Protein AF-A0A089L616-F1 (afdb_monomer)

Mean predicted aligned error: 12.12 Å

Solvent-accessible surface area (backbone atoms only — not comparable to full-atom values): 26912 Å² total; per-residue (Å²): 133,70,65,74,60,65,66,65,73,73,79,87,80,86,88,91,88,88,90,80,74,76,77,78,89,85,84,90,83,89,88,90,82,90,86,81,95,71,96,80,83,90,77,79,91,72,74,81,70,86,75,71,69,90,57,81,79,71,62,50,76,66,58,40,66,77,40,44,69,61,55,48,52,52,48,52,37,48,65,38,37,73,47,76,44,73,48,69,47,96,87,68,49,76,47,74,47,68,52,85,46,46,66,61,26,39,53,48,33,52,74,63,56,41,56,92,70,84,60,59,70,56,53,50,51,52,54,51,71,64,32,62,79,74,59,69,85,50,40,56,41,48,57,62,41,40,49,48,56,14,28,44,51,31,44,52,53,54,40,41,67,72,75,40,62,71,70,59,27,54,53,55,50,51,54,51,52,54,51,48,55,49,56,53,48,54,35,26,48,50,50,10,54,56,39,16,40,49,30,34,78,14,73,35,79,70,33,33,63,36,44,25,52,13,48,53,46,45,30,55,52,46,25,49,51,40,43,50,48,42,72,78,37,80,58,60,72,74,30,78,94,45,82,56,37,25,45,76,51,33,61,72,55,48,23,52,34,47,51,49,48,48,41,74,77,49,78,73,82,90,47,70,22,94,60,67,37,32,50,44,38,48,26,43,48,17,39,47,45,43,62,50,55,75,70,62,56,76,94,77,54,56,64,59,31,50,51,58,48,10,49,57,53,6,53,49,49,36,52,48,54,50,46,66,71,71,39,81,51,49,70,74,56,46,55,47,52,52,47,16,54,49,34,44,55,51,51,53,53,49,46,36,38,48,39,39,55,47,50,58,69,39,91,82,52,78,52,48,36,30,37,64,68,80,67,58,62,62,60,20,47,52,44,23,50,56,45,36,55,21,75,74,41,94,52,27,45,61,39,51,51,50,50,52,53,50,41,51,50,53,46,53,51,39,37,70,32,86,74,52,27,54,24,68,40,36,42,71,92,77,44,69,59,51,79,50,55,61,48,59,54,50,35,54,50,49,48,71,75,36,61,84,38,65,67,54,48,70,50,66,46,53,84,61,82,63,64,66,40,78,69,68,131

Secondary structure (DSSP, 8-state):
--THHHHHSS--S-------------------------------------------TT--HHHHHHHHHHHHHHHHHHHHH--EEEEE-TTSPEEEEE---HHHHHHHHHHHTS-SS--HHHHHHHHHHSSTTSGGGGGGGHHHHHHHHHHHHHHHHHHHHHH--HHHHHHHHHHHHHHHHHHHHHHHHHHIIIIIHHHHHTT-TTHHHHHHHHHHHHHHHHHHHHHHHHHH-TTTTS-TTSTTGGGGG-HHHHHHHHHHHHHHH-S----B-TTS-BHHHHHHHHHHHHHHHTT--TTS-TT--HHHHHHHHHHHHHHHHHHHHHS---HHHHHHHHHHHHHHHHHHHHHHHHHHHHHHH-TT-S-SGGG-SPP-HHHHHHHHHHHHHHHTSS-HHHHHHHHHHHHHHHHHHHHHSTTGGGSTT--TTT-GGGG--HHHHHHHHHHHHSTT-HHHHHHH---S---------

pLDDT: mean 75.85, std 23.23, range [20.58, 98.5]

Nearest PDB structures (foldseek):
  5x9h-assembly1_A  TM=2.369E-01  e=8.093E+00  Thermus thermophilus HB8

Structure (mmCIF, N/CA/C/O backbone):
data_AF-A0A089L616-F1
#
_entry.id   AF-A0A089L616-F1
#
loop_
_atom_site.group_PDB
_atom_site.id
_atom_site.type_symbol
_atom_site.label_atom_id
_atom_site.label_alt_id
_atom_site.label_comp_id
_atom_site.label_asym_id
_atom_site.label_entity_id
_atom_site.label_seq_id
_atom_site.pdbx_PDB_ins_code
_atom_site.Cartn_x
_atom_site.Cartn_y
_atom_site.Cartn_z
_atom_site.occupancy
_atom_site.B_iso_or_equiv
_atom_site.auth_seq_id
_atom_site.auth_comp_id
_atom_site.auth_asym_id
_atom_site.auth_atom_id
_atom_site.pdbx_PDB_model_num
ATOM 1 N N . MET A 1 1 ? 11.691 -16.103 -7.403 1.00 32.75 1 MET A N 1
ATOM 2 C CA . MET A 1 1 ? 11.092 -16.399 -8.725 1.00 32.75 1 MET A CA 1
ATOM 3 C C . MET A 1 1 ? 12.062 -15.939 -9.815 1.00 32.75 1 MET A C 1
ATOM 5 O O . MET A 1 1 ? 12.817 -15.007 -9.573 1.00 32.75 1 MET A O 1
ATOM 9 N N . GLN A 1 2 ? 12.169 -16.625 -10.961 1.00 28.02 2 GLN A N 1
ATOM 10 C CA . GLN A 1 2 ? 13.197 -16.324 -11.975 1.00 28.02 2 GLN A CA 1
ATOM 11 C C . GLN A 1 2 ? 12.706 -15.285 -13.004 1.00 28.02 2 GLN A C 1
ATOM 13 O O . GLN A 1 2 ? 12.220 -15.659 -14.068 1.00 28.02 2 GLN A O 1
ATOM 18 N N . LEU A 1 3 ? 12.943 -13.988 -12.753 1.00 32.62 3 LEU A N 1
ATOM 19 C CA . LEU A 1 3 ? 12.859 -12.904 -13.761 1.00 32.62 3 LEU A CA 1
ATOM 20 C C . LEU A 1 3 ? 13.670 -13.182 -15.051 1.00 32.62 3 LEU A C 1
ATOM 22 O O . LEU A 1 3 ? 13.429 -12.573 -16.091 1.00 32.62 3 LEU A O 1
ATOM 26 N N . ASN A 1 4 ? 14.572 -14.171 -15.025 1.00 28.77 4 ASN A N 1
ATOM 27 C CA . ASN A 1 4 ? 15.254 -14.699 -16.208 1.00 28.77 4 ASN A CA 1
ATOM 28 C C . ASN A 1 4 ? 14.307 -15.320 -17.256 1.00 28.77 4 ASN A C 1
ATOM 30 O O . ASN A 1 4 ? 14.674 -15.338 -18.427 1.00 28.77 4 ASN A O 1
ATOM 34 N N . MET A 1 5 ? 13.094 -15.766 -16.899 1.00 28.64 5 MET A N 1
ATOM 35 C CA . MET A 1 5 ? 12.083 -16.147 -17.903 1.00 28.64 5 MET A CA 1
ATOM 36 C C . MET A 1 5 ? 11.415 -14.931 -18.563 1.00 28.64 5 MET A C 1
ATOM 38 O O . MET A 1 5 ? 11.003 -15.014 -19.717 1.00 28.64 5 MET A O 1
ATOM 42 N N . PHE A 1 6 ? 11.347 -13.794 -17.867 1.00 28.36 6 PHE A N 1
ATOM 43 C CA . PHE A 1 6 ? 10.654 -12.595 -18.339 1.00 28.36 6 PHE A CA 1
ATOM 44 C C . PHE A 1 6 ? 11.496 -11.794 -19.349 1.00 28.36 6 PHE A C 1
ATOM 46 O O . PHE A 1 6 ? 10.999 -11.404 -20.402 1.00 28.36 6 PHE A O 1
ATOM 53 N N . ALA A 1 7 ? 12.799 -11.623 -19.091 1.00 26.86 7 ALA A N 1
ATOM 54 C CA . ALA A 1 7 ? 13.676 -10.804 -19.939 1.00 26.86 7 ALA A CA 1
ATOM 55 C C . ALA A 1 7 ? 14.012 -11.427 -21.313 1.00 26.86 7 ALA A C 1
ATOM 57 O O . ALA A 1 7 ? 14.291 -10.702 -22.266 1.00 26.86 7 ALA A O 1
ATOM 58 N N . TYR A 1 8 ? 13.976 -12.760 -21.445 1.00 27.16 8 TYR A N 1
ATOM 59 C CA . TYR A 1 8 ? 14.385 -13.456 -22.678 1.00 27.16 8 TYR A CA 1
ATOM 60 C C . TYR A 1 8 ? 13.226 -13.983 -23.536 1.00 27.16 8 TYR A C 1
ATOM 62 O O . TYR A 1 8 ? 13.454 -14.352 -24.688 1.00 27.16 8 TYR A O 1
ATOM 70 N N . GLY A 1 9 ? 11.988 -13.988 -23.030 1.00 25.88 9 GLY A N 1
ATOM 71 C CA . GLY A 1 9 ? 10.839 -14.582 -23.727 1.00 25.88 9 GLY A CA 1
ATOM 72 C C . GLY A 1 9 ? 10.337 -13.813 -24.958 1.00 25.88 9 GLY A C 1
ATOM 73 O O . GLY A 1 9 ? 9.674 -14.403 -25.806 1.00 25.88 9 GLY A O 1
ATOM 74 N N . PHE A 1 10 ? 10.669 -12.523 -25.099 1.00 26.67 10 PHE A N 1
ATOM 75 C CA . PHE A 1 10 ? 10.043 -11.640 -26.101 1.00 26.67 10 PHE A CA 1
ATOM 76 C C . PHE A 1 10 ? 10.995 -11.045 -27.160 1.00 26.67 10 PHE A C 1
ATOM 78 O O . PHE A 1 10 ? 10.542 -10.395 -28.099 1.00 26.67 10 PHE A O 1
ATOM 85 N N . ALA A 1 11 ? 12.310 -11.282 -27.083 1.00 23.73 11 ALA A N 1
ATOM 86 C CA . ALA A 1 11 ? 13.306 -10.566 -27.896 1.00 23.73 11 ALA A CA 1
ATOM 87 C C . ALA A 1 11 ? 13.568 -11.122 -29.322 1.00 23.73 11 ALA A C 1
ATOM 89 O O . ALA A 1 11 ? 14.501 -10.667 -29.993 1.00 23.73 11 ALA A O 1
ATOM 90 N N . LEU A 1 12 ? 12.761 -12.051 -29.840 1.00 24.08 12 LEU A N 1
ATOM 91 C CA . LEU A 1 12 ? 12.911 -12.593 -31.200 1.00 24.08 12 LEU A CA 1
ATOM 92 C C . LEU A 1 12 ? 11.814 -12.076 -32.142 1.00 24.08 12 LEU A C 1
ATOM 94 O O . LEU A 1 12 ? 10.818 -12.766 -32.345 1.00 24.08 12 LEU A O 1
ATOM 98 N N . ARG A 1 13 ? 12.014 -10.884 -32.735 1.00 25.28 13 ARG A N 1
ATOM 99 C CA . ARG A 1 13 ? 11.576 -10.524 -34.109 1.00 25.28 13 ARG A CA 1
ATOM 100 C C . ARG A 1 13 ? 12.079 -9.127 -34.556 1.00 25.28 13 ARG A C 1
ATOM 102 O O . ARG A 1 13 ? 11.637 -8.118 -34.027 1.00 25.28 13 ARG A O 1
ATOM 109 N N . ASN A 1 14 ? 12.976 -9.160 -35.552 1.00 24.39 14 ASN A N 1
ATOM 110 C CA . ASN A 1 14 ? 13.227 -8.254 -36.699 1.00 24.39 14 ASN A CA 1
ATOM 111 C C . ASN A 1 14 ? 13.780 -6.809 -36.551 1.00 24.39 14 ASN A C 1
ATOM 113 O O . ASN A 1 14 ? 13.037 -5.867 -36.313 1.00 24.39 14 ASN A O 1
ATOM 117 N N . ASP A 1 15 ? 15.099 -6.678 -36.765 1.00 25.00 15 ASP A N 1
ATOM 118 C CA . ASP A 1 15 ? 15.889 -5.997 -37.832 1.00 25.00 15 ASP A CA 1
ATOM 119 C C . ASP A 1 15 ? 15.464 -4.682 -38.568 1.00 25.00 15 ASP A C 1
ATOM 121 O O . ASP A 1 15 ? 14.575 -4.683 -39.415 1.00 25.00 15 ASP A O 1
ATOM 125 N N . SER A 1 16 ? 16.306 -3.644 -38.340 1.00 23.84 16 SER A N 1
ATOM 126 C CA . SER A 1 16 ? 16.995 -2.638 -39.220 1.00 23.84 16 SER A CA 1
ATOM 127 C C . SER A 1 16 ? 16.259 -1.617 -40.132 1.00 23.84 16 SER A C 1
ATOM 129 O O . SER A 1 16 ? 15.502 -2.020 -41.001 1.00 23.84 16 SER A O 1
ATOM 131 N N . TYR A 1 17 ? 16.588 -0.303 -40.011 1.00 24.09 17 TYR A N 1
ATOM 132 C CA . TYR A 1 17 ? 17.373 0.566 -40.955 1.00 24.09 17 TYR A CA 1
ATOM 133 C C . TYR A 1 17 ? 17.248 2.113 -40.686 1.00 24.09 17 TYR A C 1
ATOM 135 O O . TYR A 1 17 ? 16.223 2.721 -40.953 1.00 24.09 17 TYR A O 1
ATOM 143 N N . ILE A 1 18 ? 18.312 2.719 -40.126 1.00 24.08 18 ILE A N 1
ATOM 144 C CA . ILE A 1 18 ? 19.140 3.921 -40.473 1.00 24.08 18 ILE A CA 1
ATOM 145 C C . ILE A 1 18 ? 18.612 5.172 -41.275 1.00 24.08 18 ILE A C 1
ATOM 147 O O . ILE A 1 18 ? 18.378 5.075 -42.474 1.00 24.08 18 ILE A O 1
ATOM 151 N N . ILE A 1 19 ? 18.687 6.357 -40.599 1.00 27.09 19 ILE A N 1
ATOM 152 C CA . ILE A 1 19 ? 19.221 7.714 -41.006 1.00 27.09 19 ILE A CA 1
ATOM 153 C C . ILE A 1 19 ? 18.335 8.630 -41.936 1.00 27.09 19 ILE A C 1
ATOM 155 O O . ILE A 1 19 ? 17.603 8.095 -42.749 1.00 27.09 19 ILE A O 1
ATOM 159 N N . GLU A 1 20 ? 18.236 9.989 -41.922 1.00 23.20 20 GLU A N 1
ATOM 160 C CA . GLU A 1 20 ? 19.085 11.160 -41.549 1.00 23.20 20 GLU A CA 1
ATOM 161 C C . GLU A 1 20 ? 18.270 12.479 -41.329 1.00 23.20 20 GLU A C 1
ATOM 163 O O . GLU A 1 20 ? 17.330 12.741 -42.069 1.00 23.20 20 GLU A O 1
ATOM 168 N N . GLN A 1 21 ? 18.700 13.278 -40.329 1.00 28.70 21 GLN A N 1
ATOM 169 C CA . GLN A 1 21 ? 18.839 14.763 -40.135 1.00 28.70 21 GLN A CA 1
ATOM 170 C C . GLN A 1 21 ? 18.266 15.783 -41.170 1.00 28.70 21 GLN A C 1
ATOM 172 O O . GLN A 1 21 ? 18.397 15.539 -42.358 1.00 28.70 21 GLN A O 1
ATOM 177 N N . LYS A 1 22 ? 17.771 17.016 -40.896 1.00 25.83 22 LYS A N 1
ATOM 178 C CA . LYS A 1 22 ? 17.622 18.031 -39.795 1.00 25.83 22 LYS A CA 1
ATOM 179 C C . LYS A 1 22 ? 17.288 19.391 -40.534 1.00 25.83 22 LYS A C 1
ATOM 181 O O . LYS A 1 22 ? 17.301 19.385 -41.762 1.00 25.83 22 LYS A O 1
ATOM 186 N N . PRO A 1 23 ? 17.357 20.620 -39.951 1.00 33.97 23 PRO A N 1
ATOM 187 C CA . PRO A 1 23 ? 16.734 21.249 -38.769 1.00 33.97 23 PRO A CA 1
ATOM 188 C C . PRO A 1 23 ? 16.130 22.662 -39.096 1.00 33.97 23 PRO A C 1
ATOM 190 O O . PRO A 1 23 ? 16.289 23.167 -40.197 1.00 33.97 23 PRO A O 1
ATOM 193 N N . GLU A 1 24 ? 15.514 23.368 -38.128 1.00 23.92 24 GLU A N 1
ATOM 194 C CA . GLU A 1 24 ? 15.986 24.692 -37.626 1.00 23.92 24 GLU A CA 1
ATOM 195 C C . GLU A 1 24 ? 14.974 25.508 -36.767 1.00 23.92 24 GLU A C 1
ATOM 197 O O . GLU A 1 24 ? 13.850 25.808 -37.154 1.00 23.92 24 GLU A O 1
ATOM 202 N N . ARG A 1 25 ? 15.512 25.933 -35.608 1.00 23.20 25 ARG A N 1
ATOM 203 C CA . ARG A 1 25 ? 15.427 27.217 -34.866 1.00 23.20 25 ARG A CA 1
ATOM 204 C C . ARG A 1 25 ? 14.157 27.716 -34.116 1.00 23.20 25 ARG A C 1
ATOM 206 O O . ARG A 1 25 ? 13.008 27.647 -34.545 1.00 23.20 25 ARG A O 1
ATOM 213 N N . LEU A 1 26 ? 14.520 28.231 -32.930 1.00 26.42 26 LEU A N 1
ATOM 214 C CA . LEU A 1 26 ? 13.873 28.786 -31.714 1.00 26.42 26 LEU A CA 1
ATOM 215 C C . LEU A 1 26 ? 13.306 30.229 -31.939 1.00 26.42 26 LEU A C 1
ATOM 217 O O . LEU A 1 26 ? 13.340 30.626 -33.103 1.00 26.42 26 LEU A O 1
ATOM 221 N N . PRO A 1 27 ? 12.872 31.076 -30.948 1.00 35.09 27 PRO A N 1
ATOM 222 C CA . PRO A 1 27 ? 12.953 30.995 -29.462 1.00 35.09 27 PRO A CA 1
ATOM 223 C C . PRO A 1 27 ? 11.804 31.638 -28.606 1.00 35.09 27 PRO A C 1
ATOM 225 O O . PRO A 1 27 ? 10.951 32.350 -29.123 1.00 35.09 27 PRO A O 1
ATOM 228 N N . SER A 1 28 ? 11.938 31.524 -27.261 1.00 26.45 28 SER A N 1
ATOM 229 C CA . SER A 1 28 ? 11.566 32.529 -26.211 1.00 26.45 28 SER A CA 1
ATOM 230 C C . SER A 1 28 ? 10.058 32.658 -25.836 1.00 26.45 28 SER A C 1
ATOM 232 O O . SER A 1 28 ? 9.227 32.420 -26.694 1.00 26.45 28 SER A O 1
ATOM 234 N N . VAL A 1 29 ? 9.553 33.018 -24.635 1.00 25.28 29 VAL A N 1
ATOM 235 C CA . VAL A 1 29 ? 10.058 33.622 -23.376 1.00 25.28 29 VAL A CA 1
ATOM 236 C C . VAL A 1 29 ? 8.946 33.556 -22.275 1.00 25.28 29 VAL A C 1
ATOM 238 O O . VAL A 1 29 ? 7.778 33.362 -22.593 1.00 25.28 29 VAL A O 1
ATOM 241 N N . THR A 1 30 ? 9.355 33.710 -21.004 1.00 26.95 30 THR A N 1
ATOM 242 C CA . THR A 1 30 ? 8.672 33.919 -19.682 1.00 26.95 30 THR A CA 1
ATOM 243 C C . THR A 1 30 ? 7.199 34.407 -19.638 1.00 26.95 30 THR A C 1
ATOM 245 O O . THR A 1 30 ? 6.821 35.219 -20.473 1.00 26.95 30 THR A O 1
ATOM 248 N N . SER A 1 31 ? 6.345 34.095 -18.637 1.00 28.25 31 SER A N 1
ATOM 249 C CA . SER A 1 31 ? 6.329 34.649 -17.249 1.00 28.25 31 SER A CA 1
ATOM 250 C C . SER A 1 31 ? 5.044 34.225 -16.441 1.00 28.25 31 SER A C 1
ATOM 252 O O . SER A 1 31 ? 4.195 33.554 -17.025 1.00 28.25 31 SER A O 1
ATOM 254 N N . PRO A 1 32 ? 4.884 34.584 -15.134 1.00 38.91 32 PRO A N 1
ATOM 255 C CA . PRO A 1 32 ? 4.115 33.880 -14.072 1.00 38.91 32 PRO A CA 1
ATOM 256 C C . PRO A 1 32 ? 2.752 34.509 -13.680 1.00 38.91 32 PRO A C 1
ATOM 258 O O . PRO A 1 32 ? 2.458 35.590 -14.170 1.00 38.91 32 PRO A O 1
ATOM 261 N N . ILE A 1 33 ? 1.989 33.877 -12.751 1.00 24.83 33 ILE A N 1
ATOM 262 C CA . ILE A 1 33 ? 1.059 34.452 -11.717 1.00 24.83 33 ILE A CA 1
ATOM 263 C C . ILE A 1 33 ? 0.499 33.305 -10.811 1.00 24.83 33 ILE A C 1
ATOM 265 O O . ILE A 1 33 ? 0.012 32.312 -11.338 1.00 24.83 33 ILE A O 1
ATOM 269 N N . ALA A 1 34 ? 0.802 33.301 -9.493 1.00 23.38 34 ALA A N 1
ATOM 270 C CA . ALA A 1 34 ? -0.050 33.476 -8.276 1.00 23.38 34 ALA A CA 1
ATOM 271 C C . ALA A 1 34 ? -1.347 32.629 -8.153 1.00 23.38 34 ALA A C 1
ATOM 273 O O . ALA A 1 34 ? -2.080 32.497 -9.118 1.00 23.38 34 ALA A O 1
ATOM 274 N N . GLY A 1 35 ? -1.784 32.093 -7.004 1.00 22.47 35 GLY A N 1
ATOM 275 C CA . GLY A 1 35 ? -1.325 32.088 -5.610 1.00 22.47 35 GLY A CA 1
ATOM 276 C C . GLY A 1 35 ? -2.412 31.436 -4.723 1.00 22.47 35 GLY A C 1
ATOM 277 O O . GLY A 1 35 ? -3.598 31.649 -4.959 1.00 22.47 35 GLY A O 1
ATOM 278 N N . SER A 1 36 ? -2.028 30.648 -3.713 1.00 22.72 36 SER A N 1
ATOM 279 C CA . SER A 1 36 ? -2.932 30.076 -2.698 1.00 22.72 36 SER A CA 1
ATOM 280 C C . SER A 1 36 ? -2.318 30.245 -1.306 1.00 22.72 36 SER A C 1
ATOM 282 O O . SER A 1 36 ? -1.165 29.883 -1.077 1.00 22.72 36 SER A O 1
ATOM 284 N N . PHE A 1 37 ? -3.086 30.849 -0.399 1.00 21.94 37 PHE A N 1
ATOM 285 C CA . PHE A 1 37 ? -2.690 31.223 0.957 1.00 21.94 37 PHE A CA 1
ATOM 286 C C . PHE A 1 37 ? -2.471 29.993 1.856 1.00 21.94 37 PHE A C 1
ATOM 288 O O . PHE A 1 37 ? -3.332 29.124 1.945 1.00 21.94 37 PHE A O 1
ATOM 295 N N . SER A 1 38 ? -1.331 29.959 2.553 1.00 24.80 38 SER A N 1
ATOM 296 C CA . SER A 1 38 ? -0.980 29.004 3.614 1.00 24.80 38 SER A CA 1
ATOM 297 C C . SER A 1 38 ? -0.794 29.788 4.916 1.00 24.80 38 SER A C 1
ATOM 299 O O . SER A 1 38 ? -0.076 30.790 4.927 1.00 24.80 38 SER A O 1
ATOM 301 N N . THR A 1 39 ? -1.404 29.347 6.014 1.00 25.00 39 THR A N 1
ATOM 302 C CA . THR A 1 39 ? -1.308 29.965 7.351 1.00 25.00 39 THR A CA 1
ATOM 303 C C . THR A 1 39 ? 0.007 29.633 8.063 1.00 25.00 39 THR A C 1
ATOM 305 O O . THR A 1 39 ? 0.016 29.243 9.225 1.00 25.00 39 THR A O 1
ATOM 308 N N . ASN A 1 40 ? 1.135 29.815 7.378 1.00 26.94 40 ASN A N 1
ATOM 309 C CA . ASN A 1 40 ? 2.466 29.758 7.973 1.00 26.94 40 ASN A CA 1
ATOM 310 C C . ASN A 1 40 ? 3.023 31.172 8.085 1.00 26.94 40 ASN A C 1
ATOM 312 O O . ASN A 1 40 ? 3.823 31.597 7.255 1.00 26.94 40 ASN A O 1
ATOM 316 N N . SER A 1 41 ? 2.583 31.920 9.093 1.00 28.00 41 SER A N 1
ATOM 317 C CA . SER A 1 41 ? 3.385 32.983 9.702 1.00 28.00 41 SER A CA 1
ATOM 318 C C . SER A 1 41 ? 2.650 33.599 10.876 1.00 28.00 41 SER A C 1
ATOM 320 O O . SER A 1 41 ? 1.485 33.956 10.742 1.00 28.00 41 SER A O 1
ATOM 322 N N . LEU A 1 42 ? 3.412 33.761 11.961 1.00 24.97 42 LEU A N 1
ATOM 323 C CA . LEU A 1 42 ? 3.230 34.617 13.141 1.00 24.97 42 LEU A CA 1
ATOM 324 C C . LEU A 1 42 ? 3.285 33.853 14.470 1.00 24.97 42 LEU A C 1
ATOM 326 O O . LEU A 1 42 ? 2.359 33.980 15.250 1.00 24.97 42 LEU A O 1
ATOM 330 N N . LEU A 1 43 ? 4.392 33.157 14.772 1.00 25.20 43 LEU A N 1
ATOM 331 C CA . LEU A 1 43 ? 4.945 33.050 16.136 1.00 25.20 43 LEU A CA 1
ATOM 332 C C . LEU A 1 43 ? 6.477 32.828 16.071 1.00 25.20 43 LEU A C 1
ATOM 334 O O . LEU A 1 43 ? 6.968 32.007 15.301 1.00 25.20 43 LEU A O 1
ATOM 338 N N . GLN A 1 44 ? 7.225 33.611 16.857 1.00 24.66 44 GLN A N 1
ATOM 339 C CA . GLN A 1 44 ? 8.677 33.510 17.114 1.00 24.66 44 GLN A CA 1
ATOM 340 C C . GLN A 1 44 ? 9.019 32.229 17.921 1.00 24.66 44 GLN A C 1
ATOM 342 O O . GLN A 1 44 ? 8.106 31.598 18.455 1.00 24.66 44 GLN A O 1
ATOM 347 N N . PRO A 1 45 ? 10.300 31.798 17.980 1.00 27.14 45 PRO A N 1
ATOM 348 C CA . PRO A 1 45 ? 10.690 30.392 18.017 1.00 27.14 45 PRO A CA 1
ATOM 349 C C . PRO A 1 45 ? 10.334 29.750 19.354 1.00 27.14 45 PRO A C 1
ATOM 351 O O . PRO A 1 45 ? 11.010 29.932 20.368 1.00 27.14 45 PRO A O 1
ATOM 354 N N . TRP A 1 46 ? 9.258 28.974 19.346 1.00 22.25 46 TRP A N 1
ATOM 355 C CA . TRP A 1 46 ? 8.949 28.085 20.446 1.00 22.25 46 TRP A CA 1
ATOM 356 C C . TRP A 1 46 ? 9.867 26.869 20.361 1.00 22.25 46 TRP A C 1
ATOM 358 O O . TRP A 1 46 ? 10.047 26.273 19.296 1.00 22.25 46 TRP A O 1
ATOM 368 N N . LYS A 1 47 ? 10.462 26.528 21.508 1.00 22.19 47 LYS A N 1
ATOM 369 C CA . LYS A 1 47 ? 11.088 25.229 21.779 1.00 22.19 47 LYS A CA 1
ATOM 370 C C . LYS A 1 47 ? 10.225 24.130 21.162 1.00 22.19 47 LYS A C 1
ATOM 372 O O . LYS A 1 47 ? 9.004 24.273 21.234 1.00 22.19 47 LYS A O 1
ATOM 377 N N . PRO A 1 48 ? 10.823 23.077 20.576 1.00 23.94 48 PRO A N 1
ATOM 378 C CA . PRO A 1 48 ? 10.065 22.071 19.857 1.00 23.94 48 PRO A CA 1
ATOM 379 C C . PRO A 1 48 ? 8.956 21.564 20.771 1.00 23.94 48 PRO A C 1
ATOM 381 O O . PRO A 1 48 ? 9.212 20.876 21.760 1.00 23.94 48 PRO A O 1
ATOM 384 N N . ALA A 1 49 ? 7.720 21.947 20.437 1.00 21.73 49 ALA A N 1
ATOM 385 C CA . ALA A 1 49 ? 6.583 21.123 20.759 1.00 21.73 49 ALA A CA 1
ATOM 386 C C . ALA A 1 49 ? 6.997 19.735 20.287 1.00 21.73 49 ALA A C 1
ATOM 388 O O . ALA A 1 49 ? 7.477 19.579 19.159 1.00 21.73 49 ALA A O 1
ATOM 389 N N . ILE A 1 50 ? 6.924 18.765 21.187 1.00 25.33 50 ILE A N 1
ATOM 390 C CA . ILE A 1 50 ? 7.077 17.365 20.841 1.00 25.33 50 ILE A CA 1
ATOM 391 C C . ILE A 1 50 ? 5.890 17.066 19.919 1.00 25.33 50 ILE A C 1
ATOM 393 O O . ILE A 1 50 ? 4.816 16.660 20.346 1.00 25.33 50 ILE A O 1
ATOM 397 N N . ILE A 1 51 ? 6.066 17.382 18.637 1.00 20.58 51 ILE A N 1
ATOM 398 C CA . ILE A 1 51 ? 5.253 16.894 17.543 1.00 20.58 51 ILE A CA 1
ATOM 399 C C . ILE A 1 51 ? 5.724 15.455 17.401 1.00 20.58 51 ILE A C 1
ATOM 401 O O . ILE A 1 51 ? 6.603 15.137 16.604 1.00 20.58 51 ILE A O 1
ATOM 405 N N . LEU A 1 52 ? 5.181 14.588 18.253 1.00 23.61 52 LEU A N 1
ATOM 406 C CA . LEU A 1 52 ? 5.093 13.178 17.932 1.00 23.61 52 LEU A CA 1
ATOM 407 C C . LEU A 1 52 ? 4.102 13.118 16.779 1.00 23.61 52 LEU A C 1
ATOM 409 O O . LEU A 1 52 ? 2.893 13.008 16.970 1.00 23.61 52 LEU A O 1
ATOM 413 N N . THR A 1 53 ? 4.618 13.251 15.558 1.00 22.11 53 THR A N 1
ATOM 414 C CA . THR A 1 53 ? 4.006 12.564 14.430 1.00 22.11 53 THR A CA 1
ATOM 415 C C . THR A 1 53 ? 3.683 11.165 14.926 1.00 22.11 53 THR A C 1
ATOM 417 O O . THR A 1 53 ? 4.578 10.488 15.434 1.00 22.11 53 THR A O 1
ATOM 420 N N . ASN A 1 54 ? 2.410 10.780 14.842 1.00 25.62 54 ASN A N 1
ATOM 421 C CA . ASN A 1 54 ? 1.914 9.444 15.145 1.00 25.62 54 ASN A CA 1
ATOM 422 C C . ASN A 1 54 ? 2.502 8.475 14.099 1.00 25.62 54 ASN A C 1
ATOM 424 O O . ASN A 1 54 ? 1.824 7.960 13.223 1.00 25.62 54 ASN A O 1
ATOM 428 N N . GLN A 1 55 ? 3.820 8.305 14.127 1.00 24.30 55 GLN A N 1
ATOM 429 C CA . GLN A 1 55 ? 4.538 7.238 13.476 1.00 24.30 55 GLN A CA 1
ATOM 430 C C . GLN A 1 55 ? 4.586 6.120 14.508 1.00 24.30 55 GLN A C 1
ATOM 432 O O . GLN A 1 55 ? 5.548 5.981 15.254 1.00 24.30 55 GLN A O 1
ATOM 437 N N . MET A 1 56 ? 3.540 5.292 14.530 1.00 29.17 56 MET A N 1
ATOM 438 C CA . MET A 1 56 ? 3.703 3.916 15.015 1.00 29.17 56 MET A CA 1
ATOM 439 C C . MET A 1 56 ? 4.671 3.113 14.117 1.00 29.17 56 MET A C 1
ATOM 441 O O . MET A 1 56 ? 5.044 1.993 14.444 1.00 29.17 56 MET A O 1
ATOM 445 N N . ASN A 1 57 ? 5.162 3.713 13.030 1.00 31.41 57 ASN A N 1
ATOM 446 C CA . ASN A 1 57 ? 6.231 3.203 12.186 1.00 31.41 57 ASN A CA 1
ATOM 447 C C . ASN A 1 57 ? 7.597 3.601 12.772 1.00 31.41 57 ASN A C 1
ATOM 449 O O . ASN A 1 57 ? 8.100 4.663 12.417 1.00 31.41 57 ASN A O 1
ATOM 453 N N . ALA A 1 58 ? 8.150 2.770 13.670 1.00 30.81 58 ALA A N 1
ATOM 454 C CA . ALA A 1 58 ? 9.589 2.617 14.009 1.00 30.81 58 ALA A CA 1
ATOM 455 C C . ALA A 1 58 ? 9.887 2.358 15.502 1.00 30.81 58 ALA A C 1
ATOM 457 O O . ALA A 1 58 ? 11.040 2.453 15.911 1.00 30.81 58 ALA A O 1
ATOM 458 N N . ILE A 1 59 ? 8.900 2.015 16.333 1.00 35.19 59 ILE A N 1
ATOM 459 C CA . ILE A 1 59 ? 9.189 1.514 17.683 1.00 35.19 59 ILE A CA 1
ATOM 460 C C . ILE A 1 59 ? 9.133 -0.012 17.605 1.00 35.19 59 ILE A C 1
ATOM 462 O O . ILE A 1 59 ? 8.061 -0.588 17.428 1.00 35.19 59 ILE A O 1
ATOM 466 N N . GLY A 1 60 ? 10.290 -0.674 17.681 1.00 36.19 60 GLY A N 1
ATOM 467 C CA . GLY A 1 60 ? 10.327 -2.131 17.799 1.00 36.19 60 GLY A CA 1
ATOM 468 C C . GLY A 1 60 ? 9.530 -2.581 19.028 1.00 36.19 60 GLY A C 1
ATOM 469 O O . GLY A 1 60 ? 9.428 -1.843 20.007 1.00 36.19 60 GLY A O 1
ATOM 470 N N . ILE A 1 61 ? 8.973 -3.797 19.014 1.00 40.84 61 ILE A N 1
ATOM 471 C CA . ILE A 1 61 ? 8.210 -4.355 20.153 1.00 40.84 61 ILE A CA 1
ATOM 472 C C . ILE A 1 61 ? 8.982 -4.211 21.483 1.00 40.84 61 ILE A C 1
ATOM 474 O O . ILE A 1 61 ? 8.375 -4.013 22.535 1.00 40.84 61 ILE A O 1
ATOM 478 N N . GLU A 1 62 ? 10.316 -4.262 21.444 1.00 41.12 62 GLU A N 1
ATOM 479 C CA . GLU A 1 62 ? 11.183 -4.055 22.610 1.00 41.12 62 GLU A CA 1
ATOM 480 C C . GLU A 1 62 ? 11.217 -2.600 23.106 1.00 41.12 62 GLU A C 1
ATOM 482 O O . GLU A 1 62 ? 11.028 -2.369 24.302 1.00 41.12 62 GLU A O 1
ATOM 487 N N . ASP A 1 63 ? 11.360 -1.617 22.213 1.00 38.69 63 ASP A N 1
ATOM 488 C CA . ASP A 1 63 ? 11.313 -0.190 22.565 1.00 38.69 63 ASP A CA 1
ATOM 489 C C . ASP A 1 63 ? 9.918 0.228 23.051 1.00 38.69 63 ASP A C 1
ATOM 491 O O . ASP A 1 63 ? 9.781 1.091 23.923 1.00 38.69 63 ASP A O 1
ATOM 495 N N . TYR A 1 64 ? 8.871 -0.419 22.533 1.00 43.59 64 TYR A N 1
ATOM 496 C CA . TYR A 1 64 ? 7.503 -0.206 22.987 1.00 43.59 64 TYR A CA 1
ATOM 497 C C . TYR A 1 64 ? 7.333 -0.734 24.411 1.00 43.59 64 TYR A C 1
ATOM 499 O O . TYR A 1 64 ? 6.836 -0.021 25.277 1.00 43.59 64 TYR A O 1
ATOM 507 N N . ARG A 1 65 ? 7.799 -1.958 24.698 1.00 48.53 65 ARG A N 1
ATOM 508 C CA . ARG A 1 65 ? 7.758 -2.530 26.056 1.00 48.53 65 ARG A CA 1
ATOM 509 C C . ARG A 1 65 ? 8.534 -1.678 27.059 1.00 48.53 65 ARG A C 1
ATOM 511 O O . ARG A 1 65 ? 8.058 -1.493 28.176 1.00 48.53 65 ARG A O 1
ATOM 518 N N . ALA A 1 66 ? 9.682 -1.130 26.659 1.00 47.12 66 ALA A N 1
ATOM 519 C CA . ALA A 1 66 ? 10.484 -0.247 27.504 1.00 47.12 66 ALA A CA 1
ATOM 520 C C . ALA A 1 66 ? 9.771 1.080 27.838 1.00 47.12 66 ALA A C 1
ATOM 522 O O . ALA A 1 66 ? 9.984 1.630 28.917 1.00 47.12 66 ALA A O 1
ATOM 523 N N . ASN A 1 67 ? 8.898 1.569 26.948 1.00 47.56 67 ASN A N 1
ATOM 524 C CA . ASN A 1 67 ? 8.228 2.869 27.072 1.00 47.56 67 ASN A CA 1
ATOM 525 C C . ASN A 1 67 ? 6.706 2.785 27.286 1.00 47.56 67 ASN A C 1
ATOM 527 O O . ASN A 1 67 ? 6.041 3.823 27.338 1.00 47.56 67 ASN A O 1
ATOM 531 N N . ALA A 1 68 ? 6.146 1.582 27.447 1.00 54.25 68 ALA A N 1
ATOM 532 C CA . ALA A 1 68 ? 4.704 1.325 27.430 1.00 54.25 68 ALA A CA 1
ATOM 533 C C . ALA A 1 68 ? 3.924 2.205 28.417 1.00 54.25 68 ALA A C 1
ATOM 535 O O . ALA A 1 68 ? 2.878 2.750 28.072 1.00 54.25 68 ALA A O 1
ATOM 536 N N . ASN A 1 69 ? 4.466 2.418 29.620 1.00 58.69 69 ASN A N 1
ATOM 537 C CA . ASN A 1 69 ? 3.836 3.266 30.634 1.00 58.69 69 ASN A CA 1
ATOM 538 C C . ASN A 1 69 ? 3.780 4.742 30.212 1.00 58.69 69 ASN A C 1
ATOM 540 O O . ASN A 1 69 ? 2.746 5.382 30.376 1.00 58.69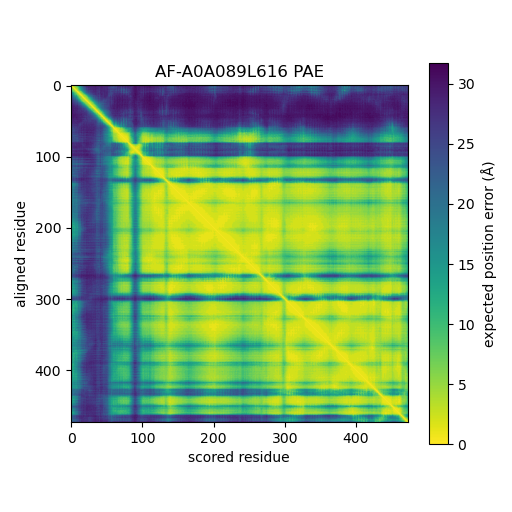 69 ASN A O 1
ATOM 544 N N . SER A 1 70 ? 4.859 5.271 29.624 1.00 57.31 70 SER A N 1
ATOM 545 C CA . SER A 1 70 ? 4.905 6.661 29.152 1.00 57.31 70 SER A CA 1
ATOM 546 C C . SER A 1 70 ? 4.004 6.871 27.933 1.00 57.31 70 SER A C 1
ATOM 548 O O . SER A 1 70 ? 3.278 7.861 27.860 1.00 57.31 70 SER A O 1
ATOM 550 N N . MET A 1 71 ? 3.984 5.916 26.999 1.00 57.50 71 MET A N 1
ATOM 551 C CA . MET A 1 71 ? 3.098 5.970 25.831 1.00 57.50 71 MET A CA 1
ATOM 552 C C . MET A 1 71 ? 1.625 5.868 26.235 1.00 57.50 71 MET A C 1
ATOM 554 O O . MET A 1 71 ? 0.786 6.583 25.685 1.00 57.50 71 MET A O 1
ATOM 558 N N . ARG A 1 72 ? 1.315 5.028 27.230 1.00 65.50 72 ARG A N 1
ATOM 559 C CA . ARG A 1 72 ? -0.018 4.934 27.827 1.00 65.50 72 ARG A CA 1
ATOM 560 C C . ARG A 1 72 ? -0.422 6.254 28.474 1.00 65.50 72 ARG A C 1
ATOM 562 O O . ARG A 1 72 ? -1.500 6.750 28.179 1.00 65.50 72 ARG A O 1
ATOM 569 N N . GLU A 1 73 ? 0.439 6.861 29.285 1.00 66.44 73 GLU A N 1
ATOM 570 C CA . GLU A 1 73 ? 0.166 8.159 29.916 1.00 66.44 73 GLU A CA 1
ATOM 571 C C . GLU A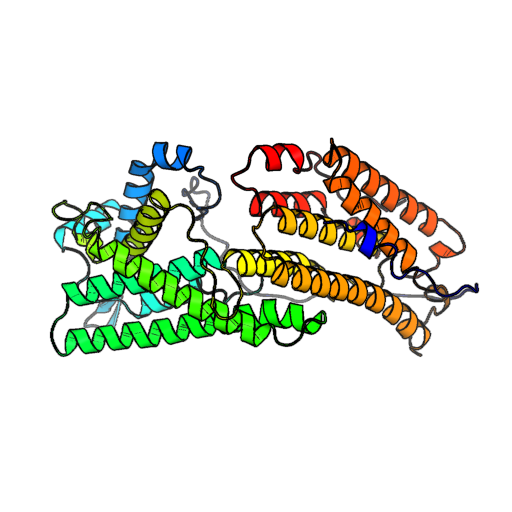 1 73 ? -0.082 9.268 28.880 1.00 66.44 73 GLU A C 1
ATOM 573 O O . GLU A 1 73 ? -1.045 10.027 28.989 1.00 66.44 73 GLU A O 1
ATOM 578 N N . GLN A 1 74 ? 0.703 9.304 27.802 1.00 65.00 74 GLN A N 1
ATOM 579 C CA . GLN A 1 74 ? 0.462 10.227 26.692 1.00 65.00 74 GLN A CA 1
ATOM 580 C C . GLN A 1 74 ? -0.870 9.964 25.980 1.00 65.00 74 GLN A C 1
ATOM 582 O O . GLN A 1 74 ? -1.564 10.917 25.631 1.00 65.00 74 GLN A O 1
ATOM 587 N N . ALA A 1 75 ? -1.250 8.702 25.765 1.00 65.88 75 ALA A N 1
ATOM 588 C CA . ALA A 1 75 ? -2.537 8.356 25.163 1.00 65.88 75 ALA A CA 1
ATOM 589 C C . ALA A 1 75 ? -3.716 8.809 26.042 1.00 65.88 75 ALA A C 1
ATOM 591 O O . ALA A 1 75 ? -4.691 9.350 25.523 1.00 65.88 75 ALA A O 1
ATOM 592 N N . ILE A 1 76 ? -3.590 8.682 27.367 1.00 68.75 76 ILE A N 1
ATOM 593 C CA . ILE A 1 76 ? -4.575 9.180 28.340 1.00 68.75 76 ILE A CA 1
ATOM 594 C C . ILE A 1 76 ? -4.704 10.705 28.249 1.00 68.75 76 ILE A C 1
ATOM 596 O O . ILE A 1 76 ? -5.815 11.231 28.177 1.00 68.75 76 ILE A O 1
ATOM 600 N N . LEU A 1 77 ? -3.581 11.427 28.186 1.00 68.56 77 LEU A N 1
ATOM 601 C CA . LEU A 1 77 ? -3.589 12.885 28.033 1.00 68.56 77 LEU A CA 1
ATOM 602 C C . LEU A 1 77 ? -4.191 13.322 26.689 1.00 68.56 77 LEU A C 1
ATOM 604 O O . LEU A 1 77 ? -4.962 14.282 26.650 1.00 68.56 77 LEU A O 1
ATOM 608 N N . ARG A 1 78 ? -3.907 12.609 25.590 1.00 69.38 78 ARG A N 1
ATOM 609 C CA . ARG A 1 78 ? -4.543 12.858 24.281 1.00 69.38 78 ARG A CA 1
ATOM 610 C C . ARG A 1 78 ? -6.053 12.640 24.341 1.00 69.38 78 ARG A C 1
ATOM 612 O O . ARG A 1 78 ? -6.806 13.489 23.874 1.00 69.38 78 ARG A O 1
ATOM 619 N N . ALA A 1 79 ? -6.499 11.551 24.965 1.00 72.62 79 ALA A N 1
ATOM 620 C CA . ALA A 1 79 ? -7.919 11.265 25.153 1.00 72.62 79 ALA A CA 1
ATOM 621 C C . ALA A 1 79 ? -8.623 12.325 26.020 1.00 72.62 79 ALA A C 1
ATOM 623 O O . ALA A 1 79 ? -9.802 12.606 25.817 1.00 72.62 79 ALA A O 1
ATOM 624 N N . ALA A 1 80 ? -7.908 12.935 26.971 1.00 72.25 80 ALA A N 1
ATOM 625 C CA . ALA A 1 80 ? -8.451 13.989 27.822 1.00 72.25 80 ALA A CA 1
ATOM 626 C C . ALA A 1 80 ? -8.532 15.353 27.112 1.00 72.25 80 ALA A C 1
ATOM 628 O O . ALA A 1 80 ? -9.432 16.142 27.396 1.00 72.25 80 ALA A O 1
ATOM 629 N N . THR A 1 81 ? -7.607 15.628 26.187 1.00 67.50 81 THR A N 1
ATOM 630 C CA . THR A 1 81 ? -7.444 16.931 25.511 1.00 67.50 81 THR A CA 1
ATOM 631 C C . THR A 1 81 ? -8.125 17.030 24.145 1.00 67.50 81 THR A C 1
ATOM 633 O O . THR A 1 81 ? -8.165 18.115 23.567 1.00 67.50 81 THR A O 1
ATOM 636 N N . SER A 1 82 ? -8.711 15.943 23.634 1.00 54.25 82 SER A N 1
ATOM 637 C CA . SER A 1 82 ? -9.281 15.828 22.279 1.00 54.25 82 SER A CA 1
ATOM 638 C C . SER A 1 82 ? -10.542 16.665 21.996 1.00 54.25 82 SER A C 1
ATOM 640 O O . SER A 1 82 ? -11.204 16.465 20.980 1.00 54.25 82 SER A O 1
ATOM 642 N N . THR A 1 83 ? -10.884 17.647 22.831 1.00 50.12 83 THR A N 1
ATOM 643 C CA . THR A 1 83 ? -12.076 18.481 22.640 1.00 50.12 83 THR A CA 1
ATOM 644 C C . THR A 1 83 ? -11.729 19.964 22.553 1.00 50.12 83 THR A C 1
ATOM 646 O O . THR A 1 83 ? -11.505 20.607 23.577 1.00 50.12 83 THR A O 1
ATOM 649 N N . ILE A 1 84 ? -11.802 20.540 21.345 1.00 50.66 84 ILE A N 1
ATOM 650 C CA . ILE A 1 84 ? -12.258 21.931 21.222 1.00 50.66 84 ILE A CA 1
ATOM 651 C C . ILE A 1 84 ? -13.750 21.881 21.517 1.00 50.66 84 ILE A C 1
ATOM 653 O O . ILE A 1 84 ? -14.539 21.384 20.710 1.00 50.66 84 ILE A O 1
ATOM 657 N N . ARG A 1 85 ? -14.145 22.355 22.693 1.00 49.56 85 ARG A N 1
ATOM 658 C CA . ARG A 1 85 ? -15.563 22.460 23.019 1.00 49.56 85 ARG A CA 1
ATOM 659 C C . ARG A 1 85 ? -16.084 23.745 22.406 1.00 49.56 85 ARG A C 1
ATOM 661 O O . ARG A 1 85 ? -15.573 24.819 22.704 1.00 49.56 85 ARG A O 1
ATOM 668 N N . ILE A 1 86 ? -17.067 23.615 21.522 1.00 47.12 86 ILE A N 1
ATOM 669 C CA . ILE A 1 86 ? -17.745 24.746 20.895 1.00 47.12 86 ILE A CA 1
ATOM 670 C C . ILE A 1 86 ? -19.182 24.724 21.389 1.00 47.12 86 ILE A C 1
ATOM 672 O O . ILE A 1 86 ? -19.905 23.759 21.143 1.00 47.12 86 ILE A O 1
ATOM 676 N N . GLY A 1 87 ? -19.598 25.773 22.082 1.00 46.62 87 GLY A N 1
ATOM 677 C CA . GLY A 1 87 ? -20.976 25.924 22.524 1.00 46.62 87 GLY A CA 1
ATOM 678 C C . GLY A 1 87 ? -21.501 27.318 22.236 1.00 46.62 87 GLY A C 1
ATOM 679 O O . GLY A 1 87 ? -20.779 28.190 21.753 1.00 46.62 87 GLY A O 1
ATOM 680 N N . ARG A 1 88 ? -22.790 27.518 22.498 1.00 48.78 88 ARG A N 1
ATOM 681 C CA . ARG A 1 88 ? -23.461 28.799 22.292 1.00 48.78 88 ARG A CA 1
ATOM 682 C C . ARG A 1 88 ? -24.002 29.295 23.625 1.00 48.78 88 ARG A C 1
ATOM 684 O O . ARG A 1 88 ? -24.715 28.559 24.299 1.00 48.78 88 ARG A O 1
ATOM 691 N N . ASN A 1 89 ? -23.632 30.509 24.001 1.00 63.88 89 ASN A N 1
ATOM 692 C CA . ASN A 1 89 ? -24.160 31.188 25.177 1.00 63.88 89 ASN A CA 1
ATOM 693 C C . ASN A 1 89 ? -25.623 31.603 24.943 1.00 63.88 89 ASN A C 1
ATOM 695 O O . ASN A 1 89 ? -26.086 31.673 23.800 1.00 63.88 89 ASN A O 1
ATOM 699 N N . GLU A 1 90 ? -26.344 31.921 26.022 1.00 57.12 90 GLU A N 1
ATOM 700 C CA . GLU A 1 90 ? -27.738 32.398 25.966 1.00 57.12 90 GLU A CA 1
ATOM 701 C C . GLU A 1 90 ? -27.897 33.694 25.150 1.00 57.12 90 GLU A C 1
ATOM 703 O O . GLU A 1 90 ? -28.938 33.920 24.538 1.00 57.12 90 GLU A O 1
ATOM 708 N N . ASP A 1 91 ? -26.845 34.515 25.071 1.00 64.94 91 ASP A N 1
ATOM 709 C CA . ASP A 1 91 ? -26.792 35.736 24.254 1.00 64.94 91 ASP A CA 1
ATOM 710 C C . ASP A 1 91 ? -26.521 35.472 22.758 1.00 64.94 91 ASP A C 1
ATOM 712 O O . ASP A 1 91 ? -26.429 36.398 21.950 1.00 64.94 91 ASP A O 1
ATOM 716 N N . GLY A 1 92 ? -26.391 34.200 22.373 1.00 47.06 92 GLY A N 1
ATOM 717 C CA . GLY A 1 92 ? -26.144 33.770 21.005 1.00 47.06 92 GLY A CA 1
ATOM 718 C C . GLY A 1 92 ? -24.676 33.792 20.573 1.00 47.06 92 GLY A C 1
ATOM 719 O O . GLY A 1 92 ? -24.413 33.367 19.440 1.00 47.06 92 GLY A O 1
ATOM 720 N N . SER A 1 93 ? -23.742 34.225 21.427 1.00 47.31 93 SER A N 1
ATOM 721 C CA . SER A 1 93 ? -22.298 34.165 21.169 1.00 47.31 93 SER A CA 1
ATOM 722 C C . SER A 1 93 ? -21.775 32.727 21.220 1.00 47.31 93 SER A C 1
ATOM 724 O O . SER A 1 93 ? -22.324 31.871 21.913 1.00 47.31 93 SER A O 1
ATOM 726 N N . ILE A 1 94 ? -20.731 32.438 20.443 1.00 44.53 94 ILE A N 1
ATOM 727 C CA . ILE A 1 94 ? -20.083 31.123 20.421 1.00 44.53 94 ILE A CA 1
ATOM 728 C C . ILE A 1 94 ? -18.901 31.164 21.386 1.00 44.53 94 ILE A C 1
ATOM 730 O O . ILE A 1 94 ? -18.047 32.040 21.261 1.00 44.53 94 ILE A O 1
ATOM 734 N N . TRP A 1 95 ? -18.832 30.216 22.317 1.00 53.41 95 TRP A N 1
ATOM 735 C CA . TRP A 1 95 ? -17.638 29.994 23.123 1.00 53.41 95 TRP A CA 1
ATOM 736 C C . TRP A 1 95 ? -16.839 28.824 22.558 1.00 53.41 95 TRP A C 1
ATOM 738 O O . TRP A 1 95 ? -17.402 27.841 22.074 1.00 53.41 95 TRP A O 1
ATOM 748 N N . THR A 1 96 ? -15.518 28.951 22.619 1.00 41.47 96 THR A N 1
ATOM 749 C CA . THR A 1 96 ? -14.570 27.893 22.277 1.00 41.47 96 THR A CA 1
ATOM 750 C C . THR A 1 96 ? -13.663 27.666 23.476 1.00 41.47 96 THR A C 1
ATOM 752 O O . THR A 1 96 ? -12.890 28.555 23.831 1.00 41.47 96 THR A O 1
ATOM 755 N N . GLU A 1 97 ? -13.746 26.501 24.105 1.00 51.41 97 GLU A N 1
ATOM 756 C CA . GLU A 1 97 ? -12.806 26.090 25.143 1.00 51.41 97 GLU A CA 1
ATOM 757 C C . GLU A 1 97 ? -11.797 25.140 24.500 1.00 51.41 97 GLU A C 1
ATOM 759 O O . GLU A 1 97 ? -12.114 24.007 24.135 1.00 51.41 97 GLU A O 1
ATOM 764 N N . SER A 1 98 ? -10.583 25.648 24.297 1.00 51.88 98 SER A N 1
ATOM 765 C CA . SER A 1 98 ? -9.417 24.813 24.049 1.00 51.88 98 SER A CA 1
ATOM 766 C C . SER A 1 98 ? -8.864 24.461 25.417 1.00 51.88 98 SER A C 1
ATOM 768 O O . SER A 1 98 ? -8.354 25.349 26.101 1.00 51.88 98 SER A O 1
ATOM 770 N N . ILE A 1 99 ? -8.948 23.197 25.829 1.00 52.59 99 ILE A N 1
ATOM 771 C CA . ILE A 1 99 ? -8.255 22.778 27.045 1.00 52.59 99 ILE A CA 1
ATOM 772 C C . ILE A 1 99 ? -6.761 22.700 26.708 1.00 52.59 99 ILE A C 1
ATOM 774 O O . ILE A 1 99 ? -6.246 21.671 26.287 1.00 52.59 99 ILE A O 1
ATOM 778 N N . SER A 1 100 ? -6.073 23.838 26.808 1.00 56.81 100 SER A N 1
ATOM 779 C CA . SER A 1 100 ? -4.633 23.953 26.556 1.00 56.81 100 SER A CA 1
ATOM 780 C C . SER A 1 100 ? -3.779 23.393 27.696 1.00 56.81 100 SER A C 1
ATOM 782 O O . SER A 1 100 ? -2.564 23.317 27.547 1.00 56.81 100 SER A O 1
ATOM 784 N N . ASP A 1 101 ? -4.402 23.031 28.823 1.00 71.19 101 ASP A N 1
ATOM 785 C CA . ASP A 1 101 ? -3.764 22.389 29.972 1.00 71.19 101 ASP A CA 1
ATOM 786 C C . ASP A 1 101 ? -4.198 20.910 30.073 1.00 71.19 101 ASP A C 1
ATOM 788 O O . ASP A 1 101 ? -5.307 20.619 30.539 1.00 71.19 101 ASP A O 1
ATOM 792 N N . PRO A 1 102 ? -3.346 19.965 29.634 1.00 71.31 102 PRO A N 1
ATOM 793 C CA . PRO A 1 102 ? -3.646 18.537 29.666 1.00 71.31 102 PRO A CA 1
ATOM 794 C C . PRO A 1 102 ? -3.972 17.987 31.057 1.00 71.31 102 PRO A C 1
ATOM 796 O O . PRO A 1 102 ? -4.784 17.067 31.171 1.00 71.31 102 PRO A O 1
ATOM 799 N N . GLU A 1 103 ? -3.382 18.549 32.114 1.00 77.81 103 GLU A N 1
ATOM 800 C CA . GLU A 1 103 ? -3.607 18.084 33.485 1.00 77.81 103 GLU A CA 1
ATOM 801 C C . GLU A 1 103 ? -4.993 18.500 33.982 1.00 77.81 103 GLU A C 1
ATOM 803 O O . GLU A 1 103 ? -5.716 17.687 34.565 1.00 77.81 103 GLU A O 1
ATOM 808 N N . ALA A 1 104 ? -5.413 19.732 33.680 1.00 79.88 104 ALA A N 1
ATOM 809 C CA . ALA A 1 104 ? -6.764 20.202 33.974 1.00 79.88 104 ALA A CA 1
ATOM 810 C C . ALA A 1 104 ? -7.831 19.407 33.197 1.00 79.88 104 ALA A C 1
ATOM 812 O O . ALA A 1 104 ? -8.868 19.051 33.765 1.00 79.88 104 ALA A O 1
ATOM 813 N N . ALA A 1 105 ? -7.563 19.071 31.928 1.00 77.81 105 ALA A N 1
ATOM 814 C CA . ALA A 1 105 ? -8.441 18.228 31.108 1.00 77.81 105 ALA A CA 1
ATOM 815 C C . ALA A 1 105 ? -8.642 16.846 31.738 1.00 77.81 105 ALA A C 1
ATOM 817 O O . ALA A 1 105 ? -9.768 16.361 31.881 1.00 77.81 105 ALA A O 1
ATOM 818 N N . LEU A 1 106 ? -7.532 16.227 32.147 1.00 83.12 106 LEU A N 1
ATOM 819 C CA . LEU A 1 106 ? -7.526 14.918 32.781 1.00 83.12 106 LEU A CA 1
ATOM 820 C C . LEU A 1 106 ? -8.265 14.949 34.121 1.00 83.12 106 LEU A C 1
ATOM 822 O O . LEU A 1 106 ? -9.125 14.103 34.363 1.00 83.12 106 LEU A O 1
ATOM 826 N N . ALA A 1 107 ? -7.990 15.944 34.969 1.00 86.12 107 ALA A N 1
ATOM 827 C CA . ALA A 1 107 ? -8.676 16.115 36.247 1.00 86.12 107 ALA A CA 1
ATOM 828 C C . ALA A 1 107 ? -10.193 16.270 36.061 1.00 86.12 107 ALA A C 1
ATOM 830 O O . ALA A 1 107 ? -10.971 15.636 36.775 1.00 86.12 107 ALA A O 1
ATOM 831 N N . TYR A 1 108 ? -10.620 17.047 35.062 1.00 84.19 108 TYR A N 1
ATOM 832 C CA . TYR A 1 108 ? -12.030 17.190 34.714 1.00 84.19 108 TYR A CA 1
ATOM 833 C C . TYR A 1 108 ? -12.655 15.859 34.274 1.00 84.19 108 TYR A C 1
ATOM 835 O O . TYR A 1 108 ? -13.734 15.501 34.748 1.00 84.19 108 TYR A O 1
ATOM 843 N N . LYS A 1 109 ? -11.996 15.099 33.390 1.00 86.88 109 LYS A N 1
ATOM 844 C CA . LYS A 1 109 ? -12.506 13.800 32.918 1.00 86.88 109 LYS A CA 1
ATOM 845 C C . LYS A 1 109 ? -12.628 12.786 34.056 1.00 86.88 109 LYS A C 1
ATOM 847 O O . LYS A 1 109 ? -13.664 12.136 34.170 1.00 86.88 109 LYS A O 1
ATOM 852 N N . ARG A 1 110 ? -11.640 12.735 34.955 1.00 89.50 110 ARG A N 1
ATOM 853 C CA . ARG A 1 110 ? -11.694 11.921 36.182 1.00 89.50 110 ARG A CA 1
ATOM 854 C C . ARG A 1 110 ? -12.834 12.339 37.111 1.00 89.50 110 ARG A C 1
ATOM 856 O O . ARG A 1 110 ? -13.501 11.482 37.675 1.00 89.50 110 ARG A O 1
ATOM 863 N N . ALA A 1 111 ? -13.087 13.641 37.244 1.00 87.75 111 ALA A N 1
ATOM 864 C CA . ALA A 1 111 ? -14.174 14.155 38.076 1.00 87.75 111 ALA A CA 1
ATOM 865 C C . ALA A 1 111 ? -15.572 13.907 37.480 1.00 87.75 111 ALA A C 1
ATOM 867 O O . ALA A 1 111 ? -16.541 13.796 38.226 1.00 87.75 111 ALA A O 1
ATOM 868 N N . THR A 1 112 ? -15.689 13.846 36.151 1.00 85.81 112 THR A N 1
ATOM 869 C CA . THR A 1 112 ? -16.977 13.734 35.440 1.00 85.81 112 THR A CA 1
ATOM 870 C C . THR A 1 112 ? -17.318 12.324 34.968 1.00 85.81 112 THR A C 1
ATOM 872 O O . THR A 1 112 ? -18.469 12.075 34.626 1.00 85.81 112 THR A O 1
ATOM 875 N N . GLY A 1 113 ? -16.356 11.396 34.966 1.00 85.00 113 GLY A N 1
ATOM 876 C CA . GLY A 1 113 ? -16.573 10.018 34.517 1.00 85.00 113 GLY A CA 1
ATOM 877 C C . GLY A 1 113 ? -16.591 9.848 32.994 1.00 85.00 113 GLY A C 1
ATOM 878 O O . GLY A 1 113 ? -16.990 8.796 32.504 1.00 85.00 113 GLY A O 1
ATOM 879 N N . GLY A 1 114 ? -16.133 10.850 32.237 1.00 84.00 114 GLY A N 1
ATOM 880 C CA . GLY A 1 114 ? -16.055 10.790 30.775 1.00 84.00 114 GLY A CA 1
ATOM 881 C C . GLY A 1 114 ? -17.311 11.305 30.071 1.00 84.00 114 GLY A C 1
ATOM 882 O O . GLY A 1 114 ? -18.053 12.116 30.621 1.00 84.00 114 GLY A O 1
ATOM 883 N N . ASP A 1 115 ? -17.518 10.883 28.821 1.00 83.44 115 ASP A N 1
ATOM 884 C CA . ASP A 1 115 ? -18.625 11.369 27.988 1.00 83.44 115 ASP A CA 1
ATOM 885 C C . ASP A 1 115 ? -19.785 10.364 27.960 1.00 83.44 115 ASP A C 1
ATOM 887 O O . ASP A 1 115 ? -19.617 9.192 27.608 1.00 83.44 115 ASP A O 1
ATOM 891 N N . SER A 1 116 ? -20.992 10.832 28.284 1.00 84.62 116 SER A N 1
ATOM 892 C CA . SER A 1 116 ? -22.207 10.006 28.249 1.00 84.62 116 SER A CA 1
ATOM 893 C C . SER A 1 116 ? -22.712 9.750 26.827 1.00 84.62 116 SER A C 1
ATOM 895 O O . SER A 1 116 ? -23.192 8.661 26.534 1.00 84.62 116 SER A O 1
ATOM 897 N N . ALA A 1 117 ? -22.564 10.722 25.923 1.00 88.69 117 ALA A N 1
ATOM 898 C CA . ALA A 1 117 ? -22.972 10.601 24.526 1.00 88.69 117 ALA A CA 1
ATOM 899 C C . ALA A 1 117 ? -21.821 10.137 23.619 1.00 88.69 117 ALA A C 1
ATOM 901 O O . ALA A 1 117 ? -20.645 10.434 23.861 1.00 88.69 117 ALA A O 1
ATOM 902 N N . ILE A 1 118 ? -22.163 9.451 22.525 1.00 91.25 118 ILE A N 1
ATOM 903 C CA . ILE A 1 118 ? -21.228 9.164 21.434 1.00 91.25 118 ILE A CA 1
ATOM 904 C C . ILE A 1 118 ? -21.220 10.357 20.474 1.00 91.25 118 ILE A C 1
ATOM 906 O O . ILE A 1 118 ? -22.246 10.744 19.913 1.00 91.25 118 ILE A O 1
ATOM 910 N N . SER A 1 119 ? -20.042 10.943 20.254 1.00 90.25 119 SER A N 1
ATOM 911 C CA . SER A 1 119 ? -19.865 11.989 19.245 1.00 90.25 119 SER A CA 1
ATOM 912 C C . SER A 1 119 ? -19.748 11.365 17.853 1.00 90.25 119 SER A C 1
ATOM 914 O O . SER A 1 119 ? -18.652 11.202 17.326 1.00 90.25 119 SER A O 1
ATOM 916 N N . TRP A 1 120 ? -20.877 11.024 17.230 1.00 91.31 120 TRP A N 1
ATOM 917 C CA . TRP A 1 120 ? -20.906 10.399 15.898 1.00 91.31 120 TRP A CA 1
ATOM 918 C C . TRP A 1 120 ? -20.180 11.202 14.817 1.00 91.31 120 TRP A C 1
ATOM 920 O O . TRP A 1 120 ? -19.573 10.625 13.926 1.00 91.31 120 TRP A O 1
ATOM 930 N N . LYS A 1 121 ? -20.169 12.535 14.920 1.00 86.94 121 LYS A N 1
ATOM 931 C CA . LYS A 1 121 ? -19.393 13.391 14.011 1.00 86.94 121 LYS A CA 1
ATOM 932 C C . LYS A 1 121 ? -17.883 13.173 14.155 1.00 86.94 121 LYS A C 1
ATOM 934 O O . LYS A 1 121 ? -17.166 13.234 13.164 1.00 86.94 121 LYS A O 1
ATOM 939 N N . HIS A 1 122 ? -17.409 12.953 15.381 1.00 81.94 122 HIS A N 1
ATOM 940 C CA . HIS A 1 122 ? -16.006 12.641 15.651 1.00 81.94 122 HIS A CA 1
ATOM 941 C C . HIS A 1 122 ? -15.652 11.241 15.153 1.00 81.94 122 HIS A C 1
ATOM 943 O O . HIS A 1 122 ? -14.648 11.090 14.468 1.00 81.94 122 HIS A O 1
ATOM 949 N N . VAL A 1 123 ? -16.523 10.254 15.403 1.00 87.19 123 VAL A N 1
ATOM 950 C CA . VAL A 1 123 ? -16.368 8.895 14.855 1.00 87.19 123 VAL A CA 1
ATOM 951 C C . VAL A 1 123 ? -16.247 8.947 13.335 1.00 87.19 123 VAL A C 1
ATOM 953 O O . VAL A 1 123 ? -15.280 8.444 12.778 1.00 87.19 123 VAL A O 1
ATOM 956 N N . ASP A 1 124 ? -17.176 9.630 12.666 1.00 85.31 124 ASP A N 1
ATOM 957 C CA . ASP A 1 124 ? -17.173 9.760 11.212 1.00 85.31 124 ASP A CA 1
ATOM 958 C C . ASP A 1 124 ? -15.896 10.432 10.687 1.00 85.31 124 ASP A C 1
ATOM 960 O O . ASP A 1 124 ? -15.276 9.943 9.745 1.00 85.31 124 ASP A O 1
ATOM 964 N N . PHE A 1 125 ? -15.459 11.522 11.324 1.00 80.88 125 PHE A N 1
ATOM 965 C CA . PHE A 1 125 ? -14.217 12.208 10.967 1.00 80.88 125 PHE A CA 1
ATOM 966 C C . PHE A 1 125 ? -12.987 11.303 11.128 1.00 80.88 125 PHE A C 1
ATOM 968 O O . PHE A 1 125 ? -12.113 11.269 10.259 1.00 80.88 125 PHE A O 1
ATOM 975 N N . ASN A 1 126 ? -12.927 10.525 12.205 1.00 81.12 126 ASN A N 1
ATOM 976 C CA . ASN A 1 126 ? -11.839 9.586 12.447 1.00 81.12 126 ASN A CA 1
ATOM 977 C C . ASN A 1 126 ? -11.830 8.442 11.427 1.00 81.12 126 ASN A C 1
ATOM 979 O O . ASN A 1 126 ? -10.779 8.128 10.869 1.00 81.12 126 ASN A O 1
ATOM 983 N N . LEU A 1 127 ? -12.996 7.887 11.090 1.00 84.44 127 LEU A N 1
ATOM 984 C CA . LEU A 1 127 ? -13.121 6.880 10.035 1.00 84.44 127 LEU A CA 1
ATOM 985 C C . LEU A 1 127 ? -12.725 7.433 8.660 1.00 84.44 127 LEU A C 1
ATOM 987 O O . LEU A 1 127 ? -12.096 6.723 7.883 1.00 84.44 127 LEU A O 1
ATOM 991 N N . GLN A 1 128 ? -13.054 8.692 8.355 1.00 81.44 128 GLN A N 1
ATOM 992 C CA . GLN A 1 128 ? -12.642 9.341 7.107 1.00 81.44 128 GLN A CA 1
ATOM 993 C C . GLN A 1 128 ? -11.129 9.570 7.038 1.00 81.44 128 GLN A C 1
ATOM 995 O O . GLN A 1 128 ? -10.525 9.325 5.999 1.00 81.44 128 GLN A O 1
ATOM 1000 N N . THR A 1 129 ? -10.518 10.047 8.125 1.00 74.06 129 THR A N 1
ATOM 1001 C CA . THR A 1 129 ? -9.076 10.353 8.175 1.00 74.06 129 THR A CA 1
ATOM 1002 C C . THR A 1 129 ? -8.202 9.104 8.139 1.00 74.06 129 THR A C 1
ATOM 1004 O O . THR A 1 129 ? -7.115 9.151 7.572 1.00 74.06 129 THR A O 1
ATOM 1007 N N . HIS A 1 130 ? -8.692 7.989 8.685 1.00 72.56 130 HIS A N 1
ATOM 1008 C CA . HIS A 1 130 ? -8.069 6.670 8.538 1.00 72.56 130 HIS A CA 1
ATOM 1009 C C . HIS A 1 130 ? -8.535 5.947 7.264 1.00 72.56 130 HIS A C 1
ATOM 1011 O O . HIS A 1 130 ? -7.981 4.920 6.884 1.00 72.56 130 HIS A O 1
ATOM 1017 N N . GLY A 1 131 ? -9.546 6.479 6.579 1.00 59.94 131 GLY A N 1
ATOM 1018 C CA . GLY A 1 131 ? -9.974 6.041 5.262 1.00 59.94 131 GLY A CA 1
ATOM 1019 C C . GLY A 1 131 ? -8.895 6.314 4.212 1.00 59.94 131 GLY A C 1
ATOM 1020 O O . GLY A 1 131 ? -8.345 7.412 4.164 1.00 59.94 131 GLY A O 1
ATOM 1021 N N . MET A 1 132 ? -8.659 5.387 3.277 1.00 62.72 132 MET A N 1
ATOM 1022 C CA . MET A 1 132 ? -7.839 5.607 2.064 1.00 62.72 132 MET A CA 1
ATOM 1023 C C . MET A 1 132 ? -8.423 6.658 1.097 1.00 62.72 132 MET A C 1
ATOM 1025 O O . MET A 1 132 ? -8.072 6.712 -0.073 1.00 62.72 132 MET A O 1
ATOM 1029 N N . MET A 1 133 ? -9.322 7.523 1.558 1.00 55.91 133 MET A N 1
ATOM 1030 C CA . MET A 1 133 ? -10.032 8.512 0.749 1.00 55.91 133 MET A CA 1
ATOM 1031 C C . MET A 1 133 ? -9.104 9.623 0.217 1.00 55.91 133 MET A C 1
ATOM 1033 O O . MET A 1 133 ? -9.519 10.420 -0.623 1.00 55.91 133 MET A O 1
ATOM 1037 N N . ILE A 1 134 ? -7.846 9.686 0.679 1.00 47.84 134 ILE A N 1
ATOM 1038 C CA . ILE A 1 134 ? -6.860 10.711 0.309 1.00 47.84 134 ILE A CA 1
ATOM 1039 C C . ILE A 1 134 ? -5.709 10.084 -0.503 1.00 47.84 134 ILE A C 1
ATOM 1041 O O . ILE A 1 134 ? -4.564 10.014 -0.066 1.00 47.84 134 ILE A O 1
ATOM 1045 N N . GLY A 1 135 ? -6.015 9.670 -1.734 1.00 55.59 135 GLY A N 1
ATOM 1046 C CA . GLY A 1 135 ? -5.026 9.373 -2.777 1.00 55.59 135 GLY A CA 1
ATOM 1047 C C . GLY A 1 135 ? -4.211 8.081 -2.605 1.00 55.59 135 GLY A C 1
ATOM 1048 O O . GLY A 1 135 ? -4.401 7.289 -1.695 1.00 55.59 135 GLY A O 1
ATOM 1049 N N . GLN A 1 136 ? -3.259 7.863 -3.517 1.00 61.03 136 GLN A N 1
ATOM 1050 C CA . GLN A 1 136 ? -2.511 6.598 -3.646 1.00 61.03 136 GLN A CA 1
ATOM 1051 C C . GLN A 1 136 ? -1.434 6.371 -2.563 1.00 61.03 136 GLN A C 1
ATOM 1053 O O . GLN A 1 136 ? -0.641 5.435 -2.662 1.00 61.03 136 GLN A O 1
ATOM 1058 N N . THR A 1 137 ? -1.338 7.238 -1.554 1.00 65.31 137 THR A N 1
ATOM 1059 C CA . THR A 1 137 ? -0.219 7.250 -0.599 1.00 65.31 137 THR A CA 1
ATOM 1060 C C . THR A 1 137 ? -0.318 6.211 0.515 1.00 65.31 137 THR A C 1
ATOM 1062 O O . THR A 1 137 ? 0.702 5.970 1.152 1.00 65.31 137 THR A O 1
ATOM 1065 N N . THR A 1 138 ? -1.480 5.588 0.726 1.00 73.44 138 THR A N 1
ATOM 1066 C CA . THR A 1 138 ? -1.743 4.647 1.837 1.00 73.44 138 THR A CA 1
ATOM 1067 C C . THR A 1 138 ? -2.191 3.255 1.373 1.00 73.44 138 THR A C 1
ATOM 1069 O O . THR A 1 138 ? -2.647 2.443 2.172 1.00 73.44 138 THR A O 1
ATOM 1072 N N . LEU A 1 139 ? -2.051 2.933 0.078 1.00 83.94 139 LEU A N 1
ATOM 1073 C CA . LEU A 1 139 ? -2.453 1.621 -0.463 1.00 83.94 139 LEU A CA 1
ATOM 1074 C C . LEU A 1 139 ? -1.679 0.445 0.167 1.00 83.94 139 LEU A C 1
ATOM 1076 O O . LEU A 1 139 ? -2.155 -0.682 0.179 1.00 83.94 139 LEU A O 1
ATOM 1080 N N . ASP A 1 140 ? -0.488 0.696 0.696 1.00 83.31 140 ASP A N 1
ATOM 1081 C CA . ASP A 1 140 ? 0.343 -0.260 1.427 1.00 83.31 140 ASP A CA 1
ATOM 1082 C C . ASP A 1 140 ? -0.070 -0.449 2.895 1.00 83.31 140 ASP A C 1
ATOM 1084 O O . ASP A 1 140 ? 0.564 -1.224 3.596 1.00 83.31 140 ASP A O 1
ATOM 1088 N N . GLU A 1 141 ? -1.118 0.219 3.380 1.00 81.31 141 GLU A N 1
ATOM 1089 C CA . GLU A 1 141 ? -1.563 0.161 4.784 1.00 81.31 141 GLU A CA 1
ATOM 1090 C C . GLU A 1 141 ? -2.919 -0.556 4.945 1.00 81.31 141 GLU A C 1
ATOM 1092 O O . GLU A 1 141 ? -3.570 -0.461 5.986 1.00 81.31 141 GLU A O 1
ATOM 1097 N N . VAL A 1 142 ? -3.353 -1.313 3.928 1.00 87.38 142 VAL A N 1
ATOM 1098 C CA . VAL A 1 142 ? -4.681 -1.953 3.879 1.00 87.38 142 VAL A CA 1
ATOM 1099 C C . VAL A 1 142 ? -4.989 -2.849 5.077 1.00 87.38 142 VAL A C 1
ATOM 1101 O O . VAL A 1 142 ? -6.097 -2.784 5.609 1.00 87.38 142 VAL A O 1
ATOM 1104 N N . GLY A 1 143 ? -4.018 -3.629 5.562 1.00 85.62 143 GLY A N 1
ATOM 1105 C CA . GLY A 1 143 ? -4.210 -4.447 6.760 1.00 85.62 143 GLY A CA 1
ATOM 1106 C C . GLY A 1 143 ? -4.489 -3.612 8.006 1.00 85.62 143 GLY A C 1
ATOM 1107 O O . GLY A 1 143 ? -5.456 -3.873 8.720 1.00 85.62 143 GLY A O 1
ATOM 1108 N N . GLN A 1 144 ? -3.699 -2.557 8.222 1.00 82.56 144 GLN A N 1
ATOM 1109 C CA . GLN A 1 144 ? -3.859 -1.657 9.368 1.00 82.56 144 GLN A CA 1
ATOM 1110 C C . GLN A 1 144 ? -5.199 -0.923 9.321 1.00 82.56 144 GLN A C 1
ATOM 1112 O O . GLN A 1 144 ? -5.846 -0.737 10.349 1.00 82.56 144 GLN A O 1
ATOM 1117 N N . GLN A 1 145 ? -5.637 -0.538 8.124 1.00 85.69 145 GLN A N 1
ATOM 1118 C CA . GLN A 1 145 ? -6.913 0.129 7.926 1.00 85.69 145 GLN A CA 1
ATOM 1119 C C . GLN A 1 145 ? -8.101 -0.789 8.237 1.00 85.69 145 GLN A C 1
ATOM 1121 O O . GLN A 1 145 ? -9.035 -0.384 8.932 1.00 85.69 145 GLN A O 1
ATOM 1126 N N . ILE A 1 146 ? -8.074 -2.027 7.736 1.00 89.75 146 ILE A N 1
ATOM 1127 C CA . ILE A 1 146 ? -9.124 -3.005 8.031 1.00 89.75 146 ILE A CA 1
ATOM 1128 C C . ILE A 1 146 ? -9.183 -3.267 9.540 1.00 89.75 146 ILE A C 1
ATOM 1130 O O . ILE A 1 146 ? -10.274 -3.271 10.114 1.00 89.75 146 ILE A O 1
ATOM 1134 N N . ASP A 1 147 ? -8.028 -3.406 10.195 1.00 87.62 147 ASP A N 1
ATOM 1135 C CA . ASP A 1 147 ? -7.955 -3.573 11.647 1.00 87.62 147 ASP A CA 1
ATOM 1136 C C . ASP A 1 147 ? -8.476 -2.352 12.404 1.00 87.62 147 ASP A C 1
ATOM 1138 O O . ASP A 1 147 ? -9.193 -2.507 13.396 1.00 87.62 147 ASP A O 1
ATOM 1142 N N . TYR A 1 148 ? -8.188 -1.140 11.927 1.00 89.44 148 TYR A N 1
ATOM 1143 C CA . TYR A 1 148 ? -8.755 0.087 12.474 1.00 89.44 148 TYR A CA 1
ATOM 1144 C C . TYR A 1 148 ? -10.286 0.050 12.423 1.00 89.44 148 TYR A C 1
ATOM 1146 O O . TYR A 1 148 ? -10.931 0.113 13.466 1.00 89.44 148 TYR A O 1
ATOM 1154 N N . PHE A 1 149 ? -10.886 -0.168 11.250 1.00 93.00 149 PHE A N 1
ATOM 1155 C CA . PHE A 1 149 ? -12.344 -0.235 11.137 1.00 93.00 149 PHE A CA 1
ATOM 1156 C C . PHE A 1 149 ? -12.959 -1.350 11.989 1.00 93.00 149 PHE A C 1
ATOM 1158 O O . PHE A 1 149 ? -13.992 -1.151 12.629 1.00 93.00 149 PHE A O 1
ATOM 1165 N N . ALA A 1 150 ? -12.355 -2.534 11.994 1.00 94.56 150 ALA A N 1
ATOM 1166 C CA . ALA A 1 150 ? -12.893 -3.684 12.708 1.00 94.56 150 ALA A CA 1
ATOM 1167 C C . ALA A 1 150 ? -12.871 -3.477 14.232 1.00 94.56 150 ALA A C 1
ATOM 1169 O O . ALA A 1 150 ? -13.866 -3.739 14.913 1.00 94.56 150 ALA A O 1
ATOM 1170 N N . SER A 1 151 ? -11.757 -2.968 14.759 1.00 93.00 151 SER A N 1
ATOM 1171 C CA . SER A 1 151 ? -11.598 -2.688 16.189 1.00 93.00 151 SER A CA 1
ATOM 1172 C C . SER A 1 151 ? -12.453 -1.511 16.659 1.00 93.00 151 SER A C 1
ATOM 1174 O O . SER A 1 151 ? -13.075 -1.619 17.716 1.00 93.00 151 SER A O 1
ATOM 1176 N N . GLU A 1 152 ? -12.555 -0.429 15.877 1.00 94.31 152 GLU A N 1
ATOM 1177 C CA . GLU A 1 152 ? -13.426 0.705 16.211 1.00 94.31 152 GLU A CA 1
ATOM 1178 C C . GLU A 1 152 ? -14.901 0.280 16.253 1.00 94.31 152 GLU A C 1
ATOM 1180 O O . GLU A 1 152 ? -15.615 0.604 17.204 1.00 94.31 152 GLU A O 1
ATOM 1185 N N . TYR A 1 153 ? -15.354 -0.519 15.280 1.00 98.19 153 TYR A N 1
ATOM 1186 C CA . TYR A 1 153 ? -16.711 -1.066 15.307 1.00 98.19 153 TYR A CA 1
ATOM 1187 C C . TYR A 1 153 ? -16.943 -1.907 16.570 1.00 98.19 153 TYR A C 1
ATOM 1189 O O . TYR A 1 153 ? -17.933 -1.719 17.280 1.00 98.19 153 TYR A O 1
ATOM 1197 N N . ALA A 1 154 ? -16.024 -2.832 16.870 1.00 97.69 154 ALA A N 1
ATOM 1198 C CA . ALA A 1 154 ? -16.159 -3.743 18.000 1.00 97.69 154 ALA A CA 1
ATOM 1199 C C . ALA A 1 154 ? -16.206 -2.997 19.345 1.00 97.69 154 ALA A C 1
ATOM 1201 O O . ALA A 1 154 ? -17.074 -3.288 20.176 1.00 97.69 154 ALA A O 1
ATOM 1202 N N . GLN A 1 155 ? -15.329 -2.006 19.554 1.00 95.94 155 GLN A N 1
ATOM 1203 C CA . GLN A 1 155 ? -15.325 -1.232 20.798 1.00 95.94 155 GLN A CA 1
ATOM 1204 C C . GLN A 1 155 ? -16.571 -0.349 20.926 1.00 95.94 155 GLN A C 1
ATOM 1206 O O . GLN A 1 155 ? -17.182 -0.344 21.998 1.00 95.94 155 GLN A O 1
ATOM 1211 N N . TYR A 1 156 ? -17.029 0.314 19.852 1.00 97.69 156 TYR A N 1
ATOM 1212 C CA . TYR A 1 156 ? -18.234 1.146 19.932 1.00 97.69 156 TYR A CA 1
ATOM 1213 C C . TYR A 1 156 ? -19.480 0.295 20.161 1.00 97.69 156 TYR A C 1
ATOM 1215 O O . TYR A 1 156 ? -20.331 0.672 20.964 1.00 97.69 156 TYR A O 1
ATOM 1223 N N . LYS A 1 157 ? -19.566 -0.892 19.553 1.00 97.94 157 LYS A N 1
ATOM 1224 C CA . LYS A 1 157 ? -20.643 -1.849 19.831 1.00 97.94 157 LYS A CA 1
ATOM 1225 C C . LYS A 1 157 ? -20.655 -2.282 21.299 1.00 97.94 157 LYS A C 1
ATOM 1227 O O . LYS A 1 157 ? -21.715 -2.296 21.925 1.00 97.94 157 LYS A O 1
ATOM 1232 N N . SER A 1 158 ? -19.483 -2.582 21.864 1.00 95.94 158 SER A N 1
ATOM 1233 C CA . SER A 1 158 ? -19.331 -2.918 23.287 1.00 95.94 158 SER A CA 1
ATOM 1234 C C . SER A 1 158 ? -19.702 -1.743 24.201 1.00 95.94 158 SER A C 1
ATOM 1236 O O . SER A 1 158 ? -20.426 -1.909 25.182 1.00 95.94 158 SER A O 1
ATOM 1238 N N . ARG A 1 159 ? -19.274 -0.520 23.864 1.00 95.06 159 ARG A N 1
ATOM 1239 C CA . ARG A 1 159 ? -19.674 0.704 24.569 1.00 95.06 159 ARG A CA 1
ATOM 1240 C C . ARG A 1 159 ? -21.190 0.888 24.540 1.00 95.06 159 ARG A C 1
ATOM 1242 O O . ARG A 1 159 ? -21.777 1.116 25.594 1.00 95.06 159 ARG A O 1
ATOM 1249 N N . ILE A 1 160 ? -21.819 0.738 23.374 1.00 97.44 160 ILE A N 1
ATOM 1250 C CA . ILE A 1 160 ? -23.265 0.917 23.224 1.00 97.44 160 ILE A CA 1
ATOM 1251 C C . ILE A 1 160 ? -24.031 -0.083 24.089 1.00 97.44 160 ILE A C 1
ATOM 1253 O O . ILE A 1 160 ? -24.958 0.303 24.795 1.00 97.44 160 ILE A O 1
ATOM 1257 N N . ALA A 1 161 ? -23.602 -1.348 24.094 1.00 95.44 161 ALA A N 1
ATOM 1258 C CA . ALA A 1 161 ? -24.211 -2.390 24.915 1.00 95.44 161 ALA A CA 1
ATOM 1259 C C . ALA A 1 161 ? -24.083 -2.149 26.429 1.00 95.44 161 ALA A C 1
ATOM 1261 O O . ALA A 1 161 ? -24.917 -2.634 27.188 1.00 95.44 161 ALA A O 1
ATOM 1262 N N . ARG A 1 162 ? -23.054 -1.413 26.870 1.00 92.31 162 ARG A N 1
ATOM 1263 C CA . ARG A 1 162 ? -22.848 -1.060 28.284 1.00 92.31 162 ARG A CA 1
ATOM 1264 C C . ARG A 1 162 ? -23.592 0.208 28.706 1.00 92.31 162 ARG A C 1
ATOM 1266 O O . ARG A 1 162 ? -23.998 0.299 29.859 1.00 92.31 162 ARG A O 1
ATOM 1273 N N . GLN A 1 163 ? -23.725 1.190 27.813 1.00 93.44 163 GLN A N 1
ATOM 1274 C CA . GLN A 1 163 ? -24.220 2.530 28.160 1.00 93.44 163 GLN A CA 1
ATOM 1275 C C . GLN A 1 163 ? -25.702 2.757 27.860 1.00 93.44 163 GLN A C 1
ATOM 1277 O O . GLN A 1 163 ? -26.328 3.571 28.535 1.00 93.44 163 GLN A O 1
ATOM 1282 N N . PHE A 1 164 ? -26.263 2.059 26.874 1.00 95.69 164 PHE A N 1
ATOM 1283 C CA . PHE A 1 164 ? -27.630 2.286 26.412 1.00 95.69 164 PHE A CA 1
ATOM 1284 C C . PHE A 1 164 ? -28.480 1.025 26.562 1.00 95.69 164 PHE A C 1
ATOM 1286 O O . PHE A 1 164 ? -27.976 -0.096 26.507 1.00 95.69 164 PHE A O 1
ATOM 1293 N N . ALA A 1 165 ? -29.794 1.209 26.702 1.00 95.88 165 ALA A N 1
ATOM 1294 C CA . ALA A 1 165 ? -30.768 0.121 26.753 1.00 95.88 165 ALA A CA 1
ATOM 1295 C C . ALA A 1 165 ? -32.024 0.461 25.932 1.00 95.88 165 ALA A C 1
ATOM 1297 O O . ALA A 1 165 ? -32.311 1.626 25.657 1.00 95.88 165 ALA A O 1
ATOM 1298 N N . GLY A 1 166 ? -32.796 -0.559 25.549 1.00 97.31 166 GLY A N 1
ATOM 1299 C CA . GLY A 1 166 ? -34.084 -0.379 24.869 1.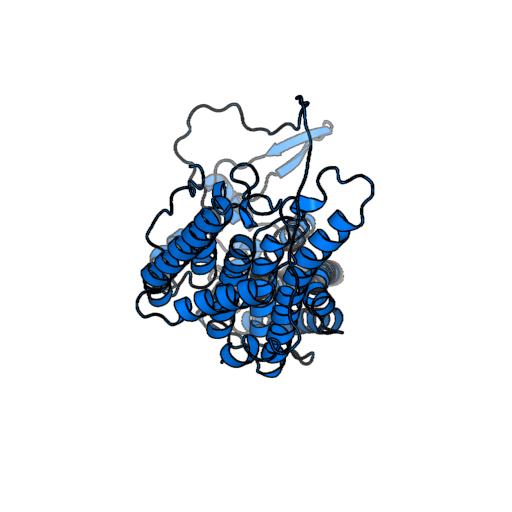00 97.31 166 GLY A CA 1
ATOM 1300 C C . GLY A 1 166 ? -33.970 0.333 23.514 1.00 97.31 166 GLY A C 1
ATOM 1301 O O . GLY A 1 166 ? -33.089 0.025 22.712 1.00 97.31 166 GLY A O 1
ATOM 1302 N N . GLU A 1 167 ? -34.876 1.277 23.247 1.00 97.06 167 GLU A N 1
ATOM 1303 C CA . GLU A 1 167 ? -34.929 2.013 21.971 1.00 97.06 167 GLU A CA 1
ATOM 1304 C C . GLU A 1 167 ? -33.689 2.881 21.720 1.00 97.06 167 GLU A C 1
ATOM 1306 O O . GLU A 1 167 ? -33.262 3.033 20.574 1.00 97.06 167 GLU A O 1
ATOM 1311 N N . GLU A 1 168 ? -33.080 3.421 22.777 1.00 96.06 168 GLU A N 1
ATOM 1312 C CA . GLU A 1 168 ? -31.863 4.224 22.656 1.00 96.06 168 GLU A CA 1
ATOM 1313 C C . GLU A 1 168 ? -30.691 3.357 22.185 1.00 96.06 168 GLU A C 1
ATOM 1315 O O . GLU A 1 168 ? -30.006 3.709 21.229 1.00 96.06 168 GLU A O 1
ATOM 1320 N N . GLN A 1 169 ? -30.536 2.157 22.754 1.00 97.81 169 GLN A N 1
ATOM 1321 C CA . GLN A 1 169 ? -29.528 1.195 22.302 1.00 97.81 169 GLN A CA 1
ATOM 1322 C C . GLN A 1 169 ? -29.725 0.808 20.834 1.00 97.81 169 GLN A C 1
ATOM 1324 O O . GLN A 1 169 ? -28.763 0.788 20.070 1.00 97.81 169 GLN A O 1
ATOM 1329 N N . ALA A 1 170 ? -30.966 0.520 20.429 1.00 98.12 170 ALA A N 1
ATOM 1330 C CA . ALA A 1 170 ? -31.278 0.185 19.041 1.00 98.12 170 ALA A CA 1
ATOM 1331 C C . ALA A 1 170 ? -30.947 1.345 18.085 1.00 98.12 170 ALA A C 1
ATOM 1333 O O . ALA A 1 170 ? -30.405 1.120 17.005 1.00 98.12 170 ALA A O 1
ATOM 1334 N N . THR A 1 171 ? -31.217 2.583 18.506 1.00 98.06 171 THR A N 1
ATOM 1335 C CA . THR A 1 171 ? -30.910 3.796 17.736 1.00 98.06 171 THR A CA 1
ATOM 1336 C C . THR A 1 171 ? -29.404 3.994 17.567 1.00 98.06 171 THR A C 1
ATOM 1338 O O . THR A 1 171 ? -28.941 4.296 16.468 1.00 98.06 171 THR A O 1
ATOM 1341 N N . GLU A 1 172 ? -28.623 3.815 18.632 1.00 98.12 172 GLU A N 1
ATOM 1342 C CA . GLU A 1 172 ? -27.166 3.963 18.581 1.00 98.12 172 GLU A CA 1
ATOM 1343 C C . GLU A 1 172 ? -26.497 2.829 17.787 1.00 98.12 172 GLU A C 1
ATOM 1345 O O . GLU A 1 172 ? -25.555 3.084 17.037 1.00 98.12 172 GLU A O 1
ATOM 1350 N N . LEU A 1 173 ? -27.010 1.595 17.874 1.00 98.50 173 LEU A N 1
ATOM 1351 C CA . LEU A 1 173 ? -26.540 0.478 17.045 1.00 98.50 173 LEU A CA 1
ATOM 1352 C C . LEU A 1 173 ? -26.817 0.709 15.556 1.00 98.50 173 LEU A C 1
ATOM 1354 O O . LEU A 1 173 ? -25.928 0.482 14.744 1.00 98.50 173 LEU A O 1
ATOM 1358 N N . ALA A 1 174 ? -28.001 1.214 15.196 1.00 98.31 174 ALA A N 1
ATOM 1359 C CA . ALA A 1 174 ? -28.313 1.529 13.802 1.00 98.31 174 ALA A CA 1
ATOM 1360 C C . ALA A 1 174 ? -27.353 2.587 13.228 1.00 98.31 174 ALA A C 1
ATOM 1362 O O . ALA A 1 174 ? -26.837 2.421 12.126 1.00 98.31 174 ALA A O 1
ATOM 1363 N N . LYS A 1 175 ? -27.035 3.636 14.003 1.00 98.25 175 LYS A N 1
ATOM 1364 C CA . LYS A 1 175 ? -26.035 4.644 13.605 1.00 98.25 175 LYS A CA 1
ATOM 1365 C C . LYS A 1 175 ? -24.647 4.036 13.408 1.00 98.25 175 LYS A C 1
ATOM 1367 O O . LYS A 1 175 ? -23.960 4.414 12.461 1.00 98.25 175 LYS A O 1
ATOM 1372 N N . LEU A 1 176 ? -24.239 3.123 14.294 1.00 98.31 176 LEU A N 1
ATOM 1373 C CA . LEU A 1 176 ? -22.970 2.408 14.174 1.00 98.31 176 LEU A CA 1
ATOM 1374 C C . LEU A 1 176 ? -22.918 1.603 12.871 1.00 98.31 176 LEU A C 1
ATOM 1376 O O . LEU A 1 176 ? -21.970 1.743 12.101 1.00 98.31 176 LEU A O 1
ATOM 1380 N N . ASP A 1 177 ? -23.935 0.775 12.634 1.00 98.25 177 ASP A N 1
ATOM 1381 C CA . ASP A 1 177 ? -23.995 -0.124 11.484 1.00 98.25 177 ASP A CA 1
ATOM 1382 C C . ASP A 1 177 ? -24.006 0.659 10.163 1.00 98.25 177 ASP A C 1
ATOM 1384 O O . ASP A 1 177 ? -23.190 0.375 9.285 1.00 98.25 177 ASP A O 1
ATOM 1388 N N . ASP A 1 178 ? -24.845 1.694 10.048 1.00 97.75 178 ASP A N 1
ATOM 1389 C CA . ASP A 1 178 ? -24.946 2.522 8.841 1.00 97.75 178 ASP A CA 1
ATOM 1390 C C . ASP A 1 178 ? -23.628 3.250 8.534 1.00 97.75 178 ASP A C 1
ATOM 1392 O O . ASP A 1 178 ? -23.138 3.230 7.400 1.00 97.75 178 ASP A O 1
ATOM 1396 N N . MET A 1 179 ? -23.017 3.871 9.550 1.00 96.06 179 MET A N 1
ATOM 1397 C CA . MET A 1 179 ? -21.782 4.639 9.386 1.00 96.06 179 MET A CA 1
ATOM 1398 C C . MET A 1 179 ? -20.611 3.749 8.966 1.00 96.06 179 MET A C 1
ATOM 1400 O O . MET A 1 179 ? -19.881 4.088 8.031 1.00 96.06 179 MET A O 1
ATOM 1404 N N . PHE A 1 180 ? -20.427 2.603 9.625 1.00 97.19 180 PHE A N 1
ATOM 1405 C CA . PHE A 1 180 ? -19.343 1.689 9.275 1.00 97.19 180 PHE A CA 1
ATOM 1406 C C . PHE A 1 180 ? -19.580 1.024 7.922 1.0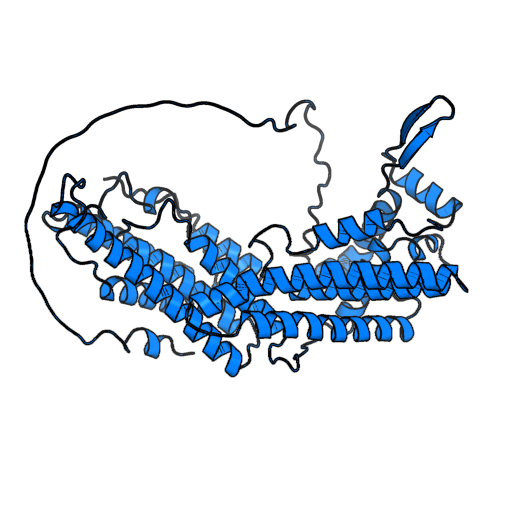0 97.19 180 PHE A C 1
ATOM 1408 O O . PHE A 1 180 ? -18.644 0.964 7.126 1.00 97.19 180 PHE A O 1
ATOM 1415 N N . ALA A 1 181 ? -20.808 0.602 7.606 1.00 97.12 181 ALA A N 1
ATOM 1416 C CA . ALA A 1 181 ? -21.126 0.046 6.292 1.00 97.12 181 ALA A CA 1
ATOM 1417 C C . ALA A 1 181 ? -20.787 1.034 5.164 1.00 97.12 181 ALA A C 1
ATOM 1419 O O . ALA A 1 181 ? -20.164 0.649 4.170 1.00 97.12 181 ALA A O 1
ATOM 1420 N N . GLN A 1 182 ? -21.124 2.316 5.342 1.00 95.50 182 GLN A N 1
ATOM 1421 C CA . GLN A 1 182 ? -20.773 3.360 4.386 1.00 95.50 182 GLN A CA 1
ATOM 1422 C C . GLN A 1 182 ? -19.250 3.532 4.262 1.00 95.50 182 GLN A C 1
ATOM 1424 O O . GLN A 1 182 ? -18.713 3.437 3.158 1.00 95.50 182 GLN A O 1
ATOM 1429 N N . ARG A 1 183 ? -18.534 3.767 5.370 1.00 93.12 183 ARG A N 1
ATOM 1430 C CA . ARG A 1 183 ? -17.097 4.115 5.343 1.00 93.12 183 ARG A CA 1
ATOM 1431 C C . ARG A 1 183 ? -16.195 2.968 4.906 1.00 93.12 183 ARG A C 1
ATOM 1433 O O . ARG A 1 183 ? -15.237 3.177 4.156 1.00 93.12 183 ARG A O 1
ATOM 1440 N N . VAL A 1 184 ? -16.518 1.753 5.336 1.00 96.06 184 VAL A N 1
ATOM 1441 C CA . VAL A 1 184 ? -15.822 0.539 4.900 1.00 96.06 184 VAL A CA 1
ATOM 1442 C C . VAL A 1 184 ? -16.104 0.289 3.419 1.00 96.06 184 VAL A C 1
ATOM 1444 O O . VAL A 1 184 ? -15.175 -0.006 2.671 1.00 96.06 184 VAL A O 1
ATOM 1447 N N . GLY A 1 185 ? -17.349 0.476 2.967 1.00 96.38 185 GLY A N 1
ATOM 1448 C CA . GLY A 1 185 ? -17.720 0.359 1.557 1.00 96.38 185 GLY A CA 1
ATOM 1449 C C . GLY A 1 185 ? -16.988 1.357 0.655 1.00 96.38 185 GLY A C 1
ATOM 1450 O O . GLY A 1 185 ? -16.445 0.961 -0.374 1.00 96.38 185 GLY A O 1
ATOM 1451 N N . GLU A 1 186 ? -16.921 2.629 1.054 1.00 94.56 186 GLU A N 1
ATOM 1452 C CA . GLU A 1 186 ? -16.160 3.677 0.357 1.00 94.56 186 GLU A CA 1
ATOM 1453 C C . GLU A 1 186 ? -14.667 3.320 0.259 1.00 94.56 186 GLU A C 1
ATOM 1455 O O . GLU A 1 186 ? -14.081 3.402 -0.821 1.00 94.56 186 GLU A O 1
ATOM 1460 N N . SER A 1 187 ? -14.067 2.845 1.356 1.00 92.50 187 SER A N 1
ATOM 1461 C CA . SER A 1 187 ? -12.658 2.427 1.382 1.00 92.50 187 SER A CA 1
ATOM 1462 C C . SER A 1 187 ? -12.391 1.203 0.504 1.00 92.50 187 SER A C 1
ATOM 1464 O O . SER A 1 187 ? -11.426 1.195 -0.260 1.00 92.50 187 SER A O 1
ATOM 1466 N N . ALA A 1 188 ? -13.265 0.194 0.561 1.00 95.81 188 ALA A N 1
ATOM 1467 C CA . ALA A 1 188 ? -13.165 -1.003 -0.269 1.00 95.81 188 ALA A CA 1
ATOM 1468 C C . ALA A 1 188 ? -13.280 -0.663 -1.761 1.00 95.81 188 ALA A C 1
ATOM 1470 O O . ALA A 1 188 ? -12.512 -1.183 -2.570 1.00 95.81 188 ALA A O 1
ATOM 1471 N N . ASN A 1 189 ? -14.203 0.237 -2.125 1.00 95.75 189 ASN A N 1
ATOM 1472 C CA . ASN A 1 189 ? -14.348 0.726 -3.495 1.00 95.75 189 ASN A CA 1
ATOM 1473 C C . ASN A 1 189 ? -13.087 1.468 -3.948 1.00 95.75 189 ASN A C 1
ATOM 1475 O O . ASN A 1 189 ? -12.542 1.139 -4.995 1.00 95.75 189 ASN A O 1
ATOM 1479 N N . HIS A 1 190 ? -12.575 2.408 -3.148 1.00 93.69 190 HIS A N 1
ATOM 1480 C CA . HIS A 1 190 ? -11.376 3.167 -3.506 1.00 93.69 190 HIS A CA 1
ATOM 1481 C C . HIS A 1 190 ? -10.146 2.268 -3.699 1.00 93.69 190 HIS A C 1
ATOM 1483 O O . HIS A 1 190 ? -9.394 2.422 -4.668 1.00 93.69 190 HIS A O 1
ATOM 1489 N N . PHE A 1 191 ? -9.942 1.310 -2.790 1.00 94.62 191 PHE A N 1
ATOM 1490 C CA . PHE A 1 191 ? -8.841 0.359 -2.884 1.00 94.62 191 PHE A CA 1
ATOM 1491 C C . PHE A 1 191 ? -8.978 -0.533 -4.122 1.00 94.62 191 PHE A C 1
ATOM 1493 O O . PHE A 1 191 ? -8.010 -0.723 -4.857 1.00 94.62 191 PHE A O 1
ATOM 1500 N N . ALA A 1 192 ? -10.185 -1.028 -4.404 1.00 96.44 192 ALA A N 1
ATOM 1501 C CA . ALA A 1 192 ? -10.473 -1.821 -5.593 1.00 96.44 192 ALA A CA 1
ATOM 1502 C C . ALA A 1 192 ? -10.282 -1.032 -6.896 1.00 96.44 192 ALA A C 1
ATOM 1504 O O . ALA A 1 192 ? -9.647 -1.529 -7.822 1.00 96.44 192 ALA A O 1
ATOM 1505 N N . GLU A 1 193 ? -10.764 0.206 -6.971 1.00 95.00 193 GLU A N 1
ATOM 1506 C CA . GLU A 1 193 ? -10.572 1.083 -8.129 1.00 95.00 193 GLU A CA 1
ATOM 1507 C C . GLU A 1 193 ? -9.087 1.368 -8.375 1.00 95.00 193 GLU A C 1
ATOM 1509 O O . GLU A 1 193 ? -8.625 1.306 -9.514 1.00 95.00 193 GLU A O 1
ATOM 1514 N N . SER A 1 194 ? -8.324 1.625 -7.310 1.00 93.69 194 SER A N 1
ATOM 1515 C CA . SER A 1 194 ? -6.895 1.929 -7.405 1.00 93.69 194 SER A CA 1
ATOM 1516 C C . SER A 1 194 ? -6.063 0.696 -7.752 1.00 93.69 194 SER A C 1
ATOM 1518 O O . SER A 1 194 ? -5.316 0.702 -8.729 1.00 93.69 194 SER A O 1
ATOM 1520 N N . VAL A 1 195 ? -6.181 -0.370 -6.959 1.00 95.50 195 VAL A N 1
ATOM 1521 C CA . VAL A 1 195 ? -5.356 -1.575 -7.094 1.00 95.50 195 VAL A CA 1
ATOM 1522 C C . VAL A 1 195 ? -5.923 -2.498 -8.159 1.00 95.50 195 VAL A C 1
ATOM 1524 O O . VAL A 1 195 ? -5.230 -2.817 -9.120 1.00 95.50 195 VAL A O 1
ATOM 1527 N N . GLY A 1 196 ? -7.193 -2.879 -8.044 1.00 96.31 196 GLY A N 1
ATOM 1528 C CA . GLY A 1 196 ? -7.864 -3.706 -9.046 1.00 96.31 196 GLY A CA 1
ATOM 1529 C C . GLY A 1 196 ? -7.903 -3.029 -10.412 1.00 96.31 196 GLY A C 1
ATOM 1530 O O . GLY A 1 196 ? -7.569 -3.664 -11.406 1.00 96.31 196 GLY A O 1
ATOM 1531 N N . GLY A 1 197 ? -8.182 -1.723 -10.474 1.00 95.69 197 GLY A N 1
ATOM 1532 C CA . GLY A 1 197 ? -8.131 -0.979 -11.736 1.00 95.69 197 GLY A CA 1
ATOM 1533 C C . GLY A 1 197 ? -6.736 -0.939 -12.355 1.00 95.69 197 GLY A C 1
ATOM 1534 O O . GLY A 1 197 ? -6.609 -1.053 -13.573 1.00 95.69 197 GLY A O 1
ATOM 1535 N N . PHE A 1 198 ? -5.678 -0.846 -11.542 1.00 95.00 198 PHE A N 1
ATOM 1536 C CA . PHE A 1 198 ? -4.309 -0.973 -12.039 1.00 95.00 198 PHE A CA 1
ATOM 1537 C C . PHE A 1 198 ? -4.033 -2.370 -12.609 1.00 95.00 198 PHE A C 1
ATOM 1539 O O . PHE A 1 198 ? -3.458 -2.478 -13.695 1.00 95.00 198 PHE A O 1
ATOM 1546 N N . LEU A 1 199 ? -4.434 -3.434 -11.902 1.00 96.50 199 LEU A N 1
ATOM 1547 C CA . LEU A 1 199 ? -4.244 -4.816 -12.357 1.00 96.50 199 LEU A CA 1
ATOM 1548 C C . LEU A 1 199 ? -4.987 -5.070 -13.677 1.00 96.50 199 LEU A C 1
ATOM 1550 O O . LEU A 1 199 ? -4.404 -5.609 -14.618 1.00 96.50 199 LEU A O 1
ATOM 1554 N N . GLU A 1 200 ? -6.229 -4.599 -13.785 1.00 97.19 200 GLU A N 1
ATOM 1555 C CA . GLU A 1 200 ? -7.049 -4.713 -14.993 1.00 97.19 200 GLU A CA 1
ATOM 1556 C C . GLU A 1 200 ? -6.468 -3.928 -16.167 1.00 97.19 200 GLU A C 1
ATOM 1558 O O . GLU A 1 200 ? -6.295 -4.483 -17.255 1.00 97.19 200 GLU A O 1
ATOM 1563 N N . ALA A 1 201 ? -6.078 -2.669 -15.943 1.00 94.12 201 ALA A N 1
ATOM 1564 C CA . ALA A 1 201 ? -5.405 -1.852 -16.953 1.00 94.12 201 ALA A CA 1
ATOM 1565 C C . ALA A 1 201 ? -4.066 -2.459 -17.406 1.00 94.12 201 ALA A C 1
ATOM 1567 O O . ALA A 1 201 ? -3.600 -2.175 -18.511 1.00 94.12 201 ALA A O 1
ATOM 1568 N N . SER A 1 202 ? -3.468 -3.308 -16.569 1.00 93.94 202 SER A N 1
ATOM 1569 C CA . SER A 1 202 ? -2.219 -4.017 -16.844 1.00 93.94 202 SER A CA 1
ATOM 1570 C C . SER A 1 202 ? -2.431 -5.468 -17.300 1.00 93.94 202 SER A C 1
ATOM 1572 O O . SER A 1 202 ? -1.479 -6.244 -17.358 1.00 93.94 202 SER A O 1
ATOM 1574 N N . GLY A 1 203 ? -3.660 -5.833 -17.677 1.00 93.62 203 GLY A N 1
ATOM 1575 C CA . GLY A 1 203 ? -3.963 -7.082 -18.376 1.00 93.62 203 GLY A CA 1
ATOM 1576 C C . GLY A 1 203 ? -4.488 -8.223 -17.508 1.00 93.62 203 GLY A C 1
ATOM 1577 O O . GLY A 1 203 ? -4.516 -9.351 -17.996 1.00 93.62 203 GLY A O 1
ATOM 1578 N N . VAL A 1 204 ? -4.910 -7.970 -16.266 1.00 96.44 204 VAL A N 1
ATOM 1579 C CA . VAL A 1 204 ? -5.517 -8.974 -15.374 1.00 96.44 204 VAL A CA 1
ATOM 1580 C C . VAL A 1 204 ? -6.989 -8.613 -15.120 1.00 96.44 204 VAL A C 1
ATOM 1582 O O . VAL A 1 204 ? -7.263 -7.815 -14.232 1.00 96.44 204 VAL A O 1
ATOM 1585 N N . PRO A 1 205 ? -7.947 -9.116 -15.919 1.00 94.88 205 PRO A N 1
ATOM 1586 C CA . PRO A 1 205 ? -9.348 -8.692 -15.847 1.00 94.88 205 PRO A CA 1
ATOM 1587 C C . PRO A 1 205 ? -10.085 -9.234 -14.609 1.00 94.88 205 PRO A C 1
ATOM 1589 O O . PRO A 1 205 ? -9.855 -10.373 -14.207 1.00 94.88 205 PRO A O 1
ATOM 1592 N N . GLY A 1 206 ? -11.049 -8.468 -14.084 1.00 94.75 206 GLY A N 1
ATOM 1593 C CA . GLY A 1 206 ? -11.961 -8.892 -13.010 1.00 94.75 206 GLY A CA 1
ATOM 1594 C C . GLY A 1 206 ? -11.415 -8.713 -11.589 1.00 94.75 206 GLY A C 1
ATOM 1595 O O . GLY A 1 206 ? -12.022 -9.192 -10.630 1.00 94.75 206 GLY A O 1
ATOM 1596 N N . GLU A 1 207 ? -10.275 -8.040 -11.431 1.00 96.75 207 GLU A N 1
ATOM 1597 C CA . GLU A 1 207 ? -9.646 -7.855 -10.124 1.00 96.75 207 GLU A CA 1
ATOM 1598 C C . GLU A 1 207 ? -10.290 -6.746 -9.293 1.00 96.75 207 GLU A C 1
ATOM 1600 O O . GLU A 1 207 ? -10.193 -6.806 -8.070 1.00 96.75 207 GLU A O 1
ATOM 1605 N N . GLN A 1 208 ? -10.987 -5.772 -9.895 1.00 96.88 208 GLN A N 1
ATOM 1606 C CA . GLN A 1 208 ? -11.713 -4.757 -9.118 1.00 96.88 208 GLN A CA 1
ATOM 1607 C C . GLN A 1 208 ? -12.761 -5.405 -8.206 1.00 96.88 208 GLN A C 1
ATOM 1609 O O . GLN A 1 208 ? -12.762 -5.187 -6.993 1.00 96.88 208 GLN A O 1
ATOM 1614 N N . GLU A 1 209 ? -13.624 -6.254 -8.766 1.00 96.75 209 GLU A N 1
ATOM 1615 C CA . GLU A 1 209 ? -14.670 -6.935 -8.000 1.00 96.75 209 GLU A CA 1
ATOM 1616 C C . GLU A 1 209 ? -14.077 -7.905 -6.967 1.00 96.75 209 GLU A C 1
ATOM 1618 O O . GLU A 1 209 ? -14.474 -7.891 -5.798 1.00 96.75 209 GLU A O 1
ATOM 1623 N N . ALA A 1 210 ? -13.081 -8.705 -7.366 1.00 96.88 210 ALA A N 1
ATOM 1624 C CA . ALA A 1 210 ? -12.447 -9.682 -6.483 1.00 96.88 210 ALA A CA 1
ATOM 1625 C C . ALA A 1 210 ? -11.763 -9.023 -5.272 1.00 96.88 210 ALA A C 1
ATOM 1627 O O . ALA A 1 210 ? -11.915 -9.498 -4.142 1.00 96.88 210 ALA A O 1
ATOM 1628 N N . ILE A 1 211 ? -11.044 -7.917 -5.488 1.00 97.69 211 ILE A N 1
ATOM 1629 C CA . ILE A 1 211 ? -10.371 -7.166 -4.422 1.00 97.69 211 ILE A CA 1
ATOM 1630 C C . ILE A 1 211 ? -11.391 -6.500 -3.505 1.00 97.69 211 ILE A C 1
ATOM 1632 O O . ILE A 1 211 ? -11.269 -6.621 -2.286 1.00 97.69 211 ILE A O 1
ATOM 1636 N N . ARG A 1 212 ? -12.422 -5.855 -4.065 1.00 97.75 212 ARG A N 1
ATOM 1637 C CA . ARG A 1 212 ? -13.484 -5.221 -3.274 1.00 97.75 212 ARG A CA 1
ATOM 1638 C C . ARG A 1 212 ? -14.146 -6.226 -2.334 1.00 97.75 212 ARG A C 1
ATOM 1640 O O . ARG A 1 212 ? -14.277 -5.967 -1.140 1.00 97.75 212 ARG A O 1
ATOM 1647 N N . ASN A 1 213 ? -14.552 -7.377 -2.864 1.00 98.00 213 ASN A N 1
ATOM 1648 C CA . ASN A 1 213 ? -15.240 -8.396 -2.077 1.00 98.00 213 ASN A CA 1
ATOM 1649 C C . ASN A 1 213 ? -14.299 -9.046 -1.053 1.00 98.00 213 ASN A C 1
ATOM 1651 O O . ASN A 1 213 ? -14.724 -9.324 0.066 1.00 98.00 213 ASN A O 1
ATOM 1655 N N . SER A 1 214 ? -13.015 -9.215 -1.389 1.00 97.50 214 SER A N 1
ATOM 1656 C CA . SER A 1 214 ? -12.017 -9.715 -0.435 1.00 97.50 214 SER A CA 1
ATOM 1657 C C . SER A 1 214 ? -11.770 -8.747 0.720 1.00 97.50 214 SER A C 1
ATOM 1659 O O . SER A 1 214 ? -11.682 -9.181 1.863 1.00 97.50 214 SER A O 1
ATOM 1661 N N . PHE A 1 215 ? -11.703 -7.441 0.445 1.00 96.56 215 PHE A N 1
ATOM 1662 C CA . PHE A 1 215 ? -11.574 -6.410 1.477 1.00 96.56 215 PHE A CA 1
ATOM 1663 C C . PHE A 1 215 ? -12.735 -6.490 2.476 1.00 96.56 215 PHE A C 1
ATOM 1665 O O . PHE A 1 215 ? -12.511 -6.539 3.684 1.00 96.56 215 PHE A O 1
ATOM 1672 N N . LEU A 1 216 ? -13.975 -6.519 1.972 1.00 97.56 216 LEU A N 1
ATOM 1673 C CA . LEU A 1 216 ? -15.179 -6.554 2.810 1.00 97.56 216 LEU A CA 1
ATOM 1674 C C . LEU A 1 216 ? -15.258 -7.831 3.652 1.00 97.56 216 LEU A C 1
ATOM 1676 O O . LEU A 1 216 ? -15.570 -7.765 4.837 1.00 97.56 216 LEU A O 1
ATOM 1680 N N . ASP A 1 217 ? -14.938 -8.978 3.059 1.00 97.06 217 ASP A N 1
ATOM 1681 C CA . ASP A 1 217 ? -14.918 -10.262 3.761 1.00 97.06 217 ASP A CA 1
ATOM 1682 C C . ASP A 1 217 ? -13.852 -10.287 4.873 1.00 97.06 217 ASP A C 1
ATOM 1684 O O . ASP A 1 217 ? -14.148 -10.632 6.015 1.00 97.06 217 ASP A O 1
ATOM 1688 N N . ILE A 1 218 ? -12.628 -9.819 4.596 1.00 94.56 218 ILE A N 1
ATOM 1689 C CA . ILE A 1 218 ? -11.576 -9.730 5.623 1.00 94.56 218 ILE A CA 1
ATOM 1690 C C . ILE A 1 218 ? -11.988 -8.768 6.744 1.00 94.56 218 ILE A C 1
ATOM 1692 O O . ILE A 1 218 ? -11.757 -9.073 7.914 1.00 94.56 218 ILE A O 1
ATOM 1696 N N . TYR A 1 219 ? -12.628 -7.640 6.419 1.00 95.75 219 TYR A N 1
ATOM 1697 C CA . TYR A 1 219 ? -13.184 -6.735 7.426 1.00 95.75 219 TYR A CA 1
ATOM 1698 C C . TYR A 1 219 ? -14.202 -7.434 8.332 1.00 95.75 219 TYR A C 1
ATOM 1700 O O . TYR A 1 219 ? -14.082 -7.347 9.554 1.00 95.75 219 TYR A O 1
ATOM 1708 N N . GLU A 1 220 ? -15.162 -8.170 7.770 1.00 96.81 220 GLU A N 1
ATOM 1709 C CA . GLU A 1 220 ? -16.159 -8.911 8.551 1.00 96.81 220 GLU A CA 1
ATOM 1710 C C . GLU A 1 220 ? -15.521 -9.976 9.456 1.00 96.81 220 GLU A C 1
ATOM 1712 O O . GLU A 1 220 ? -15.903 -10.130 10.624 1.00 96.81 220 GLU A O 1
ATOM 1717 N N . GLN A 1 221 ? -14.497 -10.669 8.956 1.00 94.31 221 GLN A N 1
ATOM 1718 C CA . GLN A 1 221 ? -13.748 -11.650 9.738 1.00 94.31 221 GLN A CA 1
ATOM 1719 C C . GLN A 1 221 ? -12.978 -10.985 10.890 1.00 94.31 221 GLN A C 1
ATOM 1721 O O . GLN A 1 221 ? -13.127 -11.403 12.039 1.00 94.31 221 GLN A O 1
ATOM 1726 N N . ARG A 1 222 ? -12.241 -9.893 10.634 1.00 92.69 222 ARG A N 1
ATOM 1727 C CA . ARG A 1 222 ? -11.532 -9.131 11.681 1.00 92.69 222 ARG A CA 1
ATOM 1728 C C . ARG A 1 222 ? -12.487 -8.534 12.705 1.00 92.69 222 ARG A C 1
ATOM 1730 O O . ARG A 1 222 ? -12.207 -8.571 13.901 1.00 92.69 222 ARG A O 1
ATOM 1737 N N . LYS A 1 223 ? -13.638 -8.025 12.261 1.00 95.81 223 LYS A N 1
ATOM 1738 C CA . LYS A 1 223 ? -14.692 -7.496 13.134 1.00 95.81 223 LYS A CA 1
ATOM 1739 C C . LYS A 1 223 ? -15.159 -8.570 14.111 1.00 95.81 223 LYS A C 1
ATOM 1741 O O . LYS A 1 223 ? -15.244 -8.312 15.310 1.00 95.81 223 LYS A O 1
ATOM 1746 N N . THR A 1 224 ? -15.396 -9.787 13.617 1.00 95.56 224 THR A N 1
ATOM 1747 C CA . THR A 1 224 ? -15.724 -10.953 14.451 1.00 95.56 224 THR A CA 1
ATOM 1748 C C . THR A 1 224 ? -14.609 -11.274 15.444 1.00 95.56 224 THR A C 1
ATOM 1750 O O . THR A 1 224 ? -14.895 -11.419 16.633 1.00 95.56 224 THR A O 1
ATOM 1753 N N . THR A 1 225 ? -13.349 -11.308 15.003 1.00 93.25 225 THR A N 1
ATOM 1754 C CA . THR A 1 225 ? -12.201 -11.575 15.884 1.00 93.25 225 THR A CA 1
ATOM 1755 C C . THR A 1 225 ? -12.088 -10.556 17.017 1.00 93.25 225 THR A C 1
ATOM 1757 O O . THR A 1 225 ? -11.968 -10.946 18.176 1.00 93.25 225 THR A O 1
ATOM 1760 N N . TYR A 1 226 ? -12.191 -9.257 16.723 1.00 95.19 226 TYR A N 1
ATOM 1761 C CA . TYR A 1 226 ? -12.147 -8.221 17.756 1.00 95.19 226 TYR A CA 1
ATOM 1762 C C . TYR A 1 226 ? -13.329 -8.312 18.726 1.00 95.19 226 TYR A C 1
ATOM 1764 O O . TYR A 1 226 ? -13.139 -8.170 19.933 1.00 95.19 226 TYR A O 1
ATOM 1772 N N . MET A 1 227 ? -14.542 -8.590 18.236 1.00 97.06 227 MET A N 1
ATOM 1773 C CA . MET A 1 227 ? -15.704 -8.793 19.109 1.00 97.06 227 MET A CA 1
ATOM 1774 C C . MET A 1 227 ? -15.515 -9.996 20.044 1.00 97.06 227 MET A C 1
ATOM 1776 O O . MET A 1 227 ? -15.840 -9.894 21.226 1.00 97.06 227 MET A O 1
ATOM 1780 N N . GLN A 1 228 ? -14.974 -11.109 19.543 1.00 96.00 228 GLN A N 1
ATOM 1781 C CA . GLN A 1 228 ? -14.658 -12.279 20.364 1.00 96.00 228 GLN A CA 1
ATOM 1782 C C . GLN A 1 228 ? -13.572 -11.955 21.397 1.00 96.00 228 GLN A C 1
ATOM 1784 O O . GLN A 1 228 ? -13.729 -12.271 22.574 1.00 96.00 228 GLN A O 1
ATOM 1789 N N . PHE A 1 229 ? -12.513 -11.255 20.989 1.00 95.12 229 PHE A N 1
ATOM 1790 C CA . PHE A 1 229 ? -11.437 -10.868 21.896 1.00 95.12 229 PHE A CA 1
ATOM 1791 C C . PHE A 1 229 ? -11.941 -10.011 23.064 1.00 95.12 229 PHE A C 1
ATOM 1793 O O . PHE A 1 229 ? -11.534 -10.245 24.198 1.00 95.12 229 PHE A O 1
ATOM 1800 N N . ILE A 1 230 ? -12.864 -9.071 22.817 1.00 96.44 230 ILE A N 1
ATOM 1801 C CA . ILE A 1 230 ? -13.506 -8.277 23.879 1.00 96.44 230 ILE A CA 1
ATOM 1802 C C . ILE A 1 230 ? -14.282 -9.173 24.858 1.00 96.44 230 ILE A C 1
ATOM 1804 O O . ILE A 1 230 ? -14.253 -8.921 26.059 1.00 96.44 230 ILE A O 1
ATOM 1808 N N . GLN A 1 231 ? -14.981 -10.208 24.377 1.00 95.94 231 GLN A N 1
ATOM 1809 C CA . GLN A 1 231 ? -15.723 -11.134 25.247 1.00 95.94 231 GLN A CA 1
ATOM 1810 C C . GLN A 1 231 ? -14.786 -11.947 26.147 1.00 95.94 231 GLN A C 1
ATOM 1812 O O . GLN A 1 231 ? -15.099 -12.182 27.312 1.00 95.94 231 GLN A O 1
ATOM 1817 N N . GLU A 1 232 ? -13.640 -12.362 25.611 1.00 95.69 232 GLU A N 1
ATOM 1818 C CA . GLU A 1 232 ? -12.623 -13.129 26.334 1.00 95.69 232 GLU A CA 1
ATOM 1819 C C . GLU A 1 232 ? -11.774 -12.244 27.265 1.00 95.69 232 GLU A C 1
ATOM 1821 O O . GLU A 1 232 ? -11.271 -12.720 28.282 1.00 95.69 232 GLU A O 1
ATOM 1826 N N . ASN A 1 233 ? -11.645 -10.952 26.947 1.00 95.12 233 ASN A N 1
ATOM 1827 C CA . ASN A 1 233 ? -10.800 -9.982 27.644 1.00 95.12 233 ASN A CA 1
ATOM 1828 C C . ASN A 1 233 ? -11.587 -8.683 27.931 1.00 95.12 233 ASN A C 1
ATOM 1830 O O . ASN A 1 233 ? -11.315 -7.651 27.313 1.00 95.12 233 ASN A O 1
ATOM 1834 N N . PRO A 1 234 ? -12.560 -8.695 28.862 1.00 91.19 234 PRO A N 1
ATOM 1835 C CA . PRO A 1 234 ? -13.467 -7.561 29.079 1.00 91.19 234 PRO A CA 1
ATOM 1836 C C . PRO A 1 234 ? -12.765 -6.266 29.528 1.00 91.19 234 PRO A C 1
ATOM 1838 O O . PRO A 1 234 ? -13.212 -5.181 29.158 1.00 91.19 234 PRO A O 1
ATOM 1841 N N . ASP A 1 235 ? -11.637 -6.374 30.241 1.00 93.31 235 ASP A N 1
ATOM 1842 C CA . ASP A 1 235 ? -10.787 -5.247 30.660 1.00 93.31 235 ASP A CA 1
ATOM 1843 C C . ASP A 1 235 ? -9.437 -5.244 29.915 1.00 93.31 235 ASP A C 1
ATOM 1845 O O . ASP A 1 235 ? -8.358 -5.119 30.498 1.00 93.31 235 ASP A O 1
ATOM 1849 N N . TYR A 1 236 ? -9.477 -5.401 28.587 1.00 89.69 236 TYR A N 1
ATOM 1850 C CA . TYR A 1 236 ? -8.276 -5.414 27.738 1.00 89.69 236 TYR A CA 1
ATOM 1851 C C . TYR A 1 236 ? -7.425 -4.130 27.828 1.00 89.69 236 TYR A C 1
ATOM 1853 O O . TYR A 1 236 ? -6.256 -4.143 27.448 1.00 89.69 236 TYR A O 1
ATOM 1861 N N . ALA A 1 237 ? -7.995 -3.021 28.312 1.00 87.62 237 ALA A N 1
ATOM 1862 C CA . ALA A 1 237 ? -7.290 -1.758 28.534 1.00 87.62 237 ALA A CA 1
ATOM 1863 C C . ALA A 1 237 ? -6.749 -1.611 29.972 1.00 87.62 237 ALA A C 1
ATOM 1865 O O . ALA A 1 237 ? -5.948 -0.711 30.238 1.00 87.62 237 ALA A O 1
ATOM 1866 N N . SER A 1 238 ? -7.145 -2.486 30.902 1.00 90.31 238 SER A N 1
ATOM 1867 C CA . SER A 1 238 ? -6.784 -2.428 32.325 1.00 90.31 238 SER A CA 1
ATOM 1868 C C . SER A 1 238 ? -7.117 -1.078 32.965 1.00 90.31 238 SER A C 1
ATOM 1870 O O . SER A 1 238 ? -6.235 -0.433 33.540 1.00 90.31 238 SER A O 1
ATOM 1872 N N . VAL A 1 239 ? -8.345 -0.593 32.765 1.00 89.69 239 VAL A N 1
ATOM 1873 C CA . VAL A 1 239 ? -8.824 0.706 33.286 1.00 89.69 239 VAL A CA 1
ATOM 1874 C C . VAL A 1 239 ? -10.045 0.572 34.194 1.00 89.69 239 VAL A C 1
ATOM 1876 O O . VAL A 1 239 ? -10.350 1.521 34.919 1.00 89.69 239 VAL A O 1
ATOM 1879 N N . GLU A 1 240 ? -10.719 -0.580 34.189 1.00 91.62 240 GLU A N 1
ATOM 1880 C CA . GLU A 1 240 ? -11.886 -0.837 35.037 1.00 91.62 240 GLU A CA 1
ATOM 1881 C C . GLU A 1 240 ? -11.516 -0.744 36.529 1.00 91.62 240 GLU A C 1
ATOM 1883 O O . GLU A 1 240 ? -10.472 -1.234 36.966 1.00 91.62 240 GLU A O 1
ATOM 1888 N N . GLY A 1 241 ? -12.332 -0.039 37.320 1.00 90.81 241 GLY A N 1
ATOM 1889 C CA . GLY A 1 241 ? -12.065 0.194 38.746 1.00 90.81 241 GLY A CA 1
ATOM 1890 C C . GLY A 1 241 ? -10.843 1.074 39.065 1.00 90.81 241 GLY A C 1
ATOM 1891 O O . GLY A 1 241 ? -10.464 1.196 40.234 1.00 90.81 241 GLY A O 1
ATOM 1892 N N . THR A 1 242 ? -10.212 1.696 38.064 1.00 92.06 242 THR A N 1
ATOM 1893 C CA . THR A 1 242 ? -9.111 2.655 38.259 1.00 92.06 242 THR A CA 1
ATOM 1894 C C . THR A 1 242 ? -9.617 4.101 38.253 1.00 92.06 242 THR A C 1
ATOM 1896 O O . THR A 1 242 ? -10.733 4.388 37.833 1.00 92.06 242 THR A O 1
ATOM 1899 N N . GLN A 1 243 ? -8.769 5.062 38.643 1.00 89.69 243 GLN A N 1
ATOM 1900 C CA . GLN A 1 243 ? -9.087 6.495 38.498 1.00 89.69 243 GLN A CA 1
ATOM 1901 C C . GLN A 1 243 ? -9.331 6.924 37.037 1.00 89.69 243 GLN A C 1
ATOM 1903 O O . GLN A 1 243 ? -9.870 8.001 36.799 1.00 89.69 243 GLN A O 1
ATOM 1908 N N . ASP A 1 244 ? -8.912 6.105 36.067 1.00 91.00 244 ASP A N 1
ATOM 1909 C CA . ASP A 1 244 ? -9.006 6.372 34.634 1.00 91.00 244 ASP A CA 1
ATOM 1910 C C . ASP A 1 244 ? -10.133 5.576 33.952 1.00 91.00 244 ASP A C 1
ATOM 1912 O O . ASP A 1 244 ? -10.189 5.498 32.728 1.00 91.00 244 ASP A O 1
ATOM 1916 N N . GLU A 1 245 ? -11.081 5.039 34.727 1.00 92.81 245 GLU A N 1
ATOM 1917 C CA . GLU A 1 245 ? -12.255 4.305 34.228 1.00 92.81 245 GLU A CA 1
ATOM 1918 C C . GLU A 1 245 ? -13.107 5.117 33.232 1.00 92.81 245 GLU A C 1
ATOM 1920 O O . GLU A 1 245 ? -13.744 4.556 32.340 1.00 92.81 245 GLU A O 1
ATOM 1925 N N . TRP A 1 246 ? -13.042 6.453 33.290 1.00 90.75 246 TRP A N 1
ATOM 1926 C CA . TRP A 1 246 ? -13.660 7.348 32.304 1.00 90.75 246 TRP A CA 1
ATOM 1927 C C . TRP A 1 246 ? -13.227 7.054 30.853 1.00 90.75 246 TRP A C 1
ATOM 1929 O O . TRP A 1 246 ? -13.980 7.335 29.914 1.00 90.75 246 TRP A O 1
ATOM 1939 N N . LEU A 1 247 ? -12.044 6.456 30.648 1.00 90.44 247 LEU A N 1
ATOM 1940 C CA . LEU A 1 247 ? -11.521 6.058 29.337 1.00 90.44 247 LEU A CA 1
ATOM 1941 C C . LEU A 1 247 ? -12.356 4.977 28.655 1.00 90.44 247 LEU A C 1
ATOM 1943 O O . LEU A 1 247 ? -12.308 4.884 27.434 1.00 90.44 247 LEU A O 1
ATOM 1947 N N . LEU A 1 248 ? -13.194 4.233 29.387 1.00 91.50 248 LEU A N 1
ATOM 1948 C CA . LEU A 1 248 ? -14.165 3.309 28.786 1.00 91.50 248 LEU A CA 1
ATOM 1949 C C . LEU A 1 248 ? -15.135 4.018 27.821 1.00 91.50 248 LEU A C 1
ATOM 1951 O O . LEU A 1 248 ? -15.756 3.372 26.974 1.00 91.50 248 LEU A O 1
ATOM 1955 N N . THR A 1 249 ? -15.251 5.345 27.934 1.00 89.06 249 THR A N 1
ATOM 1956 C CA . THR A 1 249 ? -16.041 6.212 27.048 1.00 89.06 249 THR A CA 1
ATOM 1957 C C . THR A 1 249 ? -15.207 6.901 25.956 1.00 89.06 249 THR A C 1
ATOM 1959 O O . THR A 1 249 ? -15.765 7.514 25.046 1.00 89.06 249 THR A O 1
ATOM 1962 N N . ALA A 1 250 ? -13.878 6.789 25.995 1.00 85.31 250 ALA A N 1
ATOM 1963 C CA . ALA A 1 250 ? -12.965 7.379 25.020 1.00 85.31 250 ALA A CA 1
ATOM 1964 C C . ALA A 1 250 ? -12.695 6.387 23.876 1.00 85.31 250 ALA A C 1
ATOM 1966 O O . ALA A 1 250 ? -11.767 5.584 23.945 1.00 85.31 250 ALA A O 1
ATOM 1967 N N . GLY A 1 251 ? -13.520 6.445 22.823 1.00 82.88 251 GLY A N 1
ATOM 1968 C CA . GLY A 1 251 ? -13.502 5.472 21.719 1.00 82.88 251 GLY A CA 1
ATOM 1969 C C . GLY A 1 251 ? -12.126 5.285 21.075 1.00 82.88 251 GLY A C 1
ATOM 1970 O O . GLY A 1 251 ? -11.636 4.164 21.046 1.00 82.88 251 GLY A O 1
ATOM 1971 N N . ASP A 1 252 ? -11.458 6.379 20.694 1.00 78.12 252 ASP A N 1
ATOM 1972 C CA . ASP A 1 252 ? -10.124 6.337 20.071 1.00 78.12 252 ASP A CA 1
ATOM 1973 C C . ASP A 1 252 ? -9.099 5.594 20.943 1.00 78.12 252 ASP A C 1
ATOM 1975 O O . ASP A 1 252 ? -8.360 4.733 20.466 1.00 78.12 252 ASP A O 1
ATOM 1979 N N . PHE A 1 253 ? -9.096 5.876 22.251 1.00 84.56 253 PHE A N 1
ATOM 1980 C CA . PHE A 1 253 ? -8.223 5.194 23.204 1.00 84.56 253 PHE A CA 1
ATOM 1981 C C . PHE A 1 253 ? -8.573 3.706 23.302 1.00 84.56 253 PHE A C 1
ATOM 1983 O O . PHE A 1 253 ? -7.690 2.856 23.207 1.00 84.56 253 PHE A O 1
ATOM 1990 N N . MET A 1 254 ? -9.856 3.374 23.467 1.00 88.88 254 MET A N 1
ATOM 1991 C CA . MET A 1 254 ? -10.299 1.985 23.605 1.00 88.88 254 MET A CA 1
ATOM 1992 C C . MET A 1 254 ? -10.064 1.170 22.331 1.00 88.88 254 MET A C 1
ATOM 1994 O O . MET A 1 254 ? -9.758 -0.016 22.434 1.00 88.88 254 MET A O 1
ATOM 1998 N N . GLY A 1 255 ? -10.168 1.772 21.147 1.00 85.38 255 GLY A N 1
ATOM 1999 C CA . GLY A 1 255 ? -9.827 1.133 19.880 1.00 85.38 255 GLY A CA 1
ATOM 2000 C C . GLY A 1 255 ? -8.323 0.896 19.738 1.00 85.38 255 GLY A C 1
ATOM 2001 O O . GLY A 1 255 ? -7.905 -0.210 19.395 1.00 85.38 255 GLY A O 1
ATOM 2002 N N . GLU A 1 256 ? -7.490 1.886 20.079 1.00 81.31 256 GLU A N 1
ATOM 2003 C CA . GLU A 1 256 ? -6.027 1.734 20.104 1.00 81.31 256 GLU A CA 1
ATOM 2004 C C . GLU A 1 256 ? -5.581 0.626 21.068 1.00 81.31 256 GLU A C 1
ATOM 2006 O O . GLU A 1 256 ? -4.798 -0.246 20.683 1.00 81.31 256 GLU A O 1
ATOM 2011 N N . GLN A 1 257 ? -6.107 0.620 22.298 1.00 84.00 257 GLN A N 1
ATOM 2012 C CA . GLN A 1 257 ? -5.790 -0.415 23.284 1.00 84.00 257 GLN A CA 1
ATOM 2013 C C . GLN A 1 257 ? -6.259 -1.797 22.831 1.00 84.00 257 GLN A C 1
ATOM 2015 O O . GLN A 1 257 ? -5.558 -2.776 23.063 1.00 84.00 257 GLN A O 1
ATOM 2020 N N . LEU A 1 258 ? -7.405 -1.888 22.152 1.00 88.44 258 LEU A N 1
ATOM 2021 C CA . LEU A 1 258 ? -7.920 -3.155 21.640 1.00 88.44 258 LEU A CA 1
ATOM 2022 C C . LEU A 1 258 ? -6.997 -3.745 20.570 1.00 88.44 258 LEU A C 1
ATOM 2024 O O . LEU A 1 258 ? -6.622 -4.915 20.651 1.00 88.44 258 LEU A O 1
ATOM 2028 N N . ARG A 1 259 ? -6.592 -2.928 19.588 1.00 86.81 259 ARG A N 1
ATOM 2029 C CA . ARG A 1 259 ? -5.634 -3.338 18.548 1.00 86.81 259 ARG A CA 1
ATOM 2030 C C . ARG A 1 259 ? -4.310 -3.767 19.164 1.00 86.81 259 ARG A C 1
ATOM 2032 O O . ARG A 1 259 ? -3.783 -4.816 18.808 1.00 86.81 259 ARG A O 1
ATOM 2039 N N . TYR A 1 260 ? -3.802 -2.984 20.113 1.00 81.88 260 TYR A N 1
ATOM 2040 C CA . TYR A 1 260 ? -2.565 -3.300 20.816 1.00 81.88 260 TYR A CA 1
ATOM 2041 C C . TYR A 1 260 ? -2.656 -4.622 21.590 1.00 81.88 260 TYR A C 1
ATOM 2043 O O . TYR A 1 260 ? -1.802 -5.493 21.421 1.00 81.88 260 TYR A O 1
ATOM 2051 N N . ALA A 1 261 ? -3.696 -4.790 22.410 1.00 82.75 261 ALA A N 1
ATOM 2052 C CA . ALA A 1 261 ? -3.887 -5.976 23.232 1.00 82.75 261 ALA A CA 1
ATOM 2053 C C . ALA A 1 261 ? -3.963 -7.239 22.367 1.00 82.75 261 ALA A C 1
ATOM 2055 O O . ALA A 1 261 ? -3.238 -8.198 22.638 1.00 82.75 261 ALA A O 1
ATOM 2056 N N . LEU A 1 262 ? -4.746 -7.209 21.283 1.00 81.00 262 LEU A N 1
ATOM 2057 C CA . LEU A 1 262 ? -4.843 -8.339 20.362 1.00 81.00 262 LEU A CA 1
ATOM 2058 C C . LEU A 1 262 ? -3.497 -8.631 19.683 1.00 81.00 262 LEU A C 1
ATOM 2060 O O . LEU A 1 262 ? -3.014 -9.757 19.769 1.00 81.00 262 LEU A O 1
ATOM 2064 N N . ASN A 1 263 ? -2.839 -7.623 19.101 1.00 74.19 263 ASN A N 1
ATOM 2065 C CA . ASN A 1 263 ? -1.559 -7.801 18.399 1.00 74.19 263 ASN A CA 1
ATOM 2066 C C . ASN A 1 263 ? -0.431 -8.283 19.326 1.00 74.19 263 ASN A C 1
ATOM 2068 O O . ASN A 1 263 ? 0.498 -8.958 18.885 1.00 74.19 263 ASN A O 1
ATOM 2072 N N . SER A 1 264 ? -0.500 -7.954 20.621 1.00 70.56 264 SER A N 1
ATOM 2073 C CA . SER A 1 264 ? 0.472 -8.414 21.618 1.00 70.56 264 SER A CA 1
ATOM 2074 C C . SER A 1 264 ? 0.347 -9.907 21.950 1.00 70.56 264 SER A C 1
ATOM 2076 O O . SER A 1 264 ? 1.334 -10.523 22.354 1.00 70.56 264 SER A O 1
ATOM 2078 N N . GLN A 1 265 ? -0.846 -10.485 21.773 1.00 72.81 265 GLN A N 1
ATOM 2079 C CA . GLN A 1 265 ? -1.131 -11.902 22.015 1.00 72.81 265 GLN A CA 1
ATOM 2080 C C . GLN A 1 265 ? -1.093 -12.728 20.723 1.00 72.81 265 GLN A C 1
ATOM 2082 O O . GLN A 1 265 ? -0.706 -13.895 20.743 1.00 72.81 265 GLN A O 1
ATOM 2087 N N . GLN A 1 266 ? -1.492 -12.123 19.605 1.00 69.75 266 GLN A N 1
ATOM 2088 C CA . GLN A 1 266 ? -1.591 -12.734 18.284 1.00 69.75 266 GLN A CA 1
ATOM 2089 C C . GLN A 1 266 ? -1.029 -11.753 17.252 1.00 69.75 266 GLN A C 1
ATOM 2091 O O . GLN A 1 266 ? -1.739 -10.900 16.729 1.00 69.75 266 GLN A O 1
ATOM 2096 N N . SER A 1 267 ? 0.273 -11.860 16.981 1.00 56.59 267 SER A N 1
ATOM 2097 C CA . SER A 1 267 ? 0.994 -10.911 16.124 1.00 56.59 267 SER A CA 1
ATOM 2098 C C . SER A 1 267 ? 0.628 -11.006 14.641 1.00 56.59 267 SER A C 1
ATOM 2100 O O . SER A 1 267 ? 0.865 -10.057 13.902 1.00 56.59 267 SER A O 1
ATOM 2102 N N . GLU A 1 268 ? 0.052 -12.127 14.198 1.00 56.00 268 GLU A N 1
ATOM 2103 C CA . GLU A 1 268 ? -0.325 -12.349 12.802 1.00 56.00 268 GLU A CA 1
ATOM 2104 C C . GLU A 1 268 ? -1.688 -13.039 12.702 1.00 56.00 268 GLU A C 1
ATOM 2106 O O . GLU A 1 268 ? -1.872 -14.184 13.109 1.00 56.00 268 GLU A O 1
ATOM 2111 N N . MET A 1 269 ? -2.644 -12.339 12.099 1.00 60.56 269 MET A N 1
ATOM 2112 C CA . MET A 1 269 ? -3.927 -12.890 11.676 1.00 60.56 269 MET A CA 1
ATOM 2113 C C . MET A 1 269 ? -3.903 -13.003 10.148 1.00 60.56 269 MET A C 1
ATOM 2115 O O . MET A 1 269 ? -4.469 -12.168 9.437 1.00 60.56 269 MET A O 1
ATOM 2119 N N . SER A 1 270 ? -3.199 -14.004 9.615 1.00 65.25 270 SER A N 1
ATOM 2120 C CA . SER A 1 270 ? -3.259 -14.276 8.176 1.00 65.25 270 SER A CA 1
ATOM 2121 C C . SER A 1 270 ? -4.657 -14.803 7.846 1.00 65.25 270 SER A C 1
ATOM 2123 O O . SER A 1 270 ? -4.987 -15.966 8.078 1.00 65.25 270 SER A O 1
ATOM 2125 N N . ILE A 1 271 ? -5.515 -13.896 7.382 1.00 76.06 271 ILE A N 1
ATOM 2126 C CA . ILE A 1 271 ? -6.892 -14.188 6.999 1.00 76.06 271 ILE A CA 1
ATOM 2127 C C . ILE A 1 271 ? -6.947 -14.295 5.489 1.00 76.06 271 ILE A C 1
ATOM 2129 O O . ILE A 1 271 ? -6.441 -13.428 4.771 1.00 76.06 271 ILE A O 1
ATOM 2133 N N . LYS A 1 272 ? -7.593 -15.357 5.015 1.00 84.88 272 LYS A N 1
ATOM 2134 C CA . LYS A 1 272 ? -7.852 -15.582 3.602 1.00 84.88 272 LYS A CA 1
ATOM 2135 C C . LYS A 1 272 ? -9.333 -15.394 3.320 1.00 84.88 272 LYS A C 1
ATOM 2137 O O . LYS A 1 272 ? -10.154 -16.108 3.885 1.00 84.88 272 LYS A O 1
ATOM 2142 N N . SER A 1 273 ? -9.650 -14.472 2.417 1.00 89.12 273 SER A N 1
ATOM 2143 C CA . SER A 1 273 ? -11.016 -14.305 1.938 1.00 89.12 273 SER A CA 1
ATOM 2144 C C . SER A 1 273 ? -11.458 -15.491 1.080 1.00 89.12 273 SER A C 1
ATOM 2146 O O . SER A 1 273 ? -10.663 -16.055 0.318 1.00 89.12 273 SER A O 1
ATOM 2148 N N . GLU A 1 274 ? -12.753 -15.799 1.107 1.00 85.44 274 GLU A N 1
ATOM 2149 C CA . GLU A 1 274 ? -13.393 -16.713 0.151 1.00 85.44 274 GLU A CA 1
ATOM 2150 C C . GLU A 1 274 ? -13.349 -16.176 -1.293 1.00 85.44 274 GLU A C 1
ATOM 2152 O O . GLU A 1 274 ? -13.306 -16.947 -2.253 1.00 85.44 274 GLU A O 1
ATOM 2157 N N . ASN A 1 275 ? -13.244 -14.854 -1.457 1.00 87.88 275 ASN A N 1
ATOM 2158 C CA . ASN A 1 275 ? -13.044 -14.175 -2.743 1.00 87.88 275 ASN A CA 1
ATOM 2159 C C . ASN A 1 275 ? -11.578 -14.263 -3.226 1.00 87.88 275 ASN A C 1
ATOM 2161 O O . ASN A 1 275 ? -11.237 -13.947 -4.370 1.00 87.88 275 ASN A O 1
ATOM 2165 N N . GLY A 1 276 ? -10.711 -14.817 -2.375 1.00 88.56 276 GLY A N 1
ATOM 2166 C CA . GLY A 1 276 ? -9.451 -15.438 -2.743 1.00 88.56 276 GLY A CA 1
ATOM 2167 C C . GLY A 1 276 ? -8.231 -14.521 -2.788 1.00 88.56 276 GLY A C 1
ATOM 2168 O O . GLY A 1 276 ? -7.224 -14.919 -3.379 1.00 88.56 276 GLY A O 1
ATOM 2169 N N . TYR A 1 277 ? -8.310 -13.354 -2.154 1.00 94.00 277 TYR A N 1
ATOM 2170 C CA . TYR A 1 277 ? -7.142 -12.646 -1.631 1.00 94.00 277 TYR A CA 1
ATOM 2171 C C . TYR A 1 277 ? -7.024 -12.883 -0.120 1.00 94.00 277 TYR A C 1
ATOM 2173 O O . TYR A 1 277 ? -8.026 -12.871 0.597 1.00 94.00 277 TYR A O 1
ATOM 2181 N N . SER A 1 278 ? -5.809 -13.101 0.376 1.00 91.75 278 SER A N 1
ATOM 2182 C CA . SER A 1 278 ? -5.492 -12.907 1.794 1.00 91.75 278 SER A CA 1
ATOM 2183 C C . SER A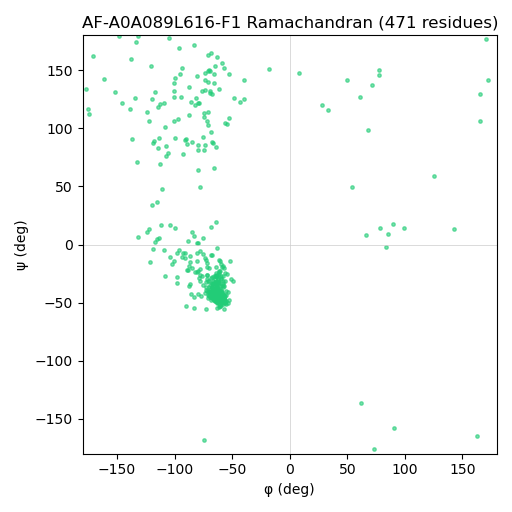 1 278 ? -5.189 -11.444 2.115 1.00 91.75 278 SER A C 1
ATOM 2185 O O . SER A 1 278 ? -5.037 -10.616 1.216 1.00 91.75 278 SER A O 1
ATOM 2187 N N . ILE A 1 279 ? -5.061 -11.121 3.403 1.00 87.38 279 ILE A N 1
ATOM 2188 C CA . ILE A 1 279 ? -4.586 -9.796 3.812 1.00 87.38 279 ILE A CA 1
ATOM 2189 C C . ILE A 1 279 ? -3.182 -9.497 3.261 1.00 87.38 279 ILE A C 1
ATOM 2191 O O . ILE A 1 279 ? -2.956 -8.404 2.749 1.00 87.38 279 ILE A O 1
ATOM 2195 N N . ASP A 1 280 ? -2.283 -10.486 3.258 1.00 87.56 280 ASP A N 1
ATOM 2196 C CA . ASP A 1 280 ? -0.927 -10.348 2.710 1.00 87.56 280 ASP A CA 1
ATOM 2197 C C . ASP A 1 280 ? -0.949 -10.162 1.189 1.00 87.56 280 ASP A C 1
ATOM 2199 O O . ASP A 1 280 ? -0.175 -9.374 0.646 1.00 87.56 280 ASP A O 1
ATOM 2203 N N . ASP A 1 281 ? -1.870 -10.840 0.497 1.00 92.81 281 ASP A N 1
ATOM 2204 C CA . ASP A 1 281 ? -2.085 -10.661 -0.938 1.00 92.81 281 ASP A CA 1
ATOM 2205 C C . ASP A 1 281 ? -2.535 -9.215 -1.250 1.00 92.81 281 ASP A C 1
ATOM 2207 O O . ASP A 1 281 ? -2.018 -8.597 -2.185 1.00 92.81 281 ASP A O 1
ATOM 2211 N N . LEU A 1 282 ? -3.472 -8.654 -0.467 1.00 92.75 282 LEU A N 1
ATOM 2212 C CA . LEU A 1 282 ? -3.928 -7.263 -0.626 1.00 92.75 282 LEU A CA 1
ATOM 2213 C C . LEU A 1 282 ? -2.808 -6.264 -0.306 1.00 92.75 282 LEU A C 1
ATOM 2215 O O . LEU A 1 282 ? -2.591 -5.323 -1.070 1.00 92.75 282 LEU A O 1
ATOM 2219 N N . GLN A 1 283 ? -2.071 -6.486 0.783 1.00 89.62 283 GLN A N 1
ATOM 2220 C CA . GLN A 1 283 ? -0.948 -5.655 1.218 1.00 89.62 283 GLN A CA 1
ATOM 2221 C C . GLN A 1 283 ? 0.165 -5.626 0.158 1.00 89.62 283 GLN A C 1
ATOM 2223 O O . GLN A 1 283 ? 0.657 -4.553 -0.203 1.00 89.62 283 GLN A O 1
ATOM 2228 N N . ALA A 1 284 ? 0.516 -6.783 -0.411 1.00 90.62 284 ALA A N 1
ATOM 2229 C CA . ALA A 1 284 ? 1.494 -6.887 -1.489 1.00 90.62 284 ALA A CA 1
ATOM 2230 C C . ALA A 1 284 ? 1.030 -6.153 -2.756 1.00 90.62 284 ALA A C 1
ATOM 2232 O O . ALA A 1 284 ? 1.795 -5.380 -3.340 1.00 90.62 284 ALA A O 1
ATOM 2233 N N . ALA A 1 285 ? -0.231 -6.346 -3.161 1.00 94.50 285 ALA A N 1
ATOM 2234 C CA . ALA A 1 285 ? -0.802 -5.688 -4.334 1.00 94.50 285 ALA A CA 1
ATOM 2235 C C . ALA A 1 285 ? -0.845 -4.159 -4.166 1.00 94.50 285 ALA A C 1
ATOM 2237 O O . ALA A 1 285 ? -0.411 -3.428 -5.057 1.00 94.50 285 ALA A O 1
ATOM 2238 N N . GLY A 1 286 ? -1.299 -3.669 -3.010 1.00 92.62 286 GLY A N 1
ATOM 2239 C CA . GLY A 1 286 ? -1.335 -2.243 -2.686 1.00 92.62 286 GLY A CA 1
ATOM 2240 C C . GLY A 1 286 ? 0.055 -1.606 -2.645 1.00 92.62 286 GLY A C 1
ATOM 2241 O O . GLY A 1 286 ? 0.271 -0.553 -3.250 1.00 92.62 286 GLY A O 1
ATOM 2242 N N . THR A 1 287 ? 1.028 -2.293 -2.036 1.00 90.12 287 THR A N 1
ATOM 2243 C CA . THR A 1 287 ? 2.437 -1.862 -2.000 1.00 90.12 287 THR A CA 1
ATOM 2244 C C . THR A 1 287 ? 3.036 -1.777 -3.401 1.00 90.12 287 THR A C 1
ATOM 2246 O O . THR A 1 287 ? 3.704 -0.795 -3.736 1.00 90.12 287 THR A O 1
ATOM 2249 N N . MET A 1 288 ? 2.763 -2.773 -4.251 1.00 91.94 288 MET A N 1
ATOM 2250 C CA . MET A 1 288 ? 3.195 -2.762 -5.646 1.00 91.94 288 MET A CA 1
ATOM 2251 C C . MET A 1 288 ? 2.595 -1.563 -6.380 1.00 91.94 288 MET A C 1
ATOM 2253 O O . MET A 1 288 ? 3.332 -0.770 -6.959 1.00 91.94 288 MET A O 1
ATOM 2257 N N . VAL A 1 289 ? 1.274 -1.386 -6.331 1.00 92.50 289 VAL A N 1
ATOM 2258 C CA . VAL A 1 289 ? 0.602 -0.309 -7.068 1.00 92.50 289 VAL A CA 1
ATOM 2259 C C . VAL A 1 289 ? 1.091 1.064 -6.610 1.00 92.50 289 VAL A C 1
ATOM 2261 O O . VAL A 1 289 ? 1.473 1.864 -7.461 1.00 92.50 289 VAL A O 1
ATOM 2264 N N . LYS A 1 290 ? 1.213 1.312 -5.300 1.00 88.00 290 LYS A N 1
ATOM 2265 C CA . LYS A 1 290 ? 1.802 2.552 -4.760 1.00 88.00 290 LYS A CA 1
ATOM 2266 C C . LYS A 1 290 ? 3.211 2.813 -5.298 1.00 88.00 290 LYS A C 1
ATOM 2268 O O . LYS A 1 290 ? 3.542 3.946 -5.650 1.00 88.00 290 LYS A O 1
ATOM 2273 N N . ALA A 1 291 ? 4.051 1.779 -5.369 1.00 85.62 291 ALA A N 1
ATOM 2274 C CA . ALA A 1 291 ? 5.416 1.905 -5.873 1.00 85.62 291 ALA A CA 1
ATOM 2275 C C . ALA A 1 291 ? 5.467 2.216 -7.381 1.00 85.62 291 ALA A C 1
ATOM 2277 O O . ALA A 1 291 ? 6.371 2.925 -7.829 1.00 85.62 291 ALA A O 1
ATOM 2278 N N . LEU A 1 292 ? 4.512 1.701 -8.163 1.00 86.31 292 LEU A N 1
ATOM 2279 C CA . LEU A 1 292 ? 4.483 1.846 -9.621 1.00 86.31 292 LEU A CA 1
ATOM 2280 C C . LEU A 1 292 ? 3.777 3.119 -10.089 1.00 86.31 292 LEU A C 1
ATOM 2282 O O . LEU A 1 292 ? 4.209 3.731 -11.067 1.00 86.31 292 LEU A O 1
ATOM 2286 N N . THR A 1 293 ? 2.722 3.568 -9.411 1.00 79.00 293 THR A N 1
ATOM 2287 C CA . THR A 1 293 ? 1.969 4.755 -9.842 1.00 79.00 293 THR A CA 1
ATOM 2288 C C . THR A 1 293 ? 2.773 6.045 -9.703 1.00 79.00 293 THR A C 1
ATOM 2290 O O . THR A 1 293 ? 2.640 6.939 -10.539 1.00 79.00 293 THR A O 1
ATOM 2293 N N . GLN A 1 294 ? 3.715 6.112 -8.756 1.00 70.56 294 GLN A N 1
ATOM 2294 C CA . GLN A 1 294 ? 4.704 7.198 -8.673 1.00 70.56 294 GLN A CA 1
ATOM 2295 C C . GLN A 1 294 ? 5.547 7.338 -9.956 1.00 70.56 294 GLN A C 1
ATOM 2297 O O . GLN A 1 294 ? 6.128 8.391 -10.228 1.00 70.56 294 GLN A O 1
ATOM 2302 N N . LEU A 1 295 ? 5.611 6.295 -10.790 1.00 69.88 295 LEU A N 1
ATOM 2303 C CA . LEU A 1 295 ? 6.358 6.316 -12.044 1.00 69.88 295 LEU A CA 1
ATOM 2304 C C . LEU A 1 295 ? 5.558 6.913 -13.209 1.00 69.88 295 LEU A C 1
ATOM 2306 O O . LEU A 1 295 ? 6.186 7.373 -14.172 1.00 69.88 295 LEU A O 1
ATOM 2310 N N . GLN A 1 296 ? 4.227 6.950 -13.092 1.00 63.88 296 GLN A N 1
ATOM 2311 C CA . GLN A 1 296 ? 3.275 7.342 -14.134 1.00 63.88 296 GLN A CA 1
ATOM 2312 C C . GLN A 1 296 ? 3.058 8.858 -14.264 1.00 63.88 296 GLN A C 1
ATOM 2314 O O . GLN A 1 296 ? 2.188 9.251 -15.040 1.00 63.88 296 GLN A O 1
ATOM 2319 N N . ASP A 1 297 ? 3.812 9.718 -13.562 1.00 61.16 297 ASP A N 1
ATOM 2320 C CA . ASP A 1 297 ? 3.710 11.179 -13.726 1.00 61.16 297 ASP A CA 1
ATOM 2321 C C . ASP A 1 297 ? 3.888 11.578 -15.203 1.00 61.16 297 ASP A C 1
ATOM 2323 O O . ASP A 1 297 ? 4.990 11.572 -15.764 1.00 61.16 297 ASP A O 1
ATOM 2327 N N . ARG A 1 298 ? 2.752 11.895 -15.834 1.00 50.38 298 ARG A N 1
ATOM 2328 C CA . ARG A 1 298 ? 2.577 12.053 -17.283 1.00 50.38 298 ARG A CA 1
ATOM 2329 C C . ARG A 1 298 ? 3.210 13.327 -17.826 1.00 50.38 298 ARG A C 1
ATOM 2331 O O . ARG A 1 298 ? 3.365 13.454 -19.035 1.00 50.38 298 ARG A O 1
ATOM 2338 N N . SER A 1 299 ? 3.581 14.261 -16.952 1.00 48.22 299 SER A N 1
ATOM 2339 C CA . SER A 1 299 ? 4.217 15.520 -17.346 1.00 48.22 299 SER A CA 1
ATOM 2340 C C . SER A 1 299 ? 5.681 15.344 -17.789 1.00 48.22 299 SER A C 1
ATOM 2342 O O . SER A 1 299 ? 6.259 16.258 -18.370 1.00 48.22 299 SER A O 1
ATOM 2344 N N . GLN A 1 300 ? 6.279 14.166 -17.545 1.00 50.00 300 GLN A N 1
ATOM 2345 C CA . GLN A 1 300 ? 7.734 13.946 -17.580 1.00 50.00 300 GLN A CA 1
ATOM 2346 C C . GLN A 1 300 ? 8.177 12.707 -18.395 1.00 50.00 300 GLN A C 1
ATOM 2348 O O . GLN A 1 300 ? 9.339 12.300 -18.292 1.00 50.00 300 GLN A O 1
ATOM 2353 N N . THR A 1 301 ? 7.283 12.001 -19.104 1.00 52.88 301 THR A N 1
ATOM 2354 C CA . THR A 1 301 ? 7.523 10.587 -19.493 1.00 52.88 301 THR A CA 1
ATOM 2355 C C . THR A 1 301 ? 7.804 10.308 -20.962 1.00 52.88 301 THR A C 1
ATOM 2357 O O . THR A 1 301 ? 8.472 9.318 -21.246 1.00 52.88 301 THR A O 1
ATOM 2360 N N . SER A 1 302 ? 7.332 11.119 -21.903 1.00 63.50 302 SER A N 1
ATOM 2361 C CA . SER A 1 302 ? 7.191 10.606 -23.273 1.00 63.50 302 SER A CA 1
ATOM 2362 C C . SER A 1 302 ? 8.484 10.598 -24.101 1.00 63.50 302 SER A C 1
ATOM 2364 O O . SER A 1 302 ? 8.609 9.789 -25.011 1.00 63.50 302 SER A O 1
ATOM 2366 N N . ASN A 1 303 ? 9.471 11.439 -23.771 1.00 74.38 303 ASN A N 1
ATOM 2367 C CA . ASN A 1 303 ? 10.712 11.602 -24.546 1.00 74.38 303 ASN A CA 1
ATOM 2368 C C . ASN A 1 303 ? 11.977 11.156 -23.782 1.00 74.38 303 ASN A C 1
ATOM 2370 O O . ASN A 1 303 ? 13.014 11.810 -23.867 1.00 74.38 303 ASN A O 1
ATOM 2374 N N . ARG A 1 304 ? 11.884 10.091 -22.980 1.00 81.81 304 ARG A N 1
ATOM 2375 C CA . ARG A 1 304 ? 13.028 9.564 -22.215 1.00 81.81 304 ARG A CA 1
ATOM 2376 C C . ARG A 1 304 ? 13.933 8.702 -23.082 1.00 81.81 304 ARG A C 1
ATOM 2378 O O . ARG A 1 304 ? 13.445 7.956 -23.929 1.00 81.81 304 ARG A O 1
ATOM 2385 N N . SER A 1 305 ? 1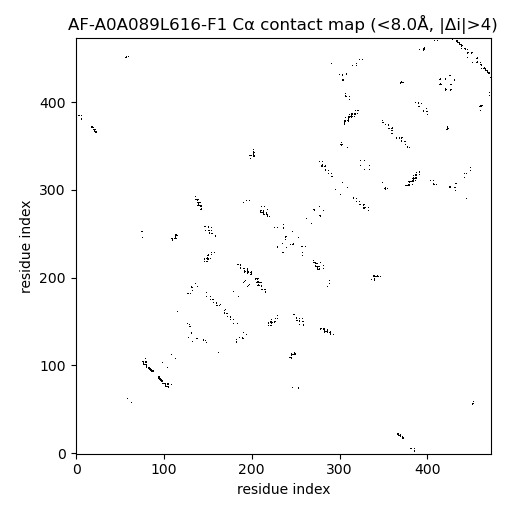5.236 8.757 -22.831 1.00 89.56 305 SER A N 1
ATOM 2386 C CA . SER A 1 305 ? 16.188 7.794 -23.395 1.00 89.56 305 SER A CA 1
ATOM 2387 C C . SER A 1 305 ? 15.916 6.374 -22.895 1.00 89.56 305 SER A C 1
ATOM 2389 O O . SER A 1 305 ? 15.248 6.159 -21.878 1.00 89.56 305 SER A O 1
ATOM 2391 N N . GLU A 1 306 ? 16.440 5.393 -23.619 1.00 92.69 306 GLU A N 1
ATOM 2392 C CA . GLU A 1 306 ? 16.412 3.988 -23.229 1.00 92.69 306 GLU A CA 1
ATOM 2393 C C . GLU A 1 306 ? 17.080 3.773 -21.860 1.00 92.69 306 GLU A C 1
ATOM 2395 O O . GLU A 1 306 ? 16.580 3.001 -21.044 1.00 92.69 306 GLU A O 1
ATOM 2400 N N . GLU A 1 307 ? 18.156 4.508 -21.566 1.00 91.69 307 GLU A N 1
ATOM 2401 C CA . GLU A 1 307 ? 18.862 4.466 -20.284 1.00 91.69 307 GLU A CA 1
ATOM 2402 C C . GLU A 1 307 ? 18.016 5.016 -19.130 1.00 91.69 307 GLU A C 1
ATOM 2404 O O . GLU A 1 307 ? 17.933 4.388 -18.076 1.00 91.69 307 GLU A O 1
ATOM 2409 N N . GLU A 1 308 ? 17.354 6.161 -19.322 1.00 87.00 308 GLU A N 1
ATOM 2410 C CA . GLU A 1 308 ? 16.482 6.759 -18.299 1.00 87.00 308 GLU A CA 1
ATOM 2411 C C . GLU A 1 308 ? 15.273 5.880 -17.999 1.00 87.00 308 GLU A C 1
ATOM 2413 O O . GLU A 1 308 ? 14.934 5.646 -16.836 1.00 87.00 308 GLU A O 1
ATOM 2418 N N . LEU A 1 309 ? 14.598 5.400 -19.049 1.00 89.06 309 LEU A N 1
ATOM 2419 C CA . LEU A 1 309 ? 13.438 4.538 -18.876 1.00 89.06 309 LEU A CA 1
ATOM 2420 C C . LEU A 1 309 ? 13.854 3.193 -18.276 1.00 89.06 309 LEU A C 1
ATOM 2422 O O . LEU A 1 309 ? 13.221 2.744 -17.323 1.00 89.06 309 LEU A O 1
ATOM 2426 N N . GLY A 1 310 ? 14.934 2.592 -18.781 1.00 91.31 310 GLY A N 1
ATOM 2427 C CA . GLY A 1 310 ? 15.493 1.341 -18.274 1.00 91.31 310 GLY A CA 1
ATOM 2428 C C . GLY A 1 310 ? 15.867 1.427 -16.805 1.00 91.31 310 GLY A C 1
ATOM 2429 O O . GLY A 1 310 ? 15.512 0.532 -16.045 1.00 91.31 310 GLY A O 1
ATOM 2430 N N . PHE A 1 311 ? 16.478 2.530 -16.373 1.00 89.50 311 PHE A N 1
ATOM 2431 C CA . PHE A 1 311 ? 16.800 2.726 -14.965 1.00 89.50 311 PHE A CA 1
ATOM 2432 C C . PHE A 1 311 ? 15.553 2.877 -14.092 1.00 89.50 311 PHE A C 1
ATOM 2434 O O . PHE A 1 311 ? 15.427 2.235 -13.051 1.00 89.50 311 PHE A O 1
ATOM 2441 N N . LYS A 1 312 ? 14.591 3.704 -14.520 1.00 87.94 312 LYS A N 1
ATOM 2442 C CA . LYS A 1 312 ? 13.363 3.945 -13.753 1.00 87.94 312 LYS A CA 1
ATOM 2443 C C . LYS A 1 312 ? 12.522 2.674 -13.610 1.00 87.94 312 LYS A C 1
ATOM 2445 O O . LYS A 1 312 ? 12.041 2.366 -12.521 1.00 87.94 312 LYS A O 1
ATOM 2450 N N . LEU A 1 313 ? 12.349 1.939 -14.705 1.00 91.06 313 LEU A N 1
ATOM 2451 C CA . LEU A 1 313 ? 11.642 0.661 -14.717 1.00 91.06 313 LEU A CA 1
ATOM 2452 C C . LEU A 1 313 ? 12.446 -0.442 -14.014 1.00 91.06 313 LEU A C 1
ATOM 2454 O O . LEU A 1 313 ? 11.857 -1.306 -13.373 1.00 91.06 313 LEU A O 1
ATOM 2458 N N . GLY A 1 314 ? 13.778 -0.388 -14.069 1.00 91.75 314 GLY A N 1
ATOM 2459 C CA . GLY A 1 314 ? 14.668 -1.283 -13.334 1.00 91.75 314 GLY A CA 1
ATOM 2460 C C . GLY A 1 314 ? 14.525 -1.099 -11.830 1.00 91.75 314 GLY A C 1
ATOM 2461 O O . GLY A 1 314 ? 14.320 -2.073 -11.114 1.00 91.75 314 GLY A O 1
ATOM 2462 N N . LEU A 1 315 ? 14.496 0.147 -11.352 1.00 89.75 315 LEU A N 1
ATOM 2463 C CA . LEU A 1 315 ? 14.206 0.457 -9.954 1.00 89.75 315 LEU A CA 1
ATOM 2464 C C . LEU A 1 315 ? 12.820 -0.061 -9.534 1.00 89.75 315 LEU A C 1
ATOM 2466 O O . LEU A 1 315 ? 12.675 -0.629 -8.455 1.00 89.75 315 LEU A O 1
ATOM 2470 N N . ALA A 1 316 ? 11.812 0.082 -10.398 1.00 90.31 316 ALA A N 1
ATOM 2471 C CA . ALA A 1 316 ? 10.481 -0.484 -10.180 1.00 90.31 316 ALA A CA 1
ATOM 2472 C C . ALA A 1 316 ? 10.515 -2.014 -10.034 1.00 90.31 316 ALA A C 1
ATOM 2474 O O . ALA A 1 316 ? 9.901 -2.568 -9.123 1.00 90.31 316 ALA A O 1
ATOM 2475 N N . ALA A 1 317 ? 11.270 -2.688 -10.903 1.00 92.12 317 ALA A N 1
ATOM 2476 C CA . ALA A 1 317 ? 11.444 -4.135 -10.883 1.00 92.12 317 ALA A CA 1
ATOM 2477 C C . ALA A 1 317 ? 12.194 -4.615 -9.637 1.00 92.12 317 ALA A C 1
ATOM 2479 O O . ALA A 1 317 ? 11.798 -5.607 -9.032 1.00 92.12 317 ALA A O 1
ATOM 2480 N N . MET A 1 318 ? 13.218 -3.881 -9.197 1.00 91.44 318 MET A N 1
ATOM 2481 C CA . MET A 1 318 ? 13.896 -4.159 -7.930 1.00 91.44 318 MET A CA 1
ATOM 2482 C C . MET A 1 318 ? 12.921 -4.070 -6.748 1.00 91.44 318 MET A C 1
ATOM 2484 O O . MET A 1 318 ? 12.920 -4.949 -5.889 1.00 91.44 318 MET A O 1
ATOM 2488 N N . LYS A 1 319 ? 12.059 -3.040 -6.707 1.00 91.12 319 LYS A N 1
ATOM 2489 C CA . LYS A 1 319 ? 11.029 -2.905 -5.661 1.00 91.12 319 LYS A CA 1
ATOM 2490 C C . LYS A 1 319 ? 10.044 -4.074 -5.697 1.00 91.12 319 LYS A C 1
ATOM 2492 O O . LYS A 1 319 ? 9.706 -4.617 -4.650 1.00 91.12 319 LYS A O 1
ATOM 2497 N N . TYR A 1 320 ? 9.618 -4.491 -6.888 1.00 91.50 320 TYR A N 1
ATOM 2498 C CA . TYR A 1 320 ? 8.724 -5.637 -7.050 1.00 91.50 320 TYR A CA 1
ATOM 2499 C C . TYR A 1 320 ? 9.352 -6.962 -6.579 1.00 91.50 320 TYR A C 1
ATOM 2501 O O . TYR A 1 320 ? 8.681 -7.743 -5.902 1.00 91.50 320 TYR A O 1
ATOM 2509 N N . GLU A 1 321 ? 10.643 -7.196 -6.843 1.00 88.81 321 GLU A N 1
ATOM 2510 C CA . GLU A 1 321 ? 11.362 -8.361 -6.298 1.00 88.81 321 GLU A CA 1
ATOM 2511 C C . GLU A 1 321 ? 11.392 -8.345 -4.764 1.00 88.81 321 GLU A C 1
ATOM 2513 O O . GLU A 1 321 ? 11.180 -9.385 -4.139 1.00 88.81 321 GLU A O 1
ATOM 2518 N N . MET A 1 322 ? 11.597 -7.173 -4.152 1.00 87.50 322 MET A N 1
ATOM 2519 C CA . MET A 1 322 ? 11.566 -7.025 -2.693 1.00 87.50 322 MET A CA 1
ATOM 2520 C C . MET A 1 322 ? 10.178 -7.330 -2.117 1.00 87.50 322 MET A C 1
ATOM 2522 O O . MET A 1 322 ? 10.072 -8.108 -1.174 1.00 87.50 322 MET A O 1
ATOM 2526 N N . ILE A 1 323 ? 9.110 -6.788 -2.713 1.00 87.75 323 ILE A N 1
ATOM 2527 C CA . ILE A 1 323 ? 7.714 -7.065 -2.314 1.00 87.75 323 ILE A CA 1
ATOM 2528 C C . ILE A 1 323 ? 7.429 -8.568 -2.392 1.00 87.75 323 ILE A C 1
ATOM 2530 O O . ILE A 1 323 ? 6.905 -9.155 -1.448 1.00 87.75 323 ILE A O 1
ATOM 2534 N N . SER A 1 324 ? 7.826 -9.199 -3.498 1.00 82.44 324 SER A N 1
ATOM 2535 C CA . SER A 1 324 ? 7.594 -10.625 -3.750 1.00 82.44 324 SER A CA 1
ATOM 2536 C C . SER A 1 324 ? 8.309 -11.544 -2.757 1.00 82.44 324 SER A C 1
ATOM 2538 O O . SER A 1 324 ? 7.862 -12.671 -2.543 1.00 82.44 324 SER A O 1
ATOM 2540 N N . GLY A 1 325 ? 9.427 -11.089 -2.181 1.00 80.62 325 GLY A N 1
ATOM 2541 C CA . GLY A 1 325 ? 10.156 -11.799 -1.129 1.00 80.62 325 GLY A CA 1
ATOM 2542 C C . GLY A 1 325 ? 9.684 -11.478 0.292 1.00 80.62 325 GLY A C 1
ATOM 2543 O O . GLY A 1 325 ? 9.929 -12.280 1.189 1.00 80.62 325 GLY A O 1
ATOM 2544 N N . HIS A 1 326 ? 9.029 -10.332 0.497 1.00 81.88 326 HIS A N 1
ATOM 2545 C CA . HIS A 1 326 ? 8.618 -9.850 1.816 1.00 81.88 326 HIS A CA 1
ATOM 2546 C C . HIS A 1 326 ? 7.262 -10.411 2.263 1.00 81.88 326 HIS A C 1
ATOM 2548 O O . HIS A 1 326 ? 7.110 -10.811 3.413 1.00 81.88 326 HIS A O 1
ATOM 2554 N N . PHE A 1 327 ? 6.280 -10.469 1.359 1.00 82.06 327 PHE A N 1
ATOM 2555 C CA . PHE A 1 327 ? 4.928 -10.928 1.688 1.00 82.06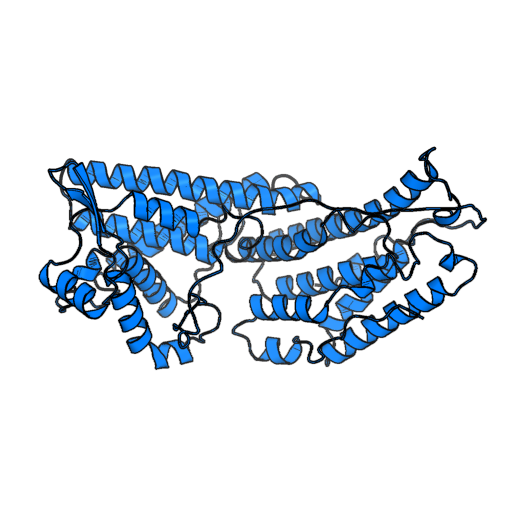 327 PHE A CA 1
ATOM 2556 C C . PHE A 1 327 ? 4.721 -12.413 1.372 1.00 82.06 327 PHE A C 1
ATOM 2558 O O . PHE A 1 327 ? 5.216 -12.935 0.367 1.00 82.06 327 PHE A O 1
ATOM 2565 N N . GLN A 1 328 ? 3.901 -13.090 2.181 1.00 83.31 328 GLN A N 1
ATOM 2566 C CA . GLN A 1 328 ? 3.461 -14.467 1.930 1.00 83.31 328 GLN A CA 1
ATOM 2567 C C . GLN A 1 328 ? 2.327 -14.511 0.892 1.00 83.31 328 GLN A C 1
ATOM 2569 O O . GLN A 1 328 ? 1.199 -14.906 1.174 1.00 83.31 328 GLN A O 1
ATOM 2574 N N . VAL A 1 329 ? 2.638 -14.094 -0.336 1.00 85.00 329 VAL A N 1
ATOM 2575 C CA . VAL A 1 329 ? 1.667 -14.051 -1.438 1.00 85.00 329 VAL A CA 1
ATOM 2576 C C . VAL A 1 329 ? 1.366 -15.463 -1.939 1.00 85.00 329 VAL A C 1
ATOM 2578 O O . VAL A 1 329 ? 2.283 -16.245 -2.219 1.00 85.00 329 VAL A O 1
ATOM 2581 N N . SER A 1 330 ? 0.084 -15.783 -2.106 1.00 86.56 330 SER A N 1
ATOM 2582 C CA . SER A 1 330 ? -0.345 -17.064 -2.670 1.00 86.56 330 SER A CA 1
ATOM 2583 C C . SER A 1 330 ? 0.074 -17.199 -4.139 1.00 86.56 330 SER A C 1
ATOM 2585 O O . SER A 1 330 ? 0.068 -16.223 -4.883 1.00 86.56 330 SER A O 1
ATOM 2587 N N . ASP A 1 331 ? 0.393 -18.411 -4.611 1.00 90.44 331 ASP A N 1
ATOM 2588 C CA . ASP A 1 331 ? 0.885 -18.610 -5.989 1.00 90.44 331 ASP A CA 1
ATOM 2589 C C . ASP A 1 331 ? -0.080 -18.079 -7.059 1.00 90.44 331 ASP A C 1
ATOM 2591 O O . ASP A 1 331 ? 0.340 -17.521 -8.074 1.00 90.44 331 ASP A O 1
ATOM 2595 N N . ARG A 1 332 ? -1.389 -18.204 -6.803 1.00 91.62 332 ARG A N 1
ATOM 2596 C CA . ARG A 1 332 ? -2.433 -17.667 -7.680 1.00 91.62 332 ARG A CA 1
ATOM 2597 C C . ARG A 1 332 ? -2.334 -16.149 -7.796 1.00 91.62 332 ARG A C 1
ATOM 2599 O O . ARG A 1 332 ? -2.409 -15.629 -8.905 1.00 91.62 332 ARG A O 1
ATOM 2606 N N . ILE A 1 333 ? -2.199 -15.446 -6.671 1.00 93.25 333 ILE A N 1
ATOM 2607 C CA . ILE A 1 333 ? -2.100 -13.987 -6.679 1.00 93.25 333 ILE A CA 1
ATOM 2608 C C . ILE A 1 333 ? -0.736 -13.546 -7.199 1.00 93.25 333 ILE A C 1
ATOM 2610 O O . ILE A 1 333 ? -0.684 -12.642 -8.024 1.00 93.25 333 ILE A O 1
ATOM 2614 N N . ARG A 1 334 ? 0.349 -14.239 -6.844 1.00 93.00 334 ARG A N 1
ATOM 2615 C CA . ARG A 1 334 ? 1.689 -13.983 -7.386 1.00 93.00 334 ARG A CA 1
ATOM 2616 C C . ARG A 1 334 ? 1.688 -13.992 -8.914 1.00 93.00 334 ARG A C 1
ATOM 2618 O O . ARG A 1 334 ? 2.134 -13.027 -9.516 1.00 93.00 334 ARG A O 1
ATOM 2625 N N . SER A 1 335 ? 1.079 -15.003 -9.539 1.00 94.19 335 SER A N 1
ATOM 2626 C CA . SER A 1 335 ? 0.962 -15.060 -11.003 1.00 94.19 335 SER A CA 1
ATOM 2627 C C . SER A 1 335 ? 0.208 -13.863 -11.598 1.00 94.19 335 SER A C 1
ATOM 2629 O O . SER A 1 335 ? 0.546 -13.421 -12.695 1.00 94.19 335 SER A O 1
ATOM 2631 N N . LYS A 1 336 ? -0.815 -13.345 -10.907 1.00 95.31 336 LYS A N 1
ATOM 2632 C CA . LYS A 1 336 ? -1.549 -12.146 -11.338 1.00 95.31 336 LYS A CA 1
ATOM 2633 C C . LYS A 1 336 ? -0.698 -10.887 -11.186 1.00 95.31 336 LYS A C 1
ATOM 2635 O O . LYS A 1 336 ? -0.675 -10.062 -12.094 1.00 95.31 336 LYS A O 1
ATOM 2640 N N . LEU A 1 337 ? 0.017 -10.749 -10.069 1.00 95.00 337 LEU A N 1
ATOM 2641 C CA . LEU A 1 337 ? 0.930 -9.629 -9.846 1.00 95.00 337 LEU A CA 1
ATOM 2642 C C . LEU A 1 337 ? 2.058 -9.626 -10.884 1.00 95.00 337 LEU A C 1
ATOM 2644 O O . LEU A 1 337 ? 2.335 -8.575 -11.450 1.00 95.00 337 LEU A O 1
ATOM 2648 N N . ASP A 1 338 ? 2.616 -10.790 -11.228 1.00 93.81 338 ASP A N 1
ATOM 2649 C CA . ASP A 1 338 ? 3.640 -10.913 -12.273 1.00 93.81 338 ASP A CA 1
ATOM 2650 C C . ASP A 1 338 ? 3.108 -10.478 -13.640 1.00 93.81 338 ASP A C 1
ATOM 2652 O O . ASP A 1 338 ? 3.778 -9.755 -14.380 1.00 93.81 338 ASP A O 1
ATOM 2656 N N . GLN A 1 339 ? 1.886 -10.899 -13.977 1.00 95.50 339 GLN A N 1
ATOM 2657 C CA . GLN A 1 339 ? 1.227 -10.517 -15.220 1.00 95.50 339 GLN A CA 1
ATOM 2658 C C . GLN A 1 339 ? 0.962 -9.009 -15.273 1.00 95.50 339 GLN A C 1
ATOM 2660 O O . GLN A 1 339 ? 1.296 -8.375 -16.273 1.00 95.50 339 GLN A O 1
ATOM 2665 N N . ALA A 1 340 ? 0.411 -8.427 -14.206 1.00 95.75 340 ALA A N 1
ATOM 2666 C CA . ALA A 1 340 ? 0.141 -6.996 -14.135 1.00 95.75 340 ALA A CA 1
ATOM 2667 C C . ALA A 1 340 ? 1.432 -6.167 -14.151 1.00 95.75 340 ALA A C 1
ATOM 2669 O O . ALA A 1 340 ? 1.538 -5.196 -14.895 1.00 95.75 340 ALA A O 1
ATOM 2670 N N . PHE A 1 341 ? 2.447 -6.563 -13.383 1.00 94.69 341 PHE A N 1
ATOM 2671 C CA . PHE A 1 341 ? 3.754 -5.916 -13.409 1.00 94.69 341 PHE A CA 1
ATOM 2672 C C . PHE A 1 341 ? 4.357 -5.968 -14.819 1.00 94.69 341 PHE A C 1
ATOM 2674 O O . PHE A 1 341 ? 4.791 -4.947 -15.352 1.00 94.69 341 PHE A O 1
ATOM 2681 N N . GLY A 1 342 ? 4.314 -7.133 -15.469 1.00 93.25 342 GLY A N 1
ATOM 2682 C CA . GLY A 1 342 ? 4.807 -7.294 -16.831 1.00 93.25 342 GLY A CA 1
ATOM 2683 C C . GLY A 1 342 ? 4.048 -6.447 -17.855 1.00 93.25 342 GLY A C 1
ATOM 2684 O O . GLY A 1 342 ? 4.672 -5.788 -18.689 1.00 93.25 342 GLY A O 1
ATOM 2685 N N . GLY A 1 343 ? 2.717 -6.408 -17.760 1.00 93.25 343 GLY A N 1
ATOM 2686 C CA . GLY A 1 343 ? 1.862 -5.560 -18.590 1.00 93.25 343 GLY A CA 1
ATOM 2687 C C . GLY A 1 343 ? 2.146 -4.071 -18.392 1.00 93.25 343 GLY A C 1
ATOM 2688 O O . GLY A 1 343 ? 2.224 -3.326 -19.369 1.00 93.25 343 GLY A O 1
ATOM 2689 N N . PHE A 1 344 ? 2.395 -3.645 -17.152 1.00 93.00 344 PHE A N 1
ATOM 2690 C CA . PHE A 1 344 ? 2.816 -2.283 -16.839 1.00 93.00 344 PHE A CA 1
ATOM 2691 C C . PHE A 1 344 ? 4.157 -1.939 -17.502 1.00 93.00 344 PHE A C 1
ATOM 2693 O O . PHE A 1 344 ? 4.223 -0.966 -18.253 1.00 93.00 344 PHE A O 1
ATOM 2700 N N . ILE A 1 345 ? 5.202 -2.751 -17.290 1.00 92.75 345 ILE A N 1
ATOM 2701 C CA . ILE A 1 345 ? 6.533 -2.535 -17.886 1.00 92.75 345 ILE A CA 1
ATOM 2702 C C . ILE A 1 345 ? 6.437 -2.440 -19.409 1.00 92.75 345 ILE A C 1
ATOM 2704 O O . ILE A 1 345 ? 6.946 -1.490 -20.009 1.00 92.75 345 ILE A O 1
ATOM 2708 N N . GLN A 1 346 ? 5.740 -3.390 -20.035 1.00 92.44 346 GLN A N 1
ATOM 2709 C CA . GLN A 1 346 ? 5.548 -3.404 -21.480 1.00 92.44 346 GLN A CA 1
ATOM 2710 C C . GLN A 1 346 ? 4.783 -2.161 -21.954 1.00 92.44 346 GLN A C 1
ATOM 2712 O O . GLN A 1 346 ? 5.192 -1.517 -22.918 1.00 92.44 346 GLN A O 1
ATOM 2717 N N . GLY A 1 347 ? 3.729 -1.766 -21.237 1.00 90.94 347 GLY A N 1
ATOM 2718 C CA . GLY A 1 347 ? 2.932 -0.582 -21.542 1.00 90.94 347 GLY A CA 1
ATOM 2719 C C . GLY A 1 347 ? 3.704 0.738 -21.431 1.00 90.94 347 GLY A C 1
ATOM 2720 O O . GLY A 1 347 ? 3.433 1.657 -22.204 1.00 90.94 347 GLY A O 1
ATOM 2721 N N . GLU A 1 348 ? 4.662 0.861 -20.507 1.00 89.75 348 GLU A N 1
ATOM 2722 C CA . GLU A 1 348 ? 5.559 2.027 -20.415 1.00 89.75 348 GLU A CA 1
ATOM 2723 C C . GLU A 1 348 ? 6.549 2.072 -21.593 1.00 89.75 348 GLU A C 1
ATOM 2725 O O . GLU A 1 348 ? 6.728 3.122 -22.216 1.00 89.75 348 GLU A O 1
ATOM 2730 N N . ILE A 1 349 ? 7.149 0.929 -21.947 1.00 91.69 349 ILE A N 1
ATOM 2731 C CA . ILE A 1 349 ? 8.071 0.805 -23.089 1.00 91.69 349 ILE A CA 1
ATOM 2732 C C . ILE A 1 349 ? 7.353 1.101 -24.409 1.00 91.69 349 ILE A C 1
ATOM 2734 O O . ILE A 1 349 ? 7.858 1.846 -25.253 1.00 91.69 349 ILE A O 1
ATOM 2738 N N . ASP A 1 350 ? 6.157 0.545 -24.590 1.00 91.94 350 ASP A N 1
ATOM 2739 C CA . ASP A 1 350 ? 5.347 0.769 -25.782 1.00 91.94 350 ASP A CA 1
ATOM 2740 C C . ASP A 1 350 ? 4.878 2.215 -25.883 1.00 91.94 350 ASP A C 1
ATOM 2742 O O . ASP A 1 350 ? 4.845 2.752 -26.987 1.00 91.94 350 ASP A O 1
ATOM 2746 N N . ARG A 1 351 ? 4.594 2.883 -24.760 1.00 89.38 351 ARG A N 1
ATOM 2747 C CA . ARG A 1 351 ? 4.290 4.320 -24.751 1.00 89.38 351 ARG A CA 1
ATOM 2748 C C . ARG A 1 351 ? 5.470 5.173 -25.188 1.00 89.38 351 ARG A C 1
ATOM 2750 O O . ARG A 1 351 ? 5.272 6.074 -26.001 1.00 89.38 351 ARG A O 1
ATOM 2757 N N . ALA A 1 352 ? 6.673 4.890 -24.694 1.00 88.81 352 ALA A N 1
ATOM 2758 C CA . ALA A 1 352 ? 7.872 5.599 -25.134 1.00 88.81 352 ALA A CA 1
ATOM 2759 C C . ALA A 1 352 ? 8.099 5.407 -26.643 1.00 88.81 352 ALA A C 1
ATOM 2761 O O . ALA A 1 352 ? 8.287 6.378 -27.373 1.00 88.81 352 ALA A O 1
ATOM 2762 N N . ALA A 1 353 ? 7.966 4.175 -27.143 1.00 91.50 353 ALA A N 1
ATOM 2763 C CA . ALA A 1 353 ? 8.077 3.889 -28.572 1.00 91.50 353 ALA A CA 1
ATOM 2764 C C . ALA A 1 353 ? 6.970 4.564 -29.407 1.00 91.50 353 ALA A C 1
ATOM 2766 O O . ALA A 1 353 ? 7.249 5.167 -30.443 1.00 91.50 353 ALA A O 1
ATOM 2767 N N . ALA A 1 354 ? 5.717 4.508 -28.949 1.00 91.25 354 ALA A N 1
ATOM 2768 C CA . ALA A 1 354 ? 4.578 5.124 -29.621 1.00 91.25 354 ALA A CA 1
ATOM 2769 C C . ALA A 1 354 ? 4.686 6.652 -29.658 1.00 91.25 354 ALA A C 1
ATOM 2771 O O . ALA A 1 354 ? 4.255 7.265 -30.632 1.00 91.25 354 ALA A O 1
ATOM 2772 N N . TYR A 1 355 ? 5.294 7.274 -28.645 1.00 89.75 355 TYR A N 1
ATOM 2773 C CA . TYR A 1 355 ? 5.573 8.704 -28.670 1.00 89.75 355 TYR A CA 1
ATOM 2774 C C . TYR A 1 355 ? 6.533 9.067 -29.805 1.00 89.75 355 TYR A C 1
ATOM 2776 O O . TYR A 1 355 ? 6.249 10.000 -30.552 1.00 89.75 355 TYR A O 1
ATOM 2784 N N . ILE A 1 356 ? 7.621 8.312 -29.997 1.00 89.81 356 ILE A N 1
ATOM 2785 C CA . ILE A 1 356 ? 8.548 8.532 -31.121 1.00 89.81 356 ILE A CA 1
ATOM 2786 C C . ILE A 1 356 ? 7.792 8.452 -32.459 1.00 89.81 356 ILE A C 1
ATOM 2788 O O . ILE A 1 356 ? 7.903 9.354 -33.290 1.00 89.81 356 ILE A O 1
ATOM 2792 N N . GLU A 1 357 ? 6.947 7.433 -32.632 1.00 91.38 357 GLU A N 1
ATOM 2793 C CA . GLU A 1 357 ? 6.085 7.277 -33.811 1.00 91.38 357 GLU A CA 1
ATOM 2794 C C . GLU A 1 357 ? 5.104 8.440 -34.005 1.00 91.38 357 GLU A C 1
ATOM 2796 O O . GLU A 1 357 ? 4.902 8.924 -35.123 1.00 91.38 357 GLU A O 1
ATOM 2801 N N . GLN A 1 358 ? 4.487 8.909 -32.921 1.00 91.00 358 GLN A N 1
ATOM 2802 C CA . GLN A 1 358 ? 3.561 10.033 -32.945 1.00 91.00 358 GLN A CA 1
ATOM 2803 C C . GLN A 1 358 ? 4.273 11.314 -33.387 1.00 91.00 358 GLN A C 1
ATOM 2805 O O . GLN A 1 358 ? 3.787 11.999 -34.286 1.00 91.00 358 GLN A O 1
ATOM 2810 N N . GLN A 1 359 ? 5.450 11.607 -32.829 1.00 90.56 359 GLN A N 1
ATOM 2811 C CA . GLN A 1 359 ? 6.232 12.791 -33.191 1.00 90.56 359 GLN A CA 1
ATOM 2812 C C . GLN A 1 359 ? 6.699 12.743 -34.659 1.00 90.56 359 GLN A C 1
ATOM 2814 O O . GLN A 1 359 ? 6.675 13.761 -35.357 1.00 90.56 359 GLN A O 1
ATOM 2819 N N . ARG A 1 360 ? 7.026 11.557 -35.198 1.00 90.00 360 ARG A N 1
ATOM 2820 C CA . ARG A 1 360 ? 7.308 11.381 -36.639 1.00 90.00 360 ARG A CA 1
ATOM 2821 C C . ARG A 1 360 ? 6.105 11.680 -37.528 1.00 90.00 360 ARG A C 1
ATOM 2823 O O . ARG A 1 360 ? 6.287 12.226 -38.613 1.00 90.00 360 ARG A O 1
ATOM 2830 N N . LYS A 1 361 ? 4.884 11.382 -37.083 1.00 92.25 361 LYS A N 1
ATOM 2831 C CA . LYS A 1 361 ? 3.650 11.575 -37.871 1.00 92.25 361 LYS A CA 1
ATOM 2832 C C . LYS A 1 361 ? 3.017 12.959 -37.700 1.00 92.25 361 LYS A C 1
ATOM 2834 O O . LYS A 1 361 ? 2.298 13.400 -38.588 1.00 92.25 361 LYS A O 1
ATOM 2839 N N . ASP A 1 362 ? 3.311 13.666 -36.611 1.00 91.38 362 ASP A N 1
ATOM 2840 C CA . ASP A 1 362 ? 2.691 14.956 -36.280 1.00 91.38 362 ASP A CA 1
ATOM 2841 C C . ASP A 1 362 ? 3.160 16.101 -37.211 1.00 91.38 362 ASP A C 1
ATOM 2843 O O . ASP A 1 362 ? 4.327 16.491 -37.147 1.00 91.38 362 ASP A O 1
ATOM 2847 N N . PRO A 1 363 ? 2.299 16.696 -38.056 1.00 91.31 363 PRO A N 1
ATOM 2848 C CA . PRO A 1 363 ? 2.707 17.723 -39.020 1.00 91.31 363 PRO A CA 1
ATOM 2849 C C . PRO A 1 363 ? 3.313 18.991 -38.388 1.00 91.31 363 PRO A C 1
ATOM 2851 O O . PRO A 1 363 ? 3.936 19.774 -39.101 1.00 91.31 363 PRO A O 1
ATOM 2854 N N . PHE A 1 364 ? 3.165 19.201 -37.075 1.00 91.31 364 PHE A N 1
ATOM 2855 C CA . PHE A 1 364 ? 3.680 20.373 -36.362 1.00 91.31 364 PHE A CA 1
ATOM 2856 C C . PHE A 1 364 ? 5.084 20.181 -35.762 1.00 91.31 364 PHE A C 1
ATOM 2858 O O . PHE A 1 364 ? 5.695 21.148 -35.294 1.00 91.31 364 PHE A O 1
ATOM 2865 N N . VAL A 1 365 ? 5.638 18.965 -35.793 1.00 88.12 365 VAL A N 1
ATOM 2866 C CA . VAL A 1 365 ? 7.001 18.691 -35.309 1.00 88.12 365 VAL A CA 1
ATOM 2867 C C . VAL A 1 365 ? 8.032 19.214 -36.305 1.00 88.12 365 VAL A C 1
ATOM 2869 O O . VAL A 1 365 ? 8.162 18.696 -37.411 1.00 88.12 365 VAL A O 1
ATOM 2872 N N . ARG A 1 366 ? 8.797 20.232 -35.886 1.00 85.88 366 ARG A N 1
ATOM 2873 C CA . ARG A 1 366 ? 9.768 20.948 -36.738 1.00 85.88 366 ARG A CA 1
ATOM 2874 C C . ARG A 1 366 ? 11.034 20.156 -37.075 1.00 85.88 366 ARG A C 1
ATOM 2876 O O . ARG A 1 366 ? 11.611 20.377 -38.128 1.00 85.88 366 ARG A O 1
ATOM 2883 N N . ASN A 1 367 ? 11.498 19.295 -36.169 1.00 88.00 367 ASN A N 1
ATOM 2884 C CA . ASN A 1 367 ? 12.712 18.487 -36.339 1.00 88.00 367 ASN A CA 1
ATOM 2885 C C . ASN A 1 367 ? 12.320 17.010 -36.284 1.00 88.00 367 ASN A C 1
ATOM 2887 O O . ASN A 1 367 ? 12.293 16.404 -35.211 1.00 88.00 367 ASN A O 1
ATOM 2891 N N . LYS A 1 368 ? 11.945 16.458 -37.438 1.00 88.19 368 LYS A N 1
ATOM 2892 C CA . LYS A 1 368 ? 11.506 15.061 -37.564 1.00 88.19 368 LYS A CA 1
ATOM 2893 C C . LYS A 1 368 ? 12.640 14.089 -37.315 1.00 88.19 368 LYS A C 1
ATOM 2895 O O . LYS A 1 368 ? 12.434 12.978 -36.837 1.00 88.19 368 LYS A O 1
ATOM 2900 N N . GLU A 1 369 ? 13.845 14.540 -37.590 1.00 88.25 369 GLU A N 1
ATOM 2901 C CA . GLU A 1 369 ? 15.036 13.729 -37.577 1.00 88.25 369 GLU A CA 1
ATOM 2902 C C . GLU A 1 369 ? 15.540 13.468 -36.162 1.00 88.25 369 GLU A C 1
ATOM 2904 O O . GLU A 1 369 ? 16.152 12.434 -35.907 1.00 88.25 369 GLU A O 1
ATOM 2909 N N . ALA A 1 370 ? 15.144 14.312 -35.205 1.00 88.81 370 ALA A N 1
ATOM 2910 C CA . ALA A 1 370 ? 15.269 14.017 -33.780 1.00 88.81 370 ALA A CA 1
ATOM 2911 C C . ALA A 1 370 ? 14.465 12.777 -33.337 1.00 88.81 370 ALA A C 1
ATOM 2913 O O . ALA A 1 370 ? 14.684 12.254 -32.244 1.00 88.81 370 ALA A O 1
ATOM 2914 N N . TYR A 1 371 ? 13.554 12.287 -34.178 1.00 91.44 371 TYR A N 1
ATOM 2915 C CA . TYR A 1 371 ? 12.771 11.080 -33.943 1.00 91.44 371 TYR A CA 1
ATOM 2916 C C . TYR A 1 371 ? 13.088 9.970 -34.950 1.00 91.44 371 TYR A C 1
ATOM 2918 O O . TYR A 1 371 ? 12.443 8.933 -34.888 1.00 91.44 371 TYR A O 1
ATOM 2926 N N . ALA A 1 372 ? 14.069 10.136 -35.848 1.00 89.00 372 ALA A N 1
ATOM 2927 C CA . ALA A 1 372 ? 14.302 9.218 -36.972 1.00 89.00 372 ALA A CA 1
ATOM 2928 C C . ALA A 1 372 ? 14.645 7.778 -36.554 1.00 89.00 372 ALA A C 1
ATOM 2930 O O . ALA A 1 372 ? 14.276 6.838 -37.249 1.00 89.00 372 ALA A O 1
ATOM 2931 N N . ALA A 1 373 ? 15.332 7.595 -35.424 1.00 91.06 373 ALA A N 1
ATOM 2932 C CA . ALA A 1 373 ? 15.688 6.270 -34.924 1.00 91.06 373 ALA A CA 1
ATOM 2933 C C . ALA A 1 373 ? 14.580 5.680 -34.049 1.00 91.06 373 ALA A C 1
ATOM 2935 O O . ALA A 1 373 ? 14.039 6.372 -33.175 1.00 91.06 373 ALA A O 1
ATOM 2936 N N . ASP A 1 374 ? 14.280 4.397 -34.266 1.00 91.88 374 ASP A N 1
ATOM 2937 C CA . ASP A 1 374 ? 13.354 3.627 -33.434 1.00 91.88 374 ASP A CA 1
ATOM 2938 C C . ASP A 1 374 ? 13.811 3.587 -31.979 1.00 91.88 374 ASP A C 1
ATOM 2940 O O . ASP A 1 374 ? 14.982 3.800 -31.652 1.00 91.88 374 ASP A O 1
ATOM 2944 N N . TYR A 1 375 ? 12.843 3.360 -31.097 1.00 91.62 375 TYR A N 1
ATOM 2945 C CA . TYR A 1 375 ? 13.100 3.193 -29.679 1.00 91.62 375 TYR A CA 1
ATOM 2946 C C . TYR A 1 375 ? 13.610 1.776 -29.417 1.00 91.62 375 TYR A C 1
ATOM 2948 O O . TYR A 1 375 ? 12.918 0.803 -29.734 1.00 91.62 375 TYR A O 1
ATOM 2956 N N . ASP A 1 376 ? 14.804 1.640 -28.839 1.00 94.00 376 ASP A N 1
ATOM 2957 C CA . ASP A 1 376 ? 15.388 0.325 -28.577 1.00 94.00 376 ASP A CA 1
ATOM 2958 C C . ASP A 1 376 ? 14.779 -0.307 -27.315 1.00 94.00 376 ASP A C 1
ATOM 2960 O O . ASP A 1 376 ? 15.303 -0.234 -26.201 1.00 94.00 376 ASP A O 1
ATOM 2964 N N . LYS A 1 377 ? 13.639 -0.976 -27.510 1.00 94.50 377 LYS A N 1
ATOM 2965 C CA . LYS A 1 377 ? 12.923 -1.703 -26.452 1.00 94.50 377 LYS A CA 1
ATOM 2966 C C . LYS A 1 377 ? 13.792 -2.780 -25.791 1.00 94.50 377 LYS A C 1
ATOM 2968 O O . LYS A 1 377 ? 13.635 -3.046 -24.601 1.00 94.50 377 LYS A O 1
ATOM 2973 N N . LYS A 1 378 ? 14.701 -3.410 -26.546 1.00 94.94 378 LYS A N 1
ATOM 2974 C CA . LYS A 1 378 ? 15.573 -4.476 -26.030 1.00 94.94 378 LYS A CA 1
ATOM 2975 C C . LYS A 1 378 ? 16.633 -3.905 -25.100 1.00 94.94 378 LYS A C 1
ATOM 2977 O O . LYS A 1 378 ? 16.895 -4.511 -24.065 1.00 94.94 378 LYS A O 1
ATOM 2982 N N . ALA A 1 379 ? 17.199 -2.744 -25.429 1.00 93.81 379 ALA A N 1
ATOM 2983 C CA . ALA A 1 379 ? 18.104 -2.038 -24.530 1.00 93.81 379 ALA A CA 1
ATOM 2984 C C . ALA A 1 379 ? 17.429 -1.767 -23.180 1.00 93.81 379 ALA A C 1
ATOM 2986 O O . ALA A 1 379 ? 17.988 -2.131 -22.150 1.00 93.81 379 ALA A O 1
ATOM 2987 N N . VAL A 1 380 ? 16.197 -1.246 -23.176 1.00 94.06 380 VAL A N 1
ATOM 2988 C CA . VAL A 1 380 ? 15.441 -0.997 -21.935 1.00 94.06 380 VAL A CA 1
ATOM 2989 C C . VAL A 1 380 ? 15.277 -2.273 -21.103 1.00 94.06 380 VAL A C 1
ATOM 2991 O O . VAL A 1 380 ? 15.601 -2.278 -19.917 1.00 94.06 380 VAL A O 1
ATOM 2994 N N . LEU A 1 381 ? 14.832 -3.372 -21.717 1.00 93.31 381 LEU A N 1
ATOM 2995 C CA . LEU A 1 381 ? 14.651 -4.654 -21.023 1.00 93.31 381 LEU A CA 1
ATOM 2996 C C . LEU A 1 381 ? 15.965 -5.216 -20.458 1.00 93.31 381 LEU A C 1
ATOM 2998 O O . LEU A 1 381 ? 15.977 -5.743 -19.345 1.00 93.31 381 LEU A O 1
ATOM 3002 N N . ASN A 1 382 ? 17.074 -5.078 -21.188 1.00 93.81 382 ASN A N 1
ATOM 3003 C CA . ASN A 1 382 ? 18.390 -5.509 -20.718 1.00 93.81 382 ASN A CA 1
ATOM 3004 C C . ASN A 1 382 ? 18.843 -4.714 -19.486 1.00 93.81 382 ASN A C 1
ATOM 3006 O O . ASN A 1 382 ? 19.355 -5.307 -18.539 1.00 93.81 382 ASN A O 1
ATOM 3010 N N . LEU A 1 383 ? 18.613 -3.397 -19.475 1.00 93.75 383 LEU A N 1
ATOM 3011 C CA . LEU A 1 383 ? 18.939 -2.529 -18.341 1.00 93.75 383 LEU A CA 1
ATOM 3012 C C . LEU A 1 383 ? 18.084 -2.858 -17.109 1.00 93.75 383 LEU A C 1
ATOM 3014 O O . LEU A 1 383 ? 18.617 -2.963 -16.006 1.00 93.75 383 LEU A O 1
ATOM 3018 N N . ILE A 1 384 ? 16.778 -3.097 -17.295 1.00 93.62 384 ILE A N 1
ATOM 3019 C CA . ILE A 1 384 ? 15.878 -3.551 -16.220 1.00 93.62 384 ILE A CA 1
ATOM 3020 C C . ILE A 1 384 ? 16.406 -4.849 -15.605 1.00 93.62 384 ILE A C 1
ATOM 3022 O O . ILE A 1 384 ? 16.505 -4.967 -14.384 1.00 93.62 384 ILE A O 1
ATOM 3026 N N . LYS A 1 385 ? 16.762 -5.821 -16.454 1.00 91.88 385 LYS A N 1
ATOM 3027 C CA . LYS A 1 385 ? 17.288 -7.112 -16.011 1.00 91.88 385 LYS A CA 1
ATOM 3028 C C . LYS A 1 385 ? 18.581 -6.948 -15.208 1.00 91.88 385 LYS A C 1
ATOM 3030 O O . LYS A 1 385 ? 18.704 -7.545 -14.144 1.00 91.88 385 LYS A O 1
ATOM 3035 N N . GLN A 1 386 ? 19.508 -6.128 -15.701 1.00 91.69 386 GLN A N 1
ATOM 3036 C CA . GLN A 1 386 ? 20.770 -5.848 -15.017 1.00 91.69 386 GLN A CA 1
ATOM 3037 C C . GLN A 1 386 ? 20.523 -5.294 -13.603 1.00 91.69 386 GLN A C 1
ATOM 3039 O O . GLN A 1 386 ? 21.073 -5.818 -12.638 1.00 91.69 386 GLN A O 1
ATOM 3044 N N . MET A 1 387 ? 19.596 -4.341 -13.460 1.00 91.25 387 MET A N 1
ATOM 3045 C CA . MET A 1 387 ? 19.265 -3.768 -12.152 1.00 91.25 387 MET A CA 1
ATOM 3046 C C . MET A 1 387 ? 18.613 -4.761 -11.191 1.00 91.25 387 MET A C 1
ATOM 3048 O O . MET A 1 387 ? 18.900 -4.749 -9.997 1.00 91.25 387 MET A O 1
ATOM 3052 N N . VAL A 1 388 ? 17.742 -5.633 -11.690 1.00 89.88 388 VAL A N 1
ATOM 3053 C CA . VAL A 1 388 ? 17.129 -6.701 -10.888 1.00 89.88 388 VAL A CA 1
ATOM 3054 C C . VAL A 1 388 ? 18.186 -7.640 -10.310 1.00 89.88 388 VAL A C 1
ATOM 3056 O O . VAL A 1 388 ? 18.094 -8.021 -9.141 1.00 89.88 388 VAL A O 1
ATOM 3059 N N . ASP A 1 389 ? 19.199 -8.000 -11.101 1.00 87.75 389 ASP A N 1
ATOM 3060 C CA . ASP A 1 389 ? 20.278 -8.879 -10.648 1.00 87.75 389 ASP A CA 1
ATOM 3061 C C . ASP A 1 389 ? 21.057 -8.257 -9.464 1.00 87.75 389 ASP A C 1
ATOM 3063 O O . ASP A 1 389 ? 21.538 -8.996 -8.600 1.00 87.75 389 ASP A O 1
ATOM 3067 N N . ASN A 1 390 ? 21.070 -6.921 -9.318 1.00 84.94 390 ASN A N 1
ATOM 3068 C CA . ASN A 1 390 ? 21.676 -6.241 -8.163 1.00 84.94 390 ASN A CA 1
ATOM 3069 C C . ASN A 1 390 ? 21.023 -6.597 -6.830 1.00 84.94 390 ASN A C 1
ATOM 3071 O O . ASN A 1 390 ? 21.715 -6.635 -5.818 1.00 84.94 390 ASN A O 1
ATOM 3075 N N . VAL A 1 391 ? 19.715 -6.874 -6.797 1.00 84.50 391 VAL A N 1
ATOM 3076 C CA . VAL A 1 391 ? 19.016 -7.248 -5.550 1.00 84.50 391 VAL A CA 1
ATOM 3077 C C . VAL A 1 391 ? 19.583 -8.552 -4.981 1.00 84.50 391 VAL A C 1
ATOM 3079 O O . VAL A 1 391 ? 19.555 -8.785 -3.774 1.00 84.50 391 VAL A O 1
ATOM 3082 N N . ARG A 1 392 ? 20.147 -9.399 -5.847 1.00 85.00 392 ARG A N 1
ATOM 3083 C CA . ARG A 1 392 ? 20.754 -10.682 -5.479 1.00 85.00 392 ARG A CA 1
ATOM 3084 C C . ARG A 1 392 ? 22.243 -10.575 -5.174 1.00 85.00 392 ARG A C 1
ATOM 3086 O O . ARG A 1 392 ? 22.816 -11.562 -4.719 1.00 85.00 392 ARG A O 1
ATOM 3093 N N . ALA A 1 393 ? 22.861 -9.419 -5.407 1.00 87.44 393 ALA A N 1
ATOM 3094 C CA . ALA A 1 393 ? 24.268 -9.208 -5.113 1.00 87.44 393 ALA A CA 1
ATOM 3095 C C . ALA A 1 393 ? 24.548 -9.297 -3.603 1.00 87.44 393 ALA A C 1
ATOM 3097 O O . ALA A 1 393 ? 23.679 -9.028 -2.761 1.00 87.44 393 ALA A O 1
ATOM 3098 N N . ASP A 1 394 ? 25.789 -9.655 -3.270 1.00 86.94 394 ASP A N 1
ATOM 3099 C CA . ASP A 1 394 ? 26.286 -9.626 -1.891 1.00 86.94 394 ASP A CA 1
ATOM 3100 C C . ASP A 1 394 ? 26.392 -8.181 -1.375 1.00 86.94 394 ASP A C 1
ATOM 3102 O O . ASP A 1 394 ? 26.048 -7.903 -0.228 1.00 86.94 394 ASP A O 1
ATOM 3106 N N . ASP A 1 395 ? 26.796 -7.249 -2.247 1.00 89.38 395 ASP A N 1
ATOM 3107 C CA . ASP A 1 395 ? 26.815 -5.805 -1.988 1.00 89.38 395 ASP A CA 1
ATOM 3108 C C . ASP A 1 395 ? 25.874 -5.078 -2.962 1.00 89.38 395 ASP A C 1
ATOM 3110 O O . ASP A 1 395 ? 26.265 -4.645 -4.051 1.00 89.38 395 ASP A O 1
ATOM 3114 N N . VAL A 1 396 ? 24.607 -4.956 -2.555 1.00 89.88 396 VAL A N 1
ATOM 3115 C CA . VAL A 1 396 ? 23.548 -4.292 -3.336 1.00 89.88 396 VAL A CA 1
ATOM 3116 C C . VAL A 1 396 ? 23.883 -2.820 -3.589 1.00 89.88 396 VAL A C 1
ATOM 3118 O O . VAL A 1 396 ? 23.605 -2.300 -4.668 1.00 89.88 396 VAL A O 1
ATOM 3121 N N . ASN A 1 397 ? 24.521 -2.145 -2.627 1.00 87.31 397 ASN A N 1
ATOM 3122 C CA . ASN A 1 397 ? 24.893 -0.739 -2.757 1.00 87.31 397 ASN A CA 1
ATOM 3123 C C . ASN A 1 397 ? 25.978 -0.538 -3.824 1.00 87.31 397 ASN A C 1
ATOM 3125 O O . ASN A 1 397 ? 25.851 0.347 -4.674 1.00 87.31 397 ASN A O 1
ATOM 3129 N N . ALA A 1 398 ? 27.021 -1.372 -3.820 1.00 88.94 398 ALA A N 1
ATOM 3130 C CA . ALA A 1 398 ? 28.048 -1.338 -4.857 1.00 88.94 398 ALA A CA 1
ATOM 3131 C C . ALA A 1 398 ? 27.479 -1.692 -6.241 1.00 88.94 398 ALA A C 1
ATOM 3133 O O . ALA A 1 398 ? 27.796 -1.011 -7.219 1.00 88.94 398 ALA A O 1
ATOM 3134 N N . ALA A 1 399 ? 26.612 -2.706 -6.318 1.00 90.81 399 ALA A N 1
ATOM 3135 C CA . ALA A 1 399 ? 25.981 -3.140 -7.562 1.00 90.81 399 ALA A CA 1
ATOM 3136 C C . ALA A 1 399 ? 25.080 -2.042 -8.164 1.00 90.81 399 ALA A C 1
ATOM 3138 O O . ALA A 1 399 ? 25.279 -1.635 -9.308 1.00 90.81 399 ALA A O 1
ATOM 3139 N N . PHE A 1 400 ? 24.196 -1.447 -7.355 1.00 88.94 400 PHE A N 1
ATOM 3140 C CA . PHE A 1 400 ? 23.355 -0.317 -7.764 1.00 88.94 400 PHE A CA 1
ATOM 3141 C C . PHE A 1 400 ? 24.182 0.873 -8.270 1.00 88.94 400 PHE A C 1
ATOM 3143 O O . PHE A 1 400 ? 23.875 1.469 -9.304 1.00 88.94 400 PHE A O 1
ATOM 3150 N N . ARG A 1 401 ? 25.266 1.217 -7.562 1.00 85.75 401 ARG A N 1
ATOM 3151 C CA . ARG A 1 401 ? 26.167 2.305 -7.962 1.00 85.75 401 ARG A CA 1
ATOM 3152 C C . ARG A 1 401 ? 26.886 2.004 -9.276 1.00 85.75 401 ARG A C 1
ATOM 3154 O O . ARG A 1 401 ? 27.077 2.912 -10.086 1.00 85.75 401 ARG A O 1
ATOM 3161 N N . SER A 1 402 ? 27.302 0.757 -9.479 1.00 89.31 402 SER A N 1
ATOM 3162 C CA . SER A 1 402 ? 27.928 0.308 -10.723 1.00 89.31 402 SER A CA 1
ATOM 3163 C C . SER A 1 402 ? 26.981 0.481 -11.910 1.00 89.31 402 SER A C 1
ATOM 3165 O O . SER A 1 402 ? 27.367 1.074 -12.921 1.00 89.31 402 SER A O 1
ATOM 3167 N N . ASP A 1 403 ? 25.730 0.047 -11.768 1.00 88.94 403 ASP A N 1
ATOM 3168 C CA . ASP A 1 403 ? 24.709 0.189 -12.807 1.00 88.94 403 ASP A CA 1
ATOM 3169 C C . ASP A 1 403 ? 24.397 1.648 -13.108 1.00 88.94 403 ASP A C 1
ATOM 3171 O O . ASP A 1 403 ? 24.426 2.052 -14.269 1.00 88.94 403 ASP A O 1
ATOM 3175 N N . LEU A 1 404 ? 24.195 2.468 -12.074 1.00 86.00 404 LEU A N 1
ATOM 3176 C CA . LEU A 1 404 ? 23.947 3.897 -12.244 1.00 86.00 404 LEU A CA 1
ATOM 3177 C C . LEU A 1 404 ? 25.074 4.574 -13.037 1.00 86.00 404 LEU A C 1
ATOM 3179 O O . LEU A 1 404 ? 24.813 5.264 -14.022 1.00 86.00 404 LEU A O 1
ATOM 3183 N N . ASN A 1 405 ? 26.334 4.337 -12.655 1.00 85.81 405 ASN A N 1
ATOM 3184 C CA . ASN A 1 405 ? 27.490 4.888 -13.367 1.00 85.81 405 ASN A CA 1
ATOM 3185 C C . ASN A 1 405 ? 27.558 4.390 -14.813 1.00 85.81 405 ASN A C 1
ATOM 3187 O O . ASN A 1 405 ? 27.846 5.169 -15.721 1.00 85.81 405 ASN A O 1
ATOM 3191 N N . THR A 1 406 ? 27.277 3.105 -15.026 1.00 89.69 406 THR A N 1
ATOM 3192 C CA . THR A 1 406 ? 27.274 2.494 -16.357 1.00 89.69 406 THR A CA 1
ATOM 3193 C C . THR A 1 406 ? 26.208 3.135 -17.238 1.00 89.69 406 THR A C 1
ATOM 3195 O O . THR A 1 406 ? 26.501 3.529 -18.363 1.00 89.69 406 THR A O 1
ATOM 3198 N N . PHE A 1 407 ? 24.987 3.311 -16.733 1.00 89.81 407 PHE A N 1
ATOM 3199 C CA . PHE A 1 407 ? 23.864 3.810 -17.528 1.00 89.81 407 PHE A CA 1
ATOM 3200 C C . PHE A 1 407 ? 24.025 5.300 -17.826 1.00 89.81 407 PHE A C 1
ATOM 3202 O O . PHE A 1 407 ? 23.763 5.739 -18.944 1.00 89.81 407 PHE A O 1
ATOM 3209 N N . VAL A 1 408 ? 24.554 6.073 -16.874 1.00 86.00 408 VAL A N 1
ATOM 3210 C CA . VAL A 1 408 ? 24.925 7.476 -17.099 1.00 86.00 408 VAL A CA 1
ATOM 3211 C C . VAL A 1 408 ? 26.046 7.594 -18.128 1.00 86.00 408 VAL A C 1
ATOM 3213 O O . VAL A 1 408 ? 25.986 8.465 -18.994 1.00 86.00 408 VAL A O 1
ATOM 3216 N N . ALA A 1 409 ? 27.061 6.728 -18.076 1.00 88.44 409 ALA A N 1
ATOM 3217 C CA . ALA A 1 409 ? 28.129 6.722 -19.071 1.00 88.44 409 ALA A CA 1
ATOM 3218 C C . ALA A 1 409 ? 27.601 6.354 -20.466 1.00 88.44 409 ALA A C 1
ATOM 3220 O O . ALA A 1 409 ? 27.945 7.022 -21.440 1.00 88.44 409 ALA A O 1
ATOM 3221 N N . LEU A 1 410 ? 26.720 5.352 -20.566 1.00 90.56 410 LEU A N 1
ATOM 3222 C CA . LEU A 1 410 ? 26.039 4.986 -21.813 1.00 90.56 410 LEU A CA 1
ATOM 3223 C C . LEU A 1 410 ? 25.232 6.162 -22.372 1.00 90.56 410 LEU A C 1
ATOM 3225 O O . LEU A 1 410 ? 25.380 6.500 -23.547 1.00 90.56 410 LEU A O 1
ATOM 3229 N N . TYR A 1 411 ? 24.458 6.836 -21.520 1.00 89.62 411 TYR A N 1
ATOM 3230 C CA . TYR A 1 411 ? 23.711 8.034 -21.887 1.00 89.62 411 TYR A CA 1
ATOM 3231 C C . TYR A 1 411 ? 24.638 9.149 -22.398 1.00 89.62 411 TYR A C 1
ATOM 3233 O O . TYR A 1 411 ? 24.415 9.680 -23.484 1.00 89.62 411 TYR A O 1
ATOM 3241 N N . LYS A 1 412 ? 25.718 9.474 -21.668 1.00 87.81 412 LYS A N 1
ATOM 3242 C CA . LYS A 1 412 ? 26.697 10.504 -22.069 1.00 87.81 412 LYS A CA 1
ATOM 3243 C C . LYS A 1 412 ? 27.378 10.161 -23.394 1.00 87.81 412 LYS A C 1
ATOM 3245 O O . LYS A 1 412 ? 27.542 11.037 -24.239 1.00 87.81 412 LYS A O 1
ATOM 3250 N N . ASN A 1 413 ? 27.733 8.896 -23.605 1.00 90.81 413 ASN A N 1
ATOM 3251 C CA . ASN A 1 413 ? 28.332 8.439 -24.857 1.00 90.81 413 ASN A CA 1
ATOM 3252 C C . ASN A 1 413 ? 27.368 8.618 -26.033 1.00 90.81 413 ASN A C 1
ATOM 3254 O O . ASN A 1 413 ? 27.759 9.176 -27.053 1.00 90.81 413 ASN A O 1
ATOM 3258 N N . LYS A 1 414 ? 26.101 8.218 -25.875 1.00 91.00 414 LYS A N 1
ATOM 3259 C CA . LYS A 1 414 ? 25.081 8.397 -26.916 1.00 91.00 414 LYS A CA 1
ATOM 3260 C C . LYS A 1 414 ? 24.732 9.862 -27.159 1.00 91.00 414 LYS A C 1
ATOM 3262 O O . LYS A 1 414 ? 24.476 10.239 -28.296 1.00 91.00 414 LYS A O 1
ATOM 3267 N N . MET A 1 415 ? 24.763 10.693 -26.123 1.00 88.19 415 MET A N 1
ATOM 3268 C CA . MET A 1 415 ? 24.574 12.137 -26.247 1.00 88.19 415 MET A CA 1
ATOM 3269 C C . MET A 1 415 ? 25.712 12.809 -27.034 1.00 88.19 415 MET A C 1
ATOM 3271 O O . MET A 1 415 ? 25.458 13.745 -27.785 1.00 88.19 415 MET A O 1
ATOM 3275 N N . ASN A 1 416 ? 26.950 12.329 -26.885 1.00 88.50 416 ASN A N 1
ATOM 3276 C CA . ASN A 1 416 ? 28.122 12.868 -27.584 1.00 88.50 416 ASN A CA 1
ATOM 3277 C C . ASN A 1 416 ? 28.348 12.254 -28.976 1.00 88.50 416 ASN A C 1
ATOM 3279 O O . ASN A 1 416 ? 29.130 12.790 -29.764 1.00 88.50 416 ASN A O 1
ATOM 3283 N N . ASP A 1 417 ? 27.693 11.137 -29.285 1.00 90.44 417 ASP A N 1
ATOM 3284 C CA . ASP A 1 417 ? 27.750 10.515 -30.603 1.00 90.44 417 ASP A CA 1
ATOM 3285 C C . ASP A 1 417 ? 27.000 11.349 -31.655 1.00 90.44 417 ASP A C 1
ATOM 3287 O O . ASP A 1 417 ? 25.915 11.884 -31.417 1.00 90.44 417 ASP A O 1
ATOM 3291 N N . MET A 1 418 ? 27.576 11.445 -32.855 1.00 81.56 418 MET A N 1
ATOM 3292 C CA . MET A 1 418 ? 27.039 12.287 -33.926 1.00 81.56 418 MET A CA 1
ATOM 3293 C C . MET A 1 418 ? 25.675 11.821 -34.447 1.00 81.56 418 MET A C 1
ATOM 3295 O O . MET A 1 418 ? 24.919 12.653 -34.955 1.00 81.56 418 MET A O 1
ATOM 3299 N N . GLN A 1 419 ? 25.358 10.526 -34.348 1.00 83.25 419 GLN A N 1
ATOM 3300 C CA . GLN A 1 419 ? 24.089 9.969 -34.810 1.00 83.25 419 GLN A CA 1
ATOM 3301 C C . GLN A 1 419 ? 23.040 9.992 -33.695 1.00 83.25 419 GLN A C 1
ATOM 3303 O O . GLN A 1 419 ? 21.959 10.548 -33.896 1.00 83.25 419 GLN A O 1
ATOM 3308 N N . SER A 1 420 ? 23.344 9.448 -32.513 1.00 85.25 420 SER A N 1
ATOM 3309 C CA . SER A 1 420 ? 22.364 9.374 -31.420 1.00 85.25 420 SER A CA 1
ATOM 3310 C C . SER A 1 420 ? 22.175 10.687 -30.662 1.00 85.25 420 SER A C 1
ATOM 3312 O O . SER A 1 420 ? 21.062 10.960 -30.218 1.00 85.25 420 SER A O 1
ATOM 3314 N N . GLY A 1 421 ? 23.190 11.552 -30.584 1.00 85.06 421 GLY A N 1
ATOM 3315 C CA . GLY A 1 421 ? 23.119 12.835 -29.871 1.00 85.06 421 GLY A CA 1
ATOM 3316 C C . GLY A 1 421 ? 22.179 13.859 -30.511 1.00 85.06 421 GLY A C 1
ATOM 3317 O O . GLY A 1 421 ? 21.897 14.904 -29.933 1.00 85.06 421 GLY A O 1
ATOM 3318 N N . GLN A 1 422 ? 21.675 13.567 -31.714 1.00 86.81 422 GLN A N 1
ATOM 3319 C CA . GLN A 1 422 ? 20.678 14.387 -32.403 1.00 86.81 422 GLN A CA 1
ATOM 3320 C C . GLN A 1 422 ? 19.239 13.981 -32.104 1.00 86.81 422 GLN A C 1
ATOM 3322 O O . GLN A 1 422 ? 18.314 14.709 -32.471 1.00 86.81 422 GLN A O 1
ATOM 3327 N N . LEU A 1 423 ? 19.041 12.825 -31.471 1.00 90.06 423 LEU A N 1
ATOM 3328 C CA . LEU A 1 423 ? 17.719 12.337 -31.121 1.00 90.06 423 LEU A CA 1
ATOM 3329 C C . LEU A 1 423 ? 17.175 13.144 -29.942 1.00 90.06 423 LEU A C 1
ATOM 3331 O O . LEU A 1 423 ? 17.895 13.449 -28.994 1.00 90.06 423 LEU A O 1
ATOM 3335 N N . ALA A 1 424 ? 15.877 13.445 -29.964 1.00 86.88 424 ALA A N 1
ATOM 3336 C CA . ALA A 1 424 ? 15.235 14.304 -28.968 1.00 86.88 424 ALA A CA 1
ATOM 3337 C C . ALA A 1 424 ? 15.406 13.783 -27.533 1.00 86.88 424 ALA A C 1
ATOM 3339 O O . ALA A 1 424 ? 15.374 14.569 -26.590 1.00 86.88 424 ALA A O 1
ATOM 3340 N N . ARG A 1 425 ? 15.562 12.466 -27.377 1.00 87.50 425 ARG A N 1
ATOM 3341 C CA . ARG A 1 425 ? 15.706 11.761 -26.099 1.00 87.50 425 ARG A CA 1
ATOM 3342 C C . ARG A 1 425 ? 17.114 11.811 -25.490 1.00 87.50 425 ARG A C 1
ATOM 3344 O O . ARG A 1 425 ? 17.286 11.390 -24.355 1.00 87.50 425 ARG A O 1
ATOM 3351 N N . TYR A 1 426 ? 18.104 12.335 -26.215 1.00 87.94 426 TYR A N 1
ATOM 3352 C CA . TYR A 1 426 ? 19.473 12.533 -25.732 1.00 87.94 426 TYR A CA 1
ATOM 3353 C C . TYR A 1 426 ? 19.784 14.031 -25.667 1.00 87.94 426 TYR A C 1
ATOM 3355 O O . TYR A 1 426 ? 20.340 14.614 -26.593 1.00 87.94 426 TYR A O 1
ATOM 3363 N N . ASN A 1 427 ? 19.381 14.682 -24.572 1.00 76.88 427 ASN A N 1
ATOM 3364 C CA . ASN A 1 427 ? 19.539 16.124 -24.393 1.00 76.88 427 ASN A CA 1
ATOM 3365 C C . ASN A 1 427 ? 19.801 16.485 -22.921 1.00 76.88 427 ASN A C 1
ATOM 3367 O O . ASN A 1 427 ? 18.978 16.222 -22.046 1.00 76.88 427 ASN A O 1
ATOM 3371 N N . ALA A 1 428 ? 20.928 17.152 -22.656 1.00 67.19 428 ALA A N 1
ATOM 3372 C CA . ALA A 1 428 ? 21.362 17.525 -21.307 1.00 67.19 428 ALA A CA 1
ATOM 3373 C C . ALA A 1 428 ? 20.380 18.442 -20.544 1.00 67.19 428 ALA A C 1
ATOM 3375 O O . ALA A 1 428 ? 20.305 18.367 -19.323 1.00 67.19 428 ALA A O 1
ATOM 3376 N N . TYR A 1 429 ? 19.607 19.282 -21.239 1.00 62.91 429 TYR A N 1
ATOM 3377 C CA . TYR A 1 429 ? 18.705 20.268 -20.623 1.00 62.91 429 TYR A CA 1
ATOM 3378 C C . TYR A 1 429 ? 17.308 19.728 -20.312 1.00 62.91 429 TYR A C 1
ATOM 3380 O O . TYR A 1 429 ? 16.571 20.338 -19.542 1.00 62.91 429 TYR A O 1
ATOM 3388 N N . THR A 1 430 ? 16.923 18.616 -20.936 1.00 61.56 430 THR A N 1
ATOM 3389 C CA . THR A 1 430 ? 15.588 18.007 -20.772 1.00 61.56 430 THR A CA 1
ATOM 3390 C C . THR A 1 430 ? 15.652 16.614 -20.158 1.00 61.56 430 THR A C 1
ATOM 3392 O O . THR A 1 430 ? 14.618 15.982 -19.954 1.00 61.56 430 THR A O 1
ATOM 3395 N N . SER A 1 431 ? 16.860 16.153 -19.821 1.00 66.75 431 SER A N 1
ATOM 3396 C CA . SER A 1 431 ? 17.059 14.875 -19.160 1.00 66.75 431 SER A CA 1
ATOM 3397 C C . SER A 1 431 ? 16.529 14.896 -17.733 1.00 66.75 431 SER A C 1
ATOM 3399 O O . SER A 1 431 ? 16.831 15.771 -16.918 1.00 66.75 431 SER A O 1
ATOM 3401 N N . SER A 1 432 ? 15.773 13.851 -17.422 1.00 64.62 432 SER A N 1
ATOM 3402 C CA . SER A 1 432 ? 15.248 13.580 -16.090 1.00 64.62 432 SER A CA 1
ATOM 3403 C C . SER A 1 432 ? 16.331 13.131 -15.102 1.00 64.62 432 SER A C 1
ATOM 3405 O O . SER A 1 432 ? 16.110 13.206 -13.892 1.00 64.62 432 SER A O 1
ATOM 3407 N N . TRP A 1 433 ? 17.514 12.732 -15.594 1.00 67.06 433 TRP A N 1
ATOM 3408 C CA . TRP A 1 433 ? 18.667 12.372 -14.766 1.00 67.06 433 TRP A CA 1
ATOM 3409 C C . TRP A 1 433 ? 19.107 13.505 -13.828 1.00 67.06 433 TRP A C 1
ATOM 3411 O O . TRP A 1 433 ? 19.498 13.228 -12.696 1.00 67.06 433 TRP A O 1
ATOM 3421 N N . VAL A 1 434 ? 18.999 14.769 -14.261 1.00 54.00 434 VAL A N 1
ATOM 3422 C CA . VAL A 1 434 ? 19.528 15.945 -13.537 1.00 54.00 434 VAL A CA 1
ATOM 3423 C C . VAL A 1 434 ? 18.847 16.164 -12.179 1.00 54.00 434 VAL A C 1
ATOM 3425 O O . VAL A 1 434 ? 19.455 16.701 -11.257 1.00 54.00 434 VAL A O 1
ATOM 3428 N N . ASN A 1 435 ? 17.595 15.717 -12.027 1.00 56.09 435 ASN A N 1
ATOM 3429 C CA . ASN A 1 435 ? 16.726 16.129 -10.919 1.00 56.09 435 ASN A CA 1
ATOM 3430 C C . ASN A 1 435 ? 16.166 14.971 -10.076 1.00 56.09 435 ASN A C 1
ATOM 3432 O O . ASN A 1 435 ? 15.273 15.200 -9.259 1.00 56.09 435 ASN A O 1
ATOM 3436 N N . GLN A 1 436 ? 16.648 13.734 -10.249 1.00 66.38 436 GLN A N 1
ATOM 3437 C CA . GLN A 1 436 ? 16.103 12.572 -9.533 1.00 66.38 436 GLN A CA 1
ATOM 3438 C C . GLN A 1 436 ? 17.092 11.968 -8.534 1.00 66.38 436 GLN A C 1
ATOM 3440 O O . GLN A 1 436 ? 18.174 11.506 -8.888 1.00 66.38 436 GLN A O 1
ATOM 3445 N N . ASN A 1 437 ? 16.683 11.929 -7.262 1.00 76.19 437 ASN A N 1
ATOM 3446 C CA . ASN A 1 437 ? 17.404 11.243 -6.192 1.00 76.19 437 ASN A CA 1
ATOM 3447 C C . ASN A 1 437 ? 16.883 9.804 -6.036 1.00 76.19 437 ASN A C 1
ATOM 3449 O O . ASN A 1 437 ? 16.105 9.496 -5.130 1.00 76.19 437 ASN A O 1
ATOM 3453 N N . TYR A 1 438 ? 17.310 8.924 -6.941 1.00 79.44 438 TYR A N 1
ATOM 3454 C CA . TYR A 1 438 ? 16.885 7.522 -6.962 1.00 79.44 438 TYR A CA 1
ATOM 3455 C C . TYR A 1 438 ? 17.288 6.739 -5.707 1.00 79.44 438 TYR A C 1
ATOM 3457 O O . TYR A 1 438 ? 16.547 5.860 -5.275 1.00 79.44 438 TYR A O 1
ATOM 3465 N N . ALA A 1 439 ? 18.425 7.077 -5.090 1.00 81.50 439 ALA A N 1
ATOM 3466 C CA . ALA A 1 439 ? 18.860 6.423 -3.860 1.00 81.50 439 ALA A CA 1
ATOM 3467 C C . ALA A 1 439 ? 17.942 6.760 -2.679 1.00 81.50 439 ALA A C 1
ATOM 3469 O O . ALA A 1 439 ? 17.573 5.878 -1.909 1.00 81.50 439 ALA A O 1
ATOM 3470 N N . SER A 1 440 ? 17.508 8.019 -2.564 1.00 80.88 440 SER A N 1
ATOM 3471 C CA . SER A 1 440 ? 16.507 8.405 -1.567 1.00 80.88 440 SER A CA 1
ATOM 3472 C C . SER A 1 440 ? 15.162 7.733 -1.826 1.00 80.88 440 SER A C 1
ATOM 3474 O O . SER A 1 440 ? 14.512 7.301 -0.879 1.00 80.88 440 SER A O 1
ATOM 3476 N N . ASP A 1 441 ? 14.749 7.611 -3.087 1.00 81.62 441 ASP A N 1
ATOM 3477 C CA . ASP A 1 441 ? 13.511 6.919 -3.433 1.00 81.62 441 ASP A CA 1
ATOM 3478 C C . ASP A 1 441 ? 13.534 5.433 -3.044 1.00 81.62 441 ASP A C 1
ATOM 3480 O O . ASP A 1 441 ? 12.614 4.942 -2.388 1.00 81.62 441 ASP A O 1
ATOM 3484 N N . TRP A 1 442 ? 14.627 4.741 -3.367 1.00 85.94 442 TRP A N 1
ATOM 3485 C CA . TRP A 1 442 ? 14.868 3.369 -2.935 1.00 85.94 442 TRP A CA 1
ATOM 3486 C C . TRP A 1 442 ? 14.904 3.239 -1.410 1.00 85.94 442 TRP A C 1
ATOM 3488 O O . TRP A 1 442 ? 14.196 2.409 -0.849 1.00 85.94 442 TRP A O 1
ATOM 3498 N N . ASN A 1 443 ? 15.669 4.090 -0.722 1.00 86.38 443 ASN A N 1
ATOM 3499 C CA . ASN A 1 443 ? 15.796 4.024 0.733 1.00 86.38 443 ASN A CA 1
ATOM 3500 C C . ASN A 1 443 ? 14.459 4.279 1.433 1.00 86.38 443 ASN A C 1
ATOM 3502 O O . ASN A 1 443 ? 14.146 3.583 2.392 1.00 86.38 443 ASN A O 1
ATOM 3506 N N . ARG A 1 444 ? 13.638 5.224 0.947 1.00 83.44 444 ARG A N 1
ATOM 3507 C CA . ARG A 1 444 ? 12.277 5.432 1.473 1.00 83.44 444 ARG A CA 1
ATOM 3508 C C . ARG A 1 444 ? 11.428 4.170 1.339 1.00 83.44 444 ARG A C 1
ATOM 3510 O O . ARG A 1 444 ? 10.742 3.817 2.289 1.00 83.44 444 ARG A O 1
ATOM 3517 N N . PHE A 1 445 ? 11.513 3.487 0.199 1.00 85.56 445 PHE A N 1
ATOM 3518 C CA . PHE A 1 445 ? 10.817 2.222 -0.022 1.00 85.56 445 PHE A CA 1
ATOM 3519 C C . PHE A 1 445 ? 11.326 1.095 0.897 1.00 85.56 445 PHE A C 1
ATOM 3521 O O . PHE A 1 445 ? 10.525 0.375 1.485 1.00 85.56 445 PHE A O 1
ATOM 3528 N N . ILE A 1 446 ? 12.641 0.954 1.077 1.00 86.56 446 ILE A N 1
ATOM 3529 C CA . ILE A 1 446 ? 13.209 -0.050 1.992 1.00 86.56 446 ILE A CA 1
ATOM 3530 C C . ILE A 1 446 ? 12.821 0.241 3.443 1.00 86.56 446 ILE A C 1
ATOM 3532 O O . ILE A 1 446 ? 12.471 -0.678 4.176 1.00 86.56 446 ILE A O 1
ATOM 3536 N N . HIS A 1 447 ? 12.815 1.511 3.852 1.00 80.75 447 HIS A N 1
ATOM 3537 C CA . HIS A 1 447 ? 12.334 1.898 5.175 1.00 80.75 447 HIS A CA 1
ATOM 3538 C C . HIS A 1 447 ? 10.848 1.597 5.369 1.00 80.75 447 HIS A C 1
ATOM 3540 O O . HIS A 1 447 ? 10.482 1.164 6.456 1.00 80.75 447 HIS A O 1
ATOM 3546 N N . SER A 1 448 ? 9.998 1.797 4.354 1.00 77.88 448 SER A N 1
ATOM 3547 C CA . SER A 1 448 ? 8.578 1.449 4.471 1.00 77.88 448 SER A CA 1
ATOM 3548 C C . SER A 1 448 ? 8.355 -0.063 4.509 1.00 77.88 448 SER A C 1
ATOM 3550 O O . SER A 1 448 ? 7.532 -0.525 5.289 1.00 77.88 448 SER A O 1
ATOM 3552 N N . LEU A 1 449 ? 9.095 -0.832 3.703 1.00 79.81 449 LEU A N 1
ATOM 3553 C CA . LEU A 1 449 ? 8.913 -2.281 3.595 1.00 79.81 449 LEU A CA 1
ATOM 3554 C C . LEU A 1 449 ? 9.517 -3.043 4.786 1.00 79.81 449 LEU A C 1
ATOM 3556 O O . LEU A 1 449 ? 8.883 -3.931 5.335 1.00 79.81 449 LEU A O 1
ATOM 3560 N N . SER A 1 450 ? 10.728 -2.685 5.213 1.00 75.88 450 SER A N 1
ATOM 3561 C CA . SER A 1 450 ? 11.522 -3.457 6.180 1.00 75.88 450 SER A CA 1
ATOM 3562 C C . SER A 1 450 ? 11.840 -2.663 7.451 1.00 75.88 450 SER A C 1
ATOM 3564 O O . SER A 1 450 ? 12.909 -2.834 8.036 1.00 75.88 450 SER A O 1
ATOM 3566 N N . SER A 1 451 ? 10.924 -1.794 7.895 1.00 62.94 451 SER A N 1
ATOM 3567 C CA . SER A 1 451 ? 11.124 -0.879 9.037 1.00 62.94 451 SER A CA 1
ATOM 3568 C C . SER A 1 451 ? 11.634 -1.556 10.320 1.00 62.94 451 SER A C 1
ATOM 3570 O O . SER A 1 451 ? 12.361 -0.930 11.088 1.00 62.94 451 SER A O 1
ATOM 3572 N N . THR A 1 452 ? 11.304 -2.832 10.535 1.00 55.59 452 THR A N 1
ATOM 3573 C CA . THR A 1 452 ? 11.683 -3.622 11.718 1.00 55.59 452 THR A CA 1
ATOM 3574 C C . THR A 1 452 ? 12.732 -4.706 11.442 1.00 55.59 452 THR A C 1
ATOM 3576 O O . THR A 1 452 ? 13.212 -5.344 12.380 1.00 55.59 452 THR A O 1
ATOM 3579 N N . ASN A 1 453 ? 13.134 -4.922 10.184 1.00 73.69 453 ASN A N 1
ATOM 3580 C CA . ASN A 1 453 ? 14.116 -5.944 9.816 1.00 73.69 453 ASN A CA 1
ATOM 3581 C C . ASN A 1 453 ? 15.502 -5.318 9.611 1.00 73.69 453 ASN A C 1
ATOM 3583 O O . ASN A 1 453 ? 15.876 -4.912 8.510 1.00 73.69 453 ASN A O 1
ATOM 3587 N N . GLN A 1 454 ? 16.304 -5.291 10.679 1.00 75.31 454 GLN A N 1
ATOM 3588 C CA . GLN A 1 454 ? 17.641 -4.693 10.649 1.00 75.31 454 GLN A CA 1
ATOM 3589 C C . GLN A 1 454 ? 18.581 -5.349 9.623 1.00 75.31 454 GLN A C 1
ATOM 3591 O O . GLN A 1 454 ? 19.462 -4.675 9.088 1.00 75.31 454 GLN A O 1
ATOM 3596 N N . ASN A 1 455 ? 18.404 -6.639 9.316 1.00 83.06 455 ASN A N 1
ATOM 3597 C CA . ASN A 1 455 ? 19.217 -7.317 8.304 1.00 83.06 455 ASN A CA 1
ATOM 3598 C C . ASN A 1 455 ? 18.917 -6.775 6.903 1.00 83.06 455 ASN A C 1
ATOM 3600 O O . ASN A 1 455 ? 19.851 -6.486 6.152 1.00 83.06 455 ASN A O 1
ATOM 3604 N N . ASP A 1 456 ? 17.638 -6.571 6.581 1.00 81.25 456 ASP A N 1
ATOM 3605 C CA . ASP A 1 456 ? 17.228 -5.954 5.318 1.00 81.25 456 ASP A CA 1
ATOM 3606 C C 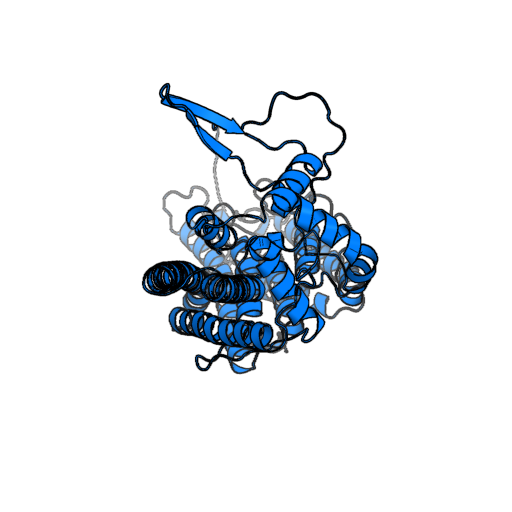. ASP A 1 456 ? 17.710 -4.504 5.236 1.00 81.25 456 ASP A C 1
ATOM 3608 O O . ASP A 1 456 ? 18.287 -4.107 4.225 1.00 81.25 456 ASP A O 1
ATOM 3612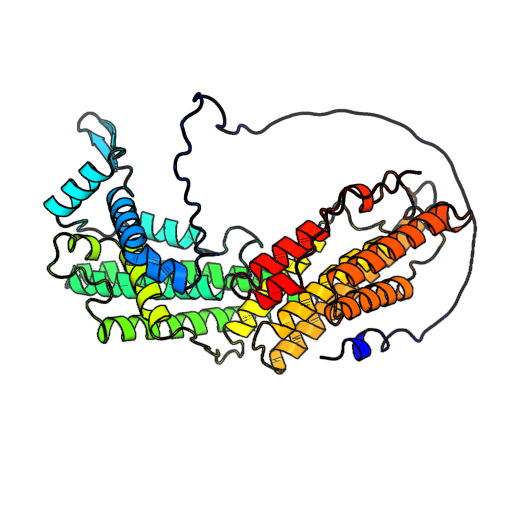 N N . LEU A 1 457 ? 17.546 -3.724 6.312 1.00 82.50 457 LEU A N 1
ATOM 3613 C CA . LEU A 1 457 ? 18.027 -2.341 6.359 1.00 82.50 457 LEU A CA 1
ATOM 3614 C C . LEU A 1 457 ? 19.545 -2.273 6.130 1.00 82.50 457 LEU A C 1
ATOM 3616 O O . LEU A 1 457 ? 20.021 -1.471 5.330 1.00 82.50 457 LEU A O 1
ATOM 3620 N N . ASN A 1 458 ? 20.318 -3.152 6.770 1.00 84.75 458 ASN A N 1
ATOM 3621 C CA . ASN A 1 458 ? 21.772 -3.192 6.609 1.00 84.75 458 ASN A CA 1
ATOM 3622 C C . ASN A 1 458 ? 22.206 -3.603 5.195 1.00 84.75 458 ASN A C 1
ATOM 3624 O O . ASN A 1 458 ? 23.245 -3.138 4.720 1.00 84.75 458 ASN A O 1
ATOM 3628 N N . ARG A 1 459 ? 21.444 -4.492 4.548 1.00 88.06 459 ARG A N 1
ATOM 3629 C CA . ARG A 1 459 ? 21.774 -5.045 3.231 1.00 88.06 459 ARG A CA 1
ATOM 3630 C C . ARG A 1 459 ? 21.350 -4.135 2.082 1.00 88.06 459 ARG A C 1
ATOM 3632 O O . ARG A 1 459 ? 22.109 -3.972 1.131 1.00 88.06 459 ARG A O 1
ATOM 3639 N N . PHE A 1 460 ? 20.138 -3.592 2.143 1.00 89.00 460 PHE A N 1
ATOM 3640 C CA . PHE A 1 460 ? 19.497 -2.947 1.000 1.00 89.00 460 PHE A CA 1
ATOM 3641 C C . PHE A 1 460 ? 19.547 -1.421 1.048 1.00 89.00 460 PHE A C 1
ATOM 3643 O O . PHE A 1 460 ? 19.355 -0.805 0.004 1.00 89.00 460 PHE A O 1
ATOM 3650 N N . LEU A 1 461 ? 19.824 -0.783 2.193 1.00 87.69 461 LEU A N 1
ATOM 3651 C CA . LEU A 1 461 ? 19.964 0.675 2.219 1.00 87.69 461 LEU A CA 1
ATOM 3652 C C . LEU A 1 461 ? 21.209 1.131 1.453 1.00 87.69 461 LEU A C 1
ATOM 3654 O O . LEU A 1 461 ? 22.334 0.685 1.692 1.00 87.69 461 LEU A O 1
ATOM 3658 N N . LEU A 1 462 ? 20.996 2.090 0.559 1.00 85.00 462 LEU A N 1
ATOM 3659 C CA . LEU A 1 462 ? 22.052 2.742 -0.195 1.00 85.00 462 LEU A CA 1
ATOM 3660 C C . LEU A 1 462 ? 22.705 3.804 0.692 1.00 85.00 462 LEU A C 1
ATOM 3662 O O . LEU A 1 462 ? 22.034 4.706 1.199 1.00 85.00 462 LEU A O 1
ATOM 3666 N N . LYS A 1 463 ? 24.016 3.676 0.910 1.00 75.75 463 LYS A N 1
ATOM 3667 C CA . LYS A 1 463 ? 24.782 4.494 1.872 1.00 75.75 463 LYS A CA 1
ATOM 3668 C C . LYS A 1 463 ? 25.194 5.847 1.306 1.00 75.75 463 LYS A C 1
ATOM 3670 O O . LYS A 1 463 ? 25.439 6.788 2.057 1.00 75.75 463 LYS A O 1
ATOM 3675 N N . ASP A 1 464 ? 25.277 5.942 -0.013 1.00 63.25 464 ASP A N 1
ATOM 3676 C CA . ASP A 1 464 ? 25.668 7.170 -0.680 1.00 63.25 464 ASP A CA 1
ATOM 3677 C C . ASP A 1 464 ? 24.452 8.100 -0.790 1.00 63.25 464 ASP A C 1
ATOM 3679 O O . ASP A 1 464 ? 23.424 7.743 -1.371 1.00 63.25 464 ASP A O 1
ATOM 3683 N N . GLN A 1 465 ? 24.584 9.338 -0.299 1.00 54.25 465 GLN A N 1
ATOM 3684 C CA . GLN A 1 465 ? 23.780 10.431 -0.839 1.00 54.25 465 GLN A CA 1
ATOM 3685 C C . GLN A 1 465 ? 24.246 10.630 -2.275 1.00 54.25 465 GLN A C 1
ATOM 3687 O O . GLN A 1 465 ? 25.191 11.378 -2.531 1.00 54.25 465 GLN A O 1
ATOM 3692 N N . VAL A 1 466 ? 23.650 9.879 -3.201 1.00 52.81 466 VAL A N 1
ATOM 3693 C CA . VAL A 1 466 ? 23.898 10.043 -4.629 1.00 52.81 466 VAL A CA 1
ATOM 3694 C C . VAL A 1 466 ? 23.577 11.501 -4.935 1.00 52.81 466 VAL A C 1
ATOM 3696 O O . VAL A 1 466 ? 22.420 11.920 -4.896 1.00 52.81 466 VAL A O 1
ATOM 3699 N N . LYS A 1 467 ? 24.633 12.304 -5.116 1.00 50.88 467 LYS A N 1
ATOM 3700 C CA . LYS A 1 467 ? 24.518 13.713 -5.487 1.00 50.88 467 LYS A CA 1
ATOM 3701 C C . LYS A 1 467 ? 23.637 13.793 -6.731 1.00 50.88 467 LYS A C 1
ATOM 3703 O O . LYS A 1 467 ? 23.692 12.887 -7.564 1.00 50.88 467 LYS A O 1
ATOM 3708 N N . LEU A 1 468 ? 22.854 14.871 -6.843 1.00 51.12 468 LEU A N 1
ATOM 3709 C CA . LEU A 1 468 ? 22.142 15.218 -8.078 1.00 51.12 468 LEU A CA 1
ATOM 3710 C C . LEU A 1 468 ? 23.061 14.936 -9.266 1.00 51.12 468 LEU A C 1
ATOM 3712 O O . LEU A 1 468 ? 24.223 15.358 -9.258 1.00 51.12 468 LEU A O 1
ATOM 3716 N N . MET A 1 469 ? 22.584 14.133 -10.215 1.00 55.94 469 MET A N 1
ATOM 3717 C CA . MET A 1 469 ? 23.461 13.651 -11.266 1.00 55.94 469 MET A CA 1
ATOM 3718 C C . MET A 1 469 ? 23.736 14.773 -12.246 1.00 55.94 469 MET A C 1
ATOM 3720 O O . MET A 1 469 ? 22.867 15.172 -13.018 1.00 55.94 469 MET A O 1
ATOM 3724 N N . ASP A 1 470 ? 24.972 15.259 -12.226 1.00 56.66 470 ASP A N 1
ATOM 3725 C CA . ASP A 1 470 ? 25.433 16.205 -13.220 1.00 56.66 470 ASP A CA 1
ATOM 3726 C C . ASP A 1 470 ? 25.704 15.472 -14.544 1.00 56.66 470 ASP A C 1
ATOM 3728 O O . ASP A 1 470 ? 26.763 14.870 -14.786 1.00 56.66 470 ASP A O 1
ATOM 3732 N N . VAL A 1 471 ? 24.673 15.447 -15.388 1.00 56.50 471 VAL A N 1
ATOM 3733 C CA . VAL A 1 471 ? 24.772 15.009 -16.784 1.00 56.50 471 VAL A CA 1
ATOM 3734 C C . VAL A 1 471 ? 25.144 16.157 -17.724 1.00 56.50 471 VAL A C 1
ATOM 3736 O O . VAL A 1 471 ? 25.246 15.914 -18.926 1.00 56.50 471 VAL A O 1
ATOM 3739 N N . SER A 1 472 ? 25.394 17.369 -17.206 1.00 54.41 472 SER A N 1
ATOM 3740 C CA . SER A 1 472 ? 26.012 18.426 -18.005 1.00 54.41 472 SER A CA 1
ATOM 3741 C C . SER A 1 472 ? 27.484 18.091 -18.293 1.00 54.41 472 SER A C 1
ATOM 3743 O O . SER A 1 472 ? 28.114 17.296 -17.584 1.00 54.41 472 SER A O 1
ATOM 3745 N N . VAL A 1 473 ? 27.967 18.582 -19.436 1.00 46.03 473 VAL A N 1
ATOM 3746 C CA . VAL A 1 473 ? 29.337 18.376 -19.936 1.00 46.03 473 VAL A CA 1
ATOM 3747 C C . VAL A 1 473 ? 30.238 19.478 -19.415 1.00 46.03 473 VAL A C 1
ATOM 3749 O O . VAL A 1 473 ? 29.815 20.653 -19.523 1.00 46.03 473 VAL A O 1
#

Foldseek 3Di:
DDCVCVLPVPPDDDDDDDDDDDDDDDDDDDDDDDDDDDPPDDDDDDDDPPPPPPPPQFQPPVNCVVCVVVVLVVLLLCLLQVDQDWDADPVRDIDTDRCPDSVVSNVVLLVVLADLDDPLVVVLVVLVVLAPPPDLQCLLVLVVSLLLLLLLLLLQLVLLVVRDDDPSSVVSNVSSVVSSVVSLLVRLQVSLCQLVVLLVLLPQPPSSVLSSQFSVQVSVVSSVVLNVVCVVCVPLVVCPPHSSSSCSNRSVSSSVSSSVSCCVVPVDDFDADPSGATPLLSSLSSLLSSLLVVVPPPVQAQQAALLQLLLSLLLSLLLNVLSVVQTPHDPVSVVSSVSSNSSSSVVSQVSNQVSLVCLCVDPPNRTNLLSVDGHDSSSSSVSSVQSNVLSVDQASQVSSVVSVVVSLVVLLVLCPDPRNVSHSNNDQVSHPQQPDQSLVSQLVSQCVRCVPPVVSNVRRRHPDSPPRDRSDD

Sequence (473 aa):
MQLNMFAYGFALRNDSYIIEQKPERLPSVTSPIAGSFSTNSLLQPWKPAIILTNQMNAIGIEDYRANANSMREQAILRAATSTIRIGRNEDGSIWTESISDPEAALAYKRATGGDSAISWKHVDFNLQTHGMMIGQTTLDEVGQQIDYFASEYAQYKSRIARQFAGEEQATELAKLDDMFAQRVGESANHFAESVGGFLEASGVPGEQEAIRNSFLDIYEQRKTTYMQFIQENPDYASVEGTQDEWLLTAGDFMGEQLRYALNSQQSEMSIKSENGYSIDDLQAAGTMVKALTQLQDRSQTSNRSEEELGFKLGLAAMKYEMISGHFQVSDRIRSKLDQAFGGFIQGEIDRAAAYIEQQRKDPFVRNKEAYAADYDKKAVLNLIKQMVDNVRADDVNAAFRSDLNTFVALYKNKMNDMQSGQLARYNAYTSSWVNQNYASDWNRFIHSLSSTNQNDLNRFLLKDQVKLMDVSV

Radius of gyration: 27.75 Å; Cα contacts (8 Å, |Δi|>4): 522; chains: 1; bounding box: 64×54×80 Å